Protein AF-0000000075660914 (afdb_homodimer)

Secondary structure (DSSP, 8-state):
------------------------------GGGGGGBGGG-SEEEE----GGGB-TTSSB-HHHHHHHHHHHHHHHHHHHH---TTTEEEEEEEEEEEESS---TT---EEEEEEEEE-SSEEEEEEEEE-GGGGTT-EEEHHHHHHH-EEGGGSPTT-TTPBPSEEEEEEEEEEETTT-SB-PPPHHHHHHHHTTB-------/------------------------------GGGGGGBGGG-SEEEE----GGGB-TTSSB-HHHHHHHHHHHHHHHHHHHH---TTTEEEEEEEEEEEESS---TT---EEEEEEEEE-SSEEEEEEEEE-GGGGTT-EEEHHHHHHH-EEGGGSPTT-TTPBPSEEEEEEEEEEETTT-SB-PPPHHHHHHHHTTB-------

Foldseek 3Di:
DDPDDPVPPVPPPDPPPPPPPPPPDDPPVDLQQQQQWQLQFWFKAKDWDDPVLADPVQFRDPVVVVVVVVVVVVLLCCQQLVDDVLWKDWDWDDKDKDFDATHGPGWTKMKTKFWADDDFQKTKMKIFIFGPCLQPPQDDDPVCCNRRTDTPVRGDPPSRGTGTRMIMMIMIGMATPVVRHGGGDDPSNVVRNVSRHDNSPHPD/DDPDDPVPDDDDDDPPPPPPPPPPDPCPVDLQQQQQWQLQFWFKAKDWDDPVLQDPVQFRDPVVVVVVVVVVVVLLCCQQLVDDVLWKDWDWDDKDKDFDATHGPGWTKMKTKFWADDDFQKTKMKIFIFGPCLQPPQDDDPVCCNRNTDTPVRGDPPSRGGGTRMIMMIMIGMATPVVRHGGGDDPSNVVRNVSRHDNSPHPD

Radius of gyration: 24.12 Å; Cα contacts (8 Å, |Δi|>4): 795; chains: 2; bounding box: 74×70×70 Å

Nearest PDB structures (foldseek):
  5byu-assembly1_A  TM=9.144E-01  e=2.964E-08  Legionella pneumophila subsp. pneumophila str. Philadelphia 1
  5byu-assembly2_E  TM=9.136E-01  e=2.964E-08  Legionella pneumophila subsp. pneumophila str. Philadelphia 1
  2cye-assembly3_C  TM=8.266E-01  e=4.803E-08  Thermus thermophilus HB8
  2cye-assembly3_D  TM=8.338E-01  e=5.756E-08  Thermus thermophilus HB8
  5byu-assembly1_D  TM=9.098E-01  e=2.284E-06  Legionella pneumophila subsp. pneumophila str. Philadelphia 1

pLDDT: mean 85.23, std 25.12, range [21.45, 98.88]

Solvent-accessible surface area (backbone atoms only — not comparable to full-atom values): 22889 Å² total; per-residue (Å²): 140,83,83,86,77,86,66,82,75,70,80,76,73,81,72,72,76,74,77,71,78,73,74,78,65,82,75,70,88,52,68,55,64,43,68,41,25,46,61,67,34,37,32,37,34,71,51,66,55,40,57,81,44,34,42,99,85,59,30,42,38,75,76,55,53,54,50,55,52,51,24,53,54,50,42,44,37,47,74,58,19,60,62,52,70,82,54,39,44,69,41,80,76,48,75,50,74,48,80,77,52,87,51,36,66,77,44,47,32,26,40,31,28,27,29,59,43,80,56,61,34,33,40,33,35,36,37,26,37,25,54,51,64,49,47,50,86,34,64,42,52,39,62,56,38,67,62,68,34,41,46,52,88,69,50,43,89,88,28,46,73,37,61,42,28,28,39,34,37,39,27,32,41,25,22,30,58,88,75,70,37,78,34,69,65,53,67,53,44,51,58,34,48,57,76,29,53,45,81,74,61,71,72,123,140,83,82,84,77,85,66,83,76,83,84,87,83,81,76,70,75,73,75,69,76,71,74,77,64,82,74,70,87,53,68,55,62,42,69,41,25,45,60,67,34,37,34,37,36,70,50,68,54,40,56,81,44,35,40,98,84,58,29,43,37,74,76,56,52,55,49,54,53,52,24,53,56,49,42,44,37,47,72,59,18,60,62,53,69,82,54,39,43,69,42,79,76,46,76,50,74,49,80,77,52,88,51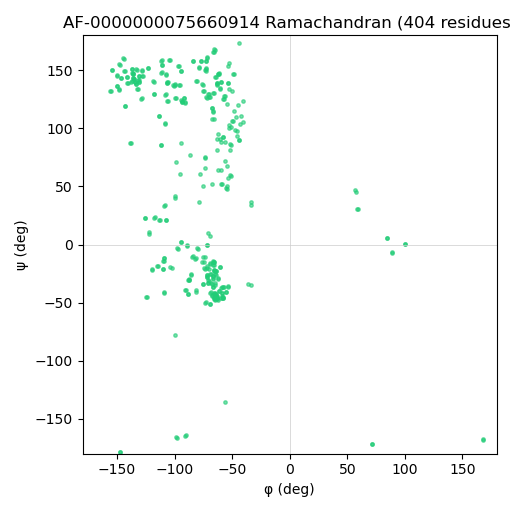,38,65,75,44,46,32,25,39,32,29,29,29,60,44,79,58,62,34,35,40,33,33,36,37,26,35,26,53,50,64,49,46,49,87,34,64,41,52,40,61,57,39,66,61,68,34,42,45,51,87,68,51,43,89,87,29,47,73,36,61,41,28,27,38,34,37,38,28,33,42,25,22,29,58,88,76,69,38,79,33,70,66,52,68,53,43,51,58,34,48,54,76,30,53,46,81,73,63,71,72,123

Structure (mmCIF, N/CA/C/O backbone):
data_AF-0000000075660914-model_v1
#
loop_
_entity.id
_entity.type
_entity.pdbx_description
1 polymer 'Uncharacterized protein LOC118406920'
#
loop_
_atom_site.group_PDB
_atom_site.id
_atom_site.type_symbol
_atom_site.label_atom_id
_atom_site.label_alt_id
_atom_site.label_comp_id
_atom_site.label_asym_id
_atom_site.label_entity_id
_atom_site.label_seq_id
_atom_site.pdbx_PDB_ins_code
_atom_site.Cartn_x
_atom_site.Cartn_y
_atom_site.Cartn_z
_atom_site.occupancy
_atom_site.B_iso_or_equiv
_atom_site.auth_seq_id
_atom_site.auth_comp_id
_atom_site.auth_asym_id
_atom_site.auth_atom_id
_atom_site.pdbx_PDB_model_num
ATOM 1 N N . MET A 1 1 ? 9.711 9.539 49.094 1 25.92 1 MET A N 1
ATOM 2 C CA . MET A 1 1 ? 9.797 8.172 48.625 1 25.92 1 MET A CA 1
ATOM 3 C C . MET A 1 1 ? 9.875 8.141 47.094 1 25.92 1 MET A C 1
ATOM 5 O O . MET A 1 1 ? 8.875 8.398 46.406 1 25.92 1 MET A O 1
ATOM 9 N N . MET A 1 2 ? 10.992 8.648 46.406 1 26.61 2 MET A N 1
ATOM 10 C CA . MET A 1 2 ? 11.625 9.375 45.312 1 26.61 2 MET A CA 1
ATOM 11 C C . MET A 1 2 ? 11.859 8.453 44.125 1 26.61 2 MET A C 1
ATOM 13 O O . MET A 1 2 ? 12.648 7.508 44.219 1 26.61 2 MET A O 1
ATOM 17 N N . ILE A 1 3 ? 10.711 8.148 43.312 1 29.27 3 ILE A N 1
ATOM 18 C CA . ILE A 1 3 ? 10.523 7.234 42.188 1 29.27 3 ILE A CA 1
ATOM 19 C C . ILE A 1 3 ? 11.648 7.43 41.188 1 29.27 3 ILE A C 1
ATOM 21 O O . ILE A 1 3 ? 11.961 8.562 40.812 1 29.27 3 ILE A O 1
ATOM 25 N N . GLN A 1 4 ? 12.555 6.414 40.938 1 26.14 4 GLN A N 1
ATOM 26 C CA . GLN A 1 4 ? 13.711 6.098 40.094 1 26.14 4 GLN A CA 1
ATOM 27 C C . GLN A 1 4 ? 13.469 6.5 38.656 1 26.14 4 GLN A C 1
ATOM 29 O O . GLN A 1 4 ? 12.438 6.164 38.062 1 26.14 4 GLN A O 1
ATOM 34 N N . ARG A 1 5 ? 14.258 7.426 37.969 1 27.78 5 ARG A N 1
ATOM 35 C CA . ARG A 1 5 ? 14.805 8.219 36.875 1 27.78 5 ARG A CA 1
ATOM 36 C C . ARG A 1 5 ? 15.297 7.316 35.75 1 27.78 5 ARG A C 1
ATOM 38 O O . ARG A 1 5 ? 16.453 6.906 35.75 1 27.78 5 ARG A O 1
ATOM 45 N N . PHE A 1 6 ? 14.516 6.273 35.219 1 28.86 6 PHE A N 1
ATOM 46 C CA . PHE A 1 6 ? 15.141 5.352 34.281 1 28.86 6 PHE A CA 1
ATOM 47 C C . PHE A 1 6 ? 15.594 6.086 33.031 1 28.86 6 PHE A C 1
ATOM 49 O O . PHE A 1 6 ? 14.773 6.477 32.219 1 28.86 6 PHE A O 1
ATOM 56 N N . ILE A 1 7 ? 16.578 7.059 33.156 1 29.23 7 ILE A N 1
ATOM 57 C CA . ILE A 1 7 ? 17.062 7.914 32.094 1 29.23 7 ILE A CA 1
ATOM 58 C C . ILE A 1 7 ? 17.859 7.078 31.078 1 29.23 7 ILE A C 1
ATOM 60 O O . ILE A 1 7 ? 18.453 7.621 30.156 1 29.23 7 ILE A O 1
ATOM 64 N N . HIS A 1 8 ? 17.969 5.77 31.078 1 27.56 8 HIS A N 1
ATOM 65 C CA . HIS A 1 8 ? 19.172 5.277 30.422 1 27.56 8 HIS A CA 1
ATOM 66 C C . HIS A 1 8 ? 19.062 5.41 28.906 1 27.56 8 HIS A C 1
ATOM 68 O O . HIS A 1 8 ? 18.328 4.656 28.266 1 27.56 8 HIS A O 1
ATOM 74 N N . ILE A 1 9 ? 19 6.598 28.328 1 26.52 9 ILE A N 1
ATOM 75 C CA . ILE A 1 9 ? 18.844 6.672 26.875 1 26.52 9 ILE A CA 1
ATOM 76 C C . ILE A 1 9 ? 20.172 6.324 26.203 1 26.52 9 ILE A C 1
ATOM 78 O O . ILE A 1 9 ? 21.078 7.148 26.156 1 26.52 9 ILE A O 1
ATOM 82 N N . HIS A 1 10 ? 20.906 5.203 26.5 1 28.16 10 HIS A N 1
ATOM 83 C CA . HIS A 1 10 ? 22.234 4.93 26 1 28.16 10 HIS A CA 1
ATOM 84 C C . HIS A 1 10 ? 22.203 4.684 24.484 1 28.16 10 HIS A C 1
ATOM 86 O O . HIS A 1 10 ? 23.078 3.998 23.953 1 28.16 10 HIS A O 1
ATOM 92 N N . ILE A 1 11 ? 21.688 5.426 23.625 1 26.7 11 ILE A N 1
ATOM 93 C CA . ILE A 1 11 ? 21.656 4.82 22.297 1 26.7 11 ILE A CA 1
ATOM 94 C C . ILE A 1 11 ? 23.031 4.93 21.641 1 26.7 11 ILE A C 1
ATOM 96 O O . ILE A 1 11 ? 23.391 5.988 21.141 1 26.7 11 ILE A O 1
ATOM 100 N N . SER A 1 12 ? 24.141 4.801 22.375 1 28.62 12 SER A N 1
ATOM 101 C CA . SER A 1 12 ? 25.359 5.16 21.672 1 28.62 12 SER A CA 1
ATOM 102 C C . SER A 1 12 ? 25.5 4.375 20.359 1 28.62 12 SER A C 1
ATOM 104 O O . SER A 1 12 ? 25.344 3.15 20.359 1 28.62 12 SER A O 1
ATOM 106 N N . ARG A 1 13 ? 25.578 4.977 19.234 1 23.33 13 ARG A N 1
ATOM 107 C CA . ARG A 1 13 ? 25.453 4.836 17.781 1 23.33 13 ARG A CA 1
ATOM 108 C C . ARG A 1 13 ? 26.594 3.988 17.219 1 23.33 13 ARG A C 1
ATOM 110 O O . ARG A 1 13 ? 26.547 3.584 16.047 1 23.33 13 ARG A O 1
ATOM 117 N N . ARG A 1 14 ? 27.812 3.764 17.828 1 29 14 ARG A N 1
ATOM 118 C CA . ARG A 1 14 ? 28.891 3.625 16.844 1 29 14 ARG A CA 1
ATOM 119 C C . ARG A 1 14 ? 28.875 2.24 16.203 1 29 14 ARG A C 1
ATOM 121 O O . ARG A 1 14 ? 29.266 1.256 16.844 1 29 14 ARG A O 1
ATOM 128 N N . PHE A 1 15 ? 27.891 1.748 15.516 1 28.61 15 PHE A N 1
ATOM 129 C CA . PHE A 1 15 ? 28.125 0.426 14.953 1 28.61 15 PHE A CA 1
ATOM 130 C C . PHE A 1 15 ? 29.312 0.449 14 1 28.61 15 PHE A C 1
ATOM 132 O O . PHE A 1 15 ? 29.375 1.287 13.102 1 28.61 15 PHE A O 1
ATOM 139 N N . ASN A 1 16 ? 30.5 0.193 14.492 1 27.52 16 ASN A N 1
ATOM 140 C CA . ASN A 1 16 ? 31.656 0.015 13.609 1 27.52 16 ASN A CA 1
ATOM 141 C C . ASN A 1 16 ? 31.344 -0.958 12.477 1 27.52 16 ASN A C 1
ATOM 143 O O . ASN A 1 16 ? 30.922 -2.09 12.719 1 27.52 16 ASN A O 1
ATOM 147 N N . PRO A 1 17 ? 31.172 -0.411 11.305 1 27.55 17 PRO A N 1
ATOM 148 C CA . PRO A 1 17 ? 30.906 -1.319 10.188 1 27.55 17 PRO A CA 1
ATOM 149 C C . PRO A 1 17 ? 31.984 -2.381 10.023 1 27.55 17 PRO A C 1
ATOM 151 O O . PRO A 1 17 ? 33.188 -2.057 10.008 1 27.55 17 PRO A O 1
ATOM 154 N N . ILE A 1 18 ? 31.859 -3.48 10.68 1 30.09 18 ILE A N 1
ATOM 155 C CA . ILE A 1 18 ? 32.812 -4.559 10.461 1 30.09 18 ILE A CA 1
ATOM 156 C C . ILE A 1 18 ? 33.094 -4.719 8.961 1 30.09 18 ILE A C 1
ATOM 158 O O . ILE A 1 18 ? 32.156 -4.852 8.172 1 30.09 18 ILE A O 1
ATOM 162 N N . THR A 1 19 ? 34.25 -4.242 8.562 1 27.22 19 THR A N 1
ATOM 163 C CA . THR A 1 19 ? 34.719 -4.402 7.195 1 27.22 19 THR A CA 1
ATOM 164 C C . THR A 1 19 ? 34.75 -5.879 6.805 1 27.22 19 THR A C 1
ATOM 166 O O . THR A 1 19 ? 35.531 -6.652 7.363 1 27.22 19 THR A O 1
ATOM 169 N N . MET A 1 20 ? 33.688 -6.469 6.613 1 25.95 20 MET A N 1
ATOM 170 C CA . MET A 1 20 ? 33.781 -7.844 6.133 1 25.95 20 MET A CA 1
ATOM 171 C C . MET A 1 20 ? 34.656 -7.918 4.887 1 25.95 20 MET A C 1
ATOM 173 O O . MET A 1 20 ? 34.469 -7.172 3.928 1 25.95 20 MET A O 1
ATOM 177 N N . THR A 1 21 ? 35.812 -8.297 5.039 1 28.05 21 THR A N 1
ATOM 178 C CA . THR A 1 21 ? 36.719 -8.617 3.941 1 28.05 21 THR A CA 1
ATOM 179 C C . THR A 1 21 ? 36.062 -9.594 2.969 1 28.05 21 THR A C 1
ATOM 181 O O . THR A 1 21 ? 35.719 -10.727 3.344 1 28.05 21 THR A O 1
ATOM 184 N N . THR A 1 22 ? 35.344 -9.078 2.078 1 27.03 22 THR A N 1
ATOM 185 C CA . THR A 1 22 ? 34.781 -9.945 1.039 1 27.03 22 THR A CA 1
ATOM 186 C C . THR A 1 22 ? 35.906 -10.57 0.219 1 27.03 22 THR A C 1
ATOM 188 O O . THR A 1 22 ? 36.719 -9.867 -0.385 1 27.03 22 THR A O 1
ATOM 191 N N . ARG A 1 23 ? 36.375 -11.727 0.612 1 28.3 23 ARG A N 1
ATOM 192 C CA . ARG A 1 23 ? 37.219 -12.492 -0.309 1 28.3 23 ARG A CA 1
ATOM 193 C C . ARG A 1 23 ? 36.594 -12.539 -1.699 1 28.3 23 ARG A C 1
ATOM 195 O O . ARG A 1 23 ? 35.375 -12.766 -1.837 1 28.3 23 ARG A O 1
ATOM 202 N N . HIS A 1 24 ? 37.156 -11.891 -2.604 1 30.09 24 HIS A N 1
ATOM 203 C CA . HIS A 1 24 ? 36.844 -11.922 -4.027 1 30.09 24 HIS A CA 1
ATOM 204 C C . HIS A 1 24 ? 36.812 -13.359 -4.555 1 30.09 24 HIS A C 1
ATOM 206 O O . HIS A 1 24 ? 37.875 -13.969 -4.75 1 30.09 24 HIS A O 1
ATOM 212 N N . LEU A 1 25 ? 35.969 -14.203 -4.051 1 31.86 25 LEU A N 1
ATOM 213 C CA . LEU A 1 25 ? 35.969 -15.43 -4.828 1 31.86 25 LEU A CA 1
ATOM 214 C C . LEU A 1 25 ? 35.75 -15.133 -6.309 1 31.86 25 LEU A C 1
ATOM 216 O O . LEU A 1 25 ? 35.094 -14.148 -6.66 1 31.86 25 LEU A O 1
ATOM 220 N N . SER A 1 26 ? 36.438 -15.656 -7.113 1 32.34 26 SER A N 1
ATOM 221 C CA . SER A 1 26 ? 36.438 -15.664 -8.57 1 32.34 26 SER A CA 1
ATOM 222 C C . SER A 1 26 ? 35.031 -15.875 -9.117 1 32.34 26 SER A C 1
ATOM 224 O O . SER A 1 26 ? 34.312 -16.797 -8.695 1 32.34 26 SER A O 1
ATOM 226 N N . SER A 1 27 ? 34.312 -14.797 -9.508 1 34.66 27 SER A N 1
ATOM 227 C CA . SER A 1 27 ? 32.938 -14.57 -9.938 1 34.66 27 SER A CA 1
ATOM 228 C C . SER A 1 27 ? 32.562 -15.477 -11.109 1 34.66 27 SER A C 1
ATOM 230 O O . SER A 1 27 ? 33 -15.234 -12.242 1 34.66 27 SER A O 1
ATOM 232 N N . SER A 1 28 ? 32.781 -16.734 -11.039 1 35.34 28 SER A N 1
ATOM 233 C CA . SER A 1 28 ? 31.984 -17.406 -12.07 1 35.34 28 SER A CA 1
ATOM 234 C C . SER A 1 28 ? 30.562 -16.859 -12.133 1 35.34 28 SER A C 1
ATOM 236 O O . SER A 1 28 ? 29.844 -16.859 -11.133 1 35.34 28 SER A O 1
ATOM 238 N N . SER A 1 29 ? 30.234 -15.867 -12.891 1 39.25 29 SER A N 1
ATOM 239 C CA . SER A 1 29 ? 28.984 -15.195 -13.211 1 39.25 29 SER A CA 1
ATOM 240 C C . SER A 1 29 ? 27.812 -16.172 -13.219 1 39.25 29 SER A C 1
ATOM 242 O O . SER A 1 29 ? 27.469 -16.734 -14.266 1 39.25 29 SER A O 1
ATOM 244 N N . SER A 1 30 ? 27.672 -17.203 -12.391 1 40.03 30 SER A N 1
ATOM 245 C CA . SER A 1 30 ? 26.797 -18.359 -12.297 1 40.03 30 SER A CA 1
ATOM 246 C C . SER A 1 30 ? 25.328 -17.953 -12.328 1 40.03 30 SER A C 1
ATOM 248 O O . SER A 1 30 ? 25 -16.797 -12.039 1 40.03 30 SER A O 1
ATOM 250 N N . SER A 1 31 ? 24.328 -18.859 -12.805 1 47 31 SER A N 1
ATOM 251 C CA . SER A 1 31 ? 22.891 -19.016 -12.898 1 47 31 SER A CA 1
ATOM 252 C C . SER A 1 31 ? 22.188 -18.391 -11.688 1 47 31 SER A C 1
ATOM 254 O O . SER A 1 31 ? 21.047 -17.922 -11.797 1 47 31 SER A O 1
ATOM 256 N N . SER A 1 32 ? 22.797 -18.438 -10.438 1 52.03 32 SER A N 1
ATOM 257 C CA . SER A 1 32 ? 22.266 -17.984 -9.164 1 52.03 32 SER A CA 1
ATOM 258 C C . SER A 1 32 ? 22.062 -16.469 -9.164 1 52.03 32 SER A C 1
ATOM 260 O O . SER A 1 32 ? 21.172 -15.953 -8.477 1 52.03 32 SER A O 1
ATOM 262 N N . ASP A 1 33 ? 22.891 -15.672 -9.82 1 60.09 33 ASP A N 1
ATOM 263 C CA . ASP A 1 33 ? 22.922 -14.219 -9.797 1 60.09 33 ASP A CA 1
ATOM 264 C C . ASP A 1 33 ? 21.734 -13.633 -10.547 1 60.09 33 ASP A C 1
ATOM 266 O O . ASP A 1 33 ? 21.359 -12.469 -10.336 1 60.09 33 ASP A O 1
ATOM 270 N N . ASP A 1 34 ? 20.938 -14.57 -11.07 1 83.19 34 ASP A N 1
ATOM 271 C CA . ASP A 1 34 ? 19.891 -14.109 -11.969 1 83.19 34 ASP A CA 1
ATOM 272 C C . ASP A 1 34 ? 18.641 -13.688 -11.195 1 83.19 34 ASP A C 1
ATOM 274 O O . ASP A 1 34 ? 18.031 -12.664 -11.5 1 83.19 34 ASP A O 1
ATOM 278 N N . LEU A 1 35 ? 18.516 -14.297 -9.977 1 93.69 35 LEU A N 1
ATOM 279 C CA . LEU A 1 35 ? 17.266 -14.023 -9.25 1 93.69 35 LEU A CA 1
ATOM 280 C C . LEU A 1 35 ? 17.297 -12.625 -8.641 1 93.69 35 LEU A C 1
ATOM 282 O O . LEU A 1 35 ? 16.25 -12.109 -8.219 1 93.69 35 LEU A O 1
ATOM 286 N N . TRP A 1 36 ? 18.484 -12.062 -8.602 1 96.38 36 TRP A N 1
ATOM 287 C CA . TRP A 1 36 ? 18.625 -10.758 -7.965 1 96.38 36 TRP A CA 1
ATOM 288 C C . TRP A 1 36 ? 18.391 -9.633 -8.969 1 96.38 36 TRP A C 1
ATOM 290 O O . TRP A 1 36 ? 18.391 -8.453 -8.609 1 96.38 36 TRP A O 1
ATOM 300 N N . LEU A 1 37 ? 18.141 -10.062 -10.188 1 96.44 37 LEU A N 1
ATOM 301 C CA . LEU A 1 37 ? 17.906 -9.07 -11.227 1 96.44 37 LEU A CA 1
ATOM 302 C C . LEU A 1 37 ? 16.422 -9.047 -11.625 1 96.44 37 LEU A C 1
ATOM 304 O O . LEU A 1 37 ? 15.789 -10.094 -11.719 1 96.44 37 LEU A O 1
ATOM 308 N N . SER A 1 38 ? 15.953 -7.848 -11.953 1 97.69 38 SER A N 1
ATOM 309 C CA . SER A 1 38 ? 14.547 -7.66 -12.297 1 97.69 38 SER A CA 1
ATOM 310 C C . SER A 1 38 ? 14.18 -8.414 -13.57 1 97.69 38 SER A C 1
ATOM 312 O O . SER A 1 38 ? 13.031 -8.836 -13.742 1 97.69 38 SER A O 1
ATOM 314 N N . SER A 1 39 ? 15.109 -8.719 -14.414 1 96.06 39 SER A N 1
ATOM 315 C CA . SER A 1 39 ? 14.859 -9.375 -15.695 1 96.06 39 SER A CA 1
ATOM 316 C C . SER A 1 39 ? 14.406 -10.82 -15.492 1 96.06 39 SER A C 1
ATOM 318 O O . SER A 1 39 ? 13.852 -11.43 -16.406 1 96.06 39 SER A O 1
ATOM 320 N N . SER A 1 40 ? 14.602 -11.359 -14.352 1 96.25 40 SER A N 1
ATOM 321 C CA . SER A 1 40 ? 14.242 -12.742 -14.078 1 96.25 40 SER A CA 1
ATOM 322 C C . SER A 1 40 ? 12.758 -12.875 -13.742 1 96.25 40 SER A C 1
ATOM 324 O O . SER A 1 40 ? 12.219 -13.977 -13.711 1 96.25 40 SER A O 1
ATOM 326 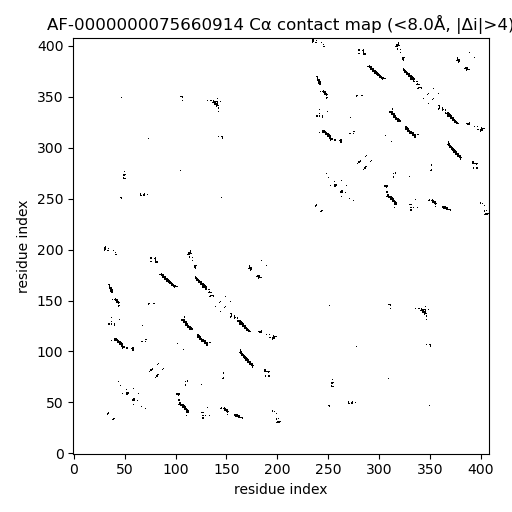N N . TYR A 1 41 ? 12.094 -11.789 -13.508 1 97.88 41 TYR A N 1
ATOM 327 C CA . TYR A 1 41 ? 10.727 -11.812 -13.008 1 97.88 41 TYR A CA 1
ATOM 328 C C . TYR A 1 41 ? 9.727 -11.484 -14.109 1 97.88 41 TYR A C 1
ATOM 330 O O . TYR A 1 41 ? 10.086 -10.852 -15.109 1 97.88 41 TYR A O 1
ATOM 338 N N . LYS A 1 42 ? 8.469 -11.883 -13.938 1 98.25 42 LYS A N 1
ATOM 339 C CA . LYS A 1 42 ? 7.504 -11.836 -15.031 1 98.25 42 LYS A CA 1
ATOM 340 C C . LYS A 1 42 ? 6.32 -10.93 -14.68 1 98.25 42 LYS A C 1
ATOM 342 O O . LYS A 1 42 ? 5.559 -10.531 -15.562 1 98.25 42 LYS A O 1
ATOM 347 N N . PHE A 1 43 ? 6.105 -10.719 -13.477 1 98.75 43 PHE A N 1
ATOM 348 C CA . PHE A 1 43 ? 5.004 -9.906 -12.984 1 98.75 43 PHE A CA 1
ATOM 349 C C . PHE A 1 43 ? 5.48 -8.953 -11.891 1 98.75 43 PHE A C 1
ATOM 351 O O . PHE A 1 43 ? 6.32 -9.32 -11.062 1 98.75 43 PHE A O 1
ATOM 358 N N . PHE A 1 44 ? 4.941 -7.73 -11.867 1 98.81 44 PHE A N 1
ATOM 359 C CA . PHE A 1 44 ? 5.375 -6.699 -10.938 1 98.81 44 PHE A CA 1
ATOM 360 C C . PHE A 1 44 ? 4.176 -5.953 -10.359 1 98.81 44 PHE A C 1
ATOM 362 O O . PHE A 1 44 ? 3.219 -5.66 -11.078 1 98.81 44 PHE A O 1
ATOM 369 N N . LEU A 1 45 ? 4.219 -5.641 -9.117 1 98.69 45 LEU A N 1
ATOM 370 C CA . LEU A 1 45 ? 3.164 -4.906 -8.43 1 98.69 45 LEU A CA 1
ATOM 371 C C . LEU A 1 45 ? 3.75 -3.951 -7.395 1 98.69 45 LEU A C 1
ATOM 373 O O . LEU A 1 45 ? 4.414 -4.383 -6.449 1 98.69 45 LEU A O 1
ATOM 377 N N . PRO A 1 46 ? 3.49 -2.637 -7.566 1 97.94 46 PRO A N 1
ATOM 378 C CA . PRO A 1 46 ? 3.918 -1.712 -6.516 1 97.94 46 PRO A CA 1
ATOM 379 C C . PRO A 1 46 ? 3.221 -1.972 -5.184 1 97.94 46 PRO A C 1
ATOM 381 O O . PRO A 1 46 ? 2.035 -2.314 -5.156 1 97.94 46 PRO A O 1
ATOM 384 N N . ASN A 1 47 ? 3.945 -1.895 -4.148 1 97 47 ASN A N 1
ATOM 385 C CA . ASN A 1 47 ? 3.447 -2.111 -2.793 1 97 47 ASN A CA 1
ATOM 386 C C . ASN A 1 47 ? 4.023 -1.092 -1.814 1 97 47 ASN A C 1
ATOM 388 O O . ASN A 1 47 ? 5.008 -1.373 -1.127 1 97 47 ASN A O 1
ATOM 392 N N . PRO A 1 48 ? 3.373 0.036 -1.69 1 97.56 48 PRO A N 1
ATOM 393 C CA . PRO A 1 48 ? 3.938 1.087 -0.84 1 97.56 48 PRO A CA 1
ATOM 394 C C . PRO A 1 48 ? 4.066 0.659 0.62 1 97.56 48 PRO A C 1
ATOM 396 O O . PRO A 1 48 ? 3.211 -0.067 1.133 1 97.56 48 PRO A O 1
ATOM 399 N N . THR A 1 49 ? 5.156 1.201 1.267 1 98.5 49 THR A N 1
ATOM 400 C CA . THR A 1 49 ? 5.316 0.992 2.701 1 98.5 49 THR A CA 1
ATOM 401 C C . THR A 1 49 ? 4.309 1.821 3.486 1 98.5 49 THR A C 1
ATOM 403 O O . THR A 1 49 ? 3.73 2.773 2.957 1 98.5 49 THR A O 1
ATOM 406 N N . ARG A 1 50 ? 4.086 1.369 4.664 1 98.38 50 ARG A N 1
ATOM 407 C CA . ARG A 1 50 ? 3.291 2.119 5.633 1 98.38 50 ARG A CA 1
ATOM 408 C C . ARG A 1 50 ? 4.16 2.617 6.781 1 98.38 50 ARG A C 1
ATOM 410 O O . ARG A 1 50 ? 5.219 2.049 7.059 1 98.38 50 ARG A O 1
ATOM 417 N N . TRP A 1 51 ? 3.701 3.611 7.438 1 97 51 TRP A N 1
ATOM 418 C CA . TRP A 1 51 ? 4.445 4.215 8.539 1 97 51 TRP A CA 1
ATOM 419 C C . TRP A 1 51 ? 4.812 3.168 9.586 1 97 51 TRP A C 1
ATOM 421 O O . TRP A 1 51 ? 5.961 3.105 10.031 1 97 51 TRP A O 1
ATOM 431 N N . MET A 1 52 ? 3.934 2.285 9.883 1 96.25 52 MET A N 1
ATOM 432 C CA . MET A 1 52 ? 4.105 1.332 10.969 1 96.25 52 MET A CA 1
ATOM 433 C C . MET A 1 52 ? 5 0.171 10.547 1 96.25 52 MET A C 1
ATOM 435 O O . MET A 1 52 ? 5.324 -0.698 11.352 1 96.25 52 MET A O 1
ATOM 439 N N . ASP A 1 53 ? 5.387 0.203 9.273 1 97.88 53 ASP A N 1
ATOM 440 C CA . ASP A 1 53 ? 6.234 -0.892 8.805 1 97.88 53 ASP A CA 1
ATOM 441 C C . ASP A 1 53 ? 7.641 -0.79 9.391 1 97.88 53 ASP A C 1
ATOM 443 O O . ASP A 1 53 ? 8.344 -1.796 9.516 1 97.88 53 ASP A O 1
ATOM 447 N N . ASN A 1 54 ? 8.078 0.424 9.711 1 96.94 54 ASN A N 1
ATOM 448 C CA . ASN A 1 54 ? 9.406 0.642 10.258 1 96.94 54 ASN A CA 1
ATOM 449 C C . ASN A 1 54 ? 9.492 0.221 11.719 1 96.94 54 ASN A C 1
ATOM 451 O O . ASN A 1 54 ? 8.562 0.474 12.492 1 96.94 54 ASN A O 1
ATOM 455 N N . ASP A 1 55 ? 10.602 -0.429 11.992 1 93.62 55 ASP A N 1
ATOM 456 C CA . ASP A 1 55 ? 10.797 -0.79 13.391 1 93.62 55 ASP A CA 1
ATOM 457 C C . ASP A 1 55 ? 11.719 0.206 14.094 1 93.62 55 ASP A C 1
ATOM 459 O O . ASP A 1 55 ? 11.93 1.319 13.602 1 93.62 55 ASP A O 1
ATOM 463 N N . GLN A 1 56 ? 12.18 -0.198 15.266 1 90 56 GLN A N 1
ATOM 464 C CA . GLN A 1 56 ? 12.938 0.712 16.125 1 90 56 GLN A CA 1
ATOM 465 C C . GLN A 1 56 ? 14.266 1.096 15.477 1 90 56 GLN A C 1
ATOM 467 O O . GLN A 1 56 ? 14.891 2.08 15.875 1 90 56 GLN A O 1
ATOM 472 N N . PHE A 1 57 ? 14.672 0.355 14.461 1 91 57 PHE A N 1
ATOM 473 C CA . PHE A 1 57 ? 15.93 0.679 13.805 1 91 57 PHE A CA 1
ATOM 474 C C . PHE A 1 57 ? 15.688 1.562 12.586 1 91 57 PHE A C 1
ATOM 476 O O . PHE A 1 57 ? 16.625 1.88 11.844 1 91 57 PHE A O 1
ATOM 483 N N . GLY A 1 58 ? 14.414 1.908 12.359 1 93.94 58 GLY A N 1
ATOM 484 C CA . GLY A 1 58 ? 14.078 2.84 11.297 1 93.94 58 GLY A CA 1
ATOM 485 C C . GLY A 1 58 ? 13.938 2.174 9.938 1 93.94 58 GLY A C 1
ATOM 486 O O . GLY A 1 58 ? 13.875 2.852 8.914 1 93.94 58 GLY A O 1
ATOM 487 N N . HIS A 1 59 ? 14.031 0.838 9.938 1 96.19 59 HIS A N 1
ATOM 488 C CA . HIS A 1 59 ? 13.852 0.067 8.719 1 96.19 59 HIS A CA 1
ATOM 489 C C . HIS A 1 59 ? 12.562 -0.746 8.758 1 96.19 59 HIS A C 1
ATOM 491 O O . HIS A 1 59 ? 12.055 -1.056 9.836 1 96.19 59 HIS A O 1
ATOM 497 N N . VAL A 1 60 ? 12.086 -1.014 7.59 1 97.94 60 VAL A N 1
ATOM 498 C CA . VAL A 1 60 ? 10.977 -1.958 7.52 1 97.94 60 VAL A CA 1
ATOM 499 C C . VAL A 1 60 ? 11.383 -3.283 8.156 1 97.94 60 VAL A C 1
ATOM 501 O O . VAL A 1 60 ? 12.406 -3.871 7.785 1 97.94 60 VAL A O 1
ATOM 504 N N . ASN A 1 61 ? 10.57 -3.693 9.117 1 96.5 61 ASN A N 1
ATOM 505 C CA . ASN A 1 61 ? 10.859 -4.977 9.75 1 96.5 61 ASN A CA 1
ATOM 506 C C . ASN A 1 61 ? 10.844 -6.117 8.742 1 96.5 61 ASN A C 1
ATOM 508 O O . ASN A 1 61 ? 9.961 -6.188 7.887 1 96.5 61 ASN A O 1
ATOM 512 N N . ASN A 1 62 ? 11.773 -7.051 8.875 1 94.12 62 ASN A N 1
ATOM 513 C CA . ASN A 1 62 ? 11.922 -8.125 7.902 1 94.12 62 ASN A CA 1
ATOM 514 C C . ASN A 1 62 ? 10.672 -9 7.836 1 94.12 62 ASN A C 1
ATOM 516 O O . ASN A 1 62 ? 10.391 -9.602 6.801 1 94.12 62 ASN A O 1
ATOM 520 N N . THR A 1 63 ? 9.938 -9.109 8.93 1 94.06 63 THR A N 1
ATOM 521 C CA . THR A 1 63 ? 8.734 -9.93 8.922 1 94.06 63 THR A CA 1
ATOM 522 C C . THR A 1 63 ? 7.656 -9.289 8.047 1 94.06 63 THR A C 1
ATOM 524 O O . THR A 1 63 ? 6.75 -9.984 7.57 1 94.06 63 THR A O 1
ATOM 527 N N . VAL A 1 64 ? 7.672 -7.93 7.852 1 97.62 64 VAL A N 1
ATOM 528 C CA . VAL A 1 64 ? 6.695 -7.219 7.039 1 97.62 64 VAL A CA 1
ATOM 529 C C . VAL A 1 64 ? 6.852 -7.613 5.574 1 97.62 64 VAL A C 1
ATOM 531 O O . VAL A 1 64 ? 5.875 -7.633 4.82 1 97.62 64 VAL A O 1
ATOM 534 N N . TYR A 1 65 ? 8.047 -8.016 5.129 1 97.69 65 TYR A N 1
ATOM 535 C CA . TYR A 1 65 ? 8.32 -8.398 3.75 1 97.69 65 TYR A CA 1
ATOM 536 C C . TYR A 1 65 ? 7.402 -9.539 3.311 1 97.69 65 TYR A C 1
ATOM 538 O O . TYR A 1 65 ? 6.93 -9.555 2.172 1 97.69 65 TYR A O 1
ATOM 546 N N . TYR A 1 66 ? 7.129 -10.422 4.199 1 97.31 66 TYR A N 1
ATOM 547 C CA . TYR A 1 66 ? 6.27 -11.555 3.879 1 97.31 66 TYR A CA 1
ATOM 548 C C . TYR A 1 66 ? 4.844 -11.094 3.594 1 97.31 66 TYR A C 1
ATOM 550 O O . TYR A 1 66 ? 4.129 -11.727 2.807 1 97.31 66 TYR A O 1
ATOM 558 N N . SER A 1 67 ? 4.406 -9.977 4.211 1 98.12 67 SER A N 1
ATOM 559 C CA . SER A 1 67 ? 3.084 -9.438 3.906 1 98.12 67 SER A CA 1
ATOM 560 C C . SER A 1 67 ? 3.02 -8.906 2.479 1 98.12 67 SER A C 1
ATOM 562 O O . SER A 1 67 ? 1.976 -8.984 1.827 1 98.12 67 SER A O 1
ATOM 564 N N . TYR A 1 68 ? 4.141 -8.359 2 1 98.56 68 TYR A N 1
ATOM 565 C CA . TYR A 1 68 ? 4.191 -7.934 0.606 1 98.56 68 TYR A CA 1
ATOM 566 C C . TYR A 1 68 ? 4.051 -9.125 -0.333 1 98.56 68 TYR A C 1
ATOM 568 O O . TYR A 1 68 ? 3.273 -9.078 -1.29 1 98.56 68 TYR A O 1
ATOM 576 N N . PHE A 1 69 ? 4.754 -10.219 0.01 1 98.44 69 PHE A N 1
ATOM 577 C CA . PHE A 1 69 ? 4.746 -11.406 -0.831 1 98.44 69 PHE A CA 1
ATOM 578 C C . PHE A 1 69 ? 3.357 -12.031 -0.869 1 98.44 69 PHE A C 1
ATOM 580 O O . PHE A 1 69 ? 2.832 -12.328 -1.944 1 98.44 69 PHE A O 1
ATOM 587 N N . ASP A 1 70 ? 2.76 -12.172 0.264 1 98.25 70 ASP A N 1
ATOM 588 C CA . ASP A 1 70 ? 1.412 -12.727 0.354 1 98.25 70 ASP A CA 1
ATOM 589 C C . ASP A 1 70 ? 0.422 -11.898 -0.459 1 98.25 70 ASP A C 1
ATOM 591 O O . ASP A 1 70 ? -0.427 -12.445 -1.164 1 98.25 70 ASP A O 1
ATOM 595 N N . SER A 1 71 ? 0.563 -10.648 -0.378 1 98.56 71 SER A N 1
ATOM 596 C CA . SER A 1 71 ? -0.378 -9.742 -1.038 1 98.56 71 SER A CA 1
ATOM 597 C C . SER A 1 71 ? -0.258 -9.836 -2.555 1 98.56 71 SER A C 1
ATOM 599 O O . SER A 1 71 ? -1.268 -9.906 -3.26 1 98.56 71 SER A O 1
ATOM 601 N N . VAL A 1 72 ? 0.939 -9.867 -3.078 1 98.69 72 VAL A N 1
ATOM 602 C CA . VAL A 1 72 ? 1.127 -9.898 -4.523 1 98.69 72 VAL A CA 1
ATOM 603 C C . VAL A 1 72 ? 0.653 -11.242 -5.078 1 98.69 72 VAL A C 1
ATOM 605 O O . VAL A 1 72 ? 0.012 -11.289 -6.133 1 98.69 72 VAL A O 1
ATOM 608 N N . ILE A 1 73 ? 0.954 -12.336 -4.387 1 98.75 73 ILE A N 1
ATOM 609 C CA . ILE A 1 73 ? 0.526 -13.664 -4.828 1 98.75 73 ILE A CA 1
ATOM 610 C C . ILE A 1 73 ? -0.998 -13.711 -4.914 1 98.75 73 ILE A C 1
ATOM 612 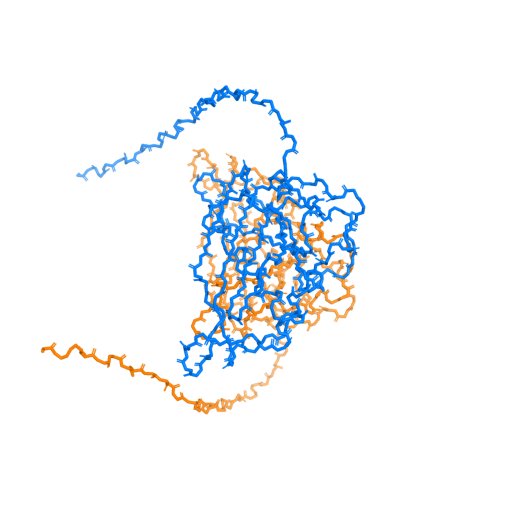O O . ILE A 1 73 ? -1.556 -14.094 -5.945 1 98.75 73 ILE A O 1
ATOM 616 N N . ASN A 1 74 ? -1.607 -13.219 -3.912 1 98.56 74 ASN A N 1
ATOM 617 C CA . ASN A 1 74 ? -3.064 -13.305 -3.879 1 98.56 74 ASN A CA 1
ATOM 618 C C . ASN A 1 74 ? -3.707 -12.297 -4.828 1 98.56 74 ASN A C 1
ATOM 620 O O . ASN A 1 74 ? -4.762 -12.57 -5.402 1 98.56 74 ASN A O 1
ATOM 624 N N . ARG A 1 75 ? -3.092 -11.156 -4.98 1 98.5 75 ARG A N 1
ATOM 625 C CA . ARG A 1 75 ? -3.576 -10.227 -5.996 1 98.5 75 ARG A CA 1
ATOM 626 C C . ARG A 1 75 ? -3.557 -10.867 -7.379 1 98.5 75 ARG A C 1
ATOM 628 O O . ARG A 1 75 ? -4.516 -10.742 -8.141 1 98.5 75 ARG A O 1
ATOM 635 N N . TYR A 1 76 ? -2.502 -11.531 -7.707 1 98.88 76 TYR A N 1
ATOM 636 C CA . TYR A 1 76 ? -2.383 -12.211 -8.992 1 98.88 76 TYR A CA 1
ATOM 637 C C . TYR A 1 76 ? -3.434 -13.297 -9.141 1 98.88 76 TYR A C 1
ATOM 639 O O . TYR A 1 76 ? -4.09 -13.406 -10.18 1 98.88 76 TYR A O 1
ATOM 647 N N . LEU A 1 77 ? -3.598 -14.156 -8.094 1 98.75 77 LEU A N 1
ATOM 648 C CA . LEU A 1 77 ? -4.566 -15.25 -8.133 1 98.75 77 LEU A CA 1
ATOM 649 C C . LEU A 1 77 ? -5.98 -14.711 -8.344 1 98.75 77 LEU A C 1
ATOM 651 O O . LEU A 1 77 ? -6.77 -15.312 -9.07 1 98.75 77 LEU A O 1
ATOM 655 N N . ILE A 1 78 ? -6.258 -13.586 -7.746 1 98.25 78 ILE A N 1
ATOM 656 C CA . ILE A 1 78 ? -7.586 -12.992 -7.848 1 98.25 78 ILE A CA 1
ATOM 657 C C . ILE A 1 78 ? -7.789 -12.406 -9.242 1 98.25 78 ILE A C 1
ATOM 659 O O . ILE A 1 78 ? -8.742 -12.766 -9.938 1 98.25 78 ILE A O 1
ATOM 663 N N . HIS A 1 79 ? -6.879 -11.625 -9.75 1 98.12 79 HIS A N 1
ATOM 664 C CA . HIS A 1 79 ? -7.113 -10.812 -10.945 1 98.12 79 HIS A CA 1
ATOM 665 C C . HIS A 1 79 ? -6.777 -11.594 -12.211 1 98.12 79 HIS A C 1
ATOM 667 O O . HIS A 1 79 ? -7.398 -11.383 -13.258 1 98.12 79 HIS A O 1
ATOM 673 N N . HIS A 1 80 ? -5.828 -12.492 -12.109 1 98.44 80 HIS A N 1
ATOM 674 C CA . HIS A 1 80 ? -5.336 -13.094 -13.344 1 98.44 80 HIS A CA 1
ATOM 675 C C . HIS A 1 80 ? -5.652 -14.578 -13.391 1 98.44 80 HIS A C 1
ATOM 677 O O . HIS A 1 80 ? -5.605 -15.195 -14.461 1 98.44 80 HIS A O 1
ATOM 683 N N . CYS A 1 81 ? -5.965 -15.219 -12.195 1 98.5 81 CYS A N 1
ATOM 684 C CA . CYS A 1 81 ? -6.344 -16.625 -12.188 1 98.5 81 CYS A CA 1
ATOM 685 C C . CYS A 1 81 ? -7.824 -16.797 -11.867 1 98.5 81 CYS A C 1
ATOM 687 O O . CYS A 1 81 ? -8.367 -17.891 -11.984 1 98.5 81 CYS A O 1
ATOM 689 N N . HIS A 1 82 ? -8.43 -15.719 -11.367 1 98.06 82 HIS A N 1
ATOM 690 C CA . HIS A 1 82 ? -9.852 -15.719 -11.039 1 98.06 82 HIS A CA 1
ATOM 691 C C . HIS A 1 82 ? -10.195 -16.828 -10.062 1 98.06 82 HIS A C 1
ATOM 693 O O . HIS A 1 82 ? -11.148 -17.578 -10.273 1 98.06 82 HIS A O 1
ATOM 699 N N . ILE A 1 83 ? -9.438 -16.922 -9.086 1 98.12 83 ILE A N 1
ATOM 700 C CA . ILE A 1 83 ? -9.617 -17.953 -8.062 1 98.12 83 ILE A CA 1
ATOM 701 C C . ILE A 1 83 ? -10.938 -17.719 -7.336 1 98.12 83 ILE A C 1
ATOM 703 O O . ILE A 1 83 ? -11.336 -16.578 -7.105 1 98.12 83 ILE A O 1
ATOM 707 N N . ASP A 1 84 ? -11.617 -18.766 -6.961 1 97.5 84 ASP A N 1
ATOM 708 C CA . ASP A 1 84 ? -12.789 -18.75 -6.094 1 97.5 84 ASP A CA 1
ATOM 709 C C . ASP A 1 84 ? -12.461 -19.312 -4.715 1 97.5 84 ASP A C 1
ATOM 711 O O . ASP A 1 84 ? -12.492 -20.531 -4.512 1 97.5 84 ASP A O 1
ATOM 715 N N . TYR A 1 85 ? -12.336 -18.438 -3.766 1 95.88 85 TYR A N 1
ATOM 716 C CA . TYR A 1 85 ? -11.844 -18.828 -2.451 1 95.88 85 TYR A CA 1
ATOM 717 C C . TYR A 1 85 ? -12.914 -19.578 -1.669 1 95.88 85 TYR A C 1
ATOM 719 O O . TYR A 1 85 ? -12.625 -20.188 -0.641 1 95.88 85 TYR A O 1
ATOM 727 N N . ASP A 1 86 ? -14.141 -19.578 -2.156 1 95.56 86 ASP A N 1
ATOM 728 C CA . ASP A 1 86 ? -15.188 -20.391 -1.54 1 95.56 86 ASP A CA 1
ATOM 729 C C . ASP A 1 86 ? -15 -21.859 -1.865 1 95.56 86 ASP A C 1
ATOM 731 O O . ASP A 1 86 ? -15.5 -22.734 -1.148 1 95.56 86 ASP A O 1
ATOM 735 N N . VAL A 1 87 ? -14.281 -22.125 -2.879 1 97.38 87 VAL A N 1
ATOM 736 C CA . VAL A 1 87 ? -14.164 -23.484 -3.387 1 97.38 87 VAL A CA 1
ATOM 737 C C . VAL A 1 87 ? -12.773 -24.031 -3.092 1 97.38 87 VAL A C 1
ATOM 739 O O . VAL A 1 87 ? -12.617 -25.188 -2.699 1 97.38 87 VAL A O 1
ATOM 742 N N . ILE A 1 88 ? -11.734 -23.188 -3.287 1 97.94 88 ILE A N 1
ATOM 743 C CA . ILE A 1 88 ? -10.344 -23.609 -3.184 1 97.94 88 ILE A CA 1
ATOM 744 C C . ILE A 1 88 ? -9.516 -22.531 -2.5 1 97.94 88 ILE A C 1
ATOM 746 O O . ILE A 1 88 ? -9.727 -21.344 -2.74 1 97.94 88 ILE A O 1
ATOM 750 N N . ARG A 1 89 ? -8.586 -22.984 -1.604 1 96.44 89 ARG A N 1
ATOM 751 C CA . ARG A 1 89 ? -7.719 -22.031 -0.931 1 96.44 89 ARG A CA 1
ATOM 752 C C . ARG A 1 89 ? -6.277 -22.516 -0.898 1 96.44 89 ARG A C 1
ATOM 754 O O . ARG A 1 89 ? -6.031 -23.734 -0.82 1 96.44 89 ARG A O 1
ATOM 761 N N . GLY A 1 90 ? -5.352 -21.609 -1.031 1 96.88 90 GLY A N 1
ATOM 762 C CA . GLY A 1 90 ? -3.938 -21.922 -0.918 1 96.88 90 GLY A CA 1
ATOM 763 C C . GLY A 1 90 ? -3.404 -21.781 0.494 1 96.88 90 GLY A C 1
ATOM 764 O O . GLY A 1 90 ? -3.459 -20.703 1.075 1 96.88 90 GLY A O 1
ATOM 765 N N . PHE A 1 91 ? -2.844 -22.812 1.058 1 96.56 91 PHE A N 1
ATOM 766 C CA . PHE A 1 91 ? -2.141 -22.766 2.334 1 96.56 91 PHE A CA 1
ATOM 767 C C . PHE A 1 91 ? -0.644 -22.578 2.119 1 96.56 91 PHE A C 1
ATOM 769 O O . PHE A 1 91 ? -0.014 -23.344 1.391 1 96.56 91 PHE A O 1
ATOM 776 N N . MET A 1 92 ? -0.147 -21.516 2.754 1 97.62 92 MET A N 1
ATOM 777 C CA . MET A 1 92 ? 1.301 -21.328 2.746 1 97.62 92 MET A CA 1
ATOM 778 C C . MET A 1 92 ? 1.995 -22.422 3.559 1 97.62 92 MET A C 1
ATOM 780 O O . MET A 1 92 ? 1.782 -22.531 4.766 1 97.62 92 MET A O 1
ATOM 784 N N . VAL A 1 93 ? 2.809 -23.203 2.902 1 97 93 VAL A N 1
ATOM 785 C CA . VAL A 1 93 ? 3.416 -24.312 3.621 1 97 93 VAL A CA 1
ATOM 786 C C . VAL A 1 93 ? 4.91 -24.062 3.805 1 97 93 VAL A C 1
ATOM 788 O O . VAL A 1 93 ? 5.562 -24.703 4.629 1 97 93 VAL A O 1
ATOM 791 N N . GLN A 1 94 ? 5.523 -23.188 2.984 1 95.62 94 GLN A N 1
ATOM 792 C CA . GLN A 1 94 ? 6.934 -22.828 3.092 1 95.62 94 GLN A CA 1
ATOM 793 C C . GLN A 1 94 ? 7.18 -21.406 2.615 1 95.62 94 GLN A C 1
ATOM 795 O O . GLN A 1 94 ? 6.609 -20.969 1.612 1 95.62 94 GLN A O 1
ATOM 800 N N . THR A 1 95 ? 7.969 -20.656 3.342 1 97.12 95 THR A N 1
ATOM 801 C CA . THR A 1 95 ? 8.469 -19.344 2.916 1 97.12 95 THR A CA 1
ATOM 802 C C . THR A 1 95 ? 9.953 -19.203 3.258 1 97.12 95 THR A C 1
ATOM 804 O O . THR A 1 95 ? 10.43 -19.797 4.227 1 97.12 95 THR A O 1
ATOM 807 N N . GLN A 1 96 ? 10.641 -18.484 2.441 1 96.31 96 GLN A N 1
ATOM 808 C CA . GLN A 1 96 ? 12.031 -18.109 2.682 1 96.31 96 GLN A CA 1
ATOM 809 C C . GLN A 1 96 ? 12.336 -16.734 2.078 1 96.31 96 GLN A C 1
ATOM 811 O O . GLN A 1 96 ? 11.703 -16.328 1.102 1 96.31 96 GLN A O 1
ATOM 816 N N . CYS A 1 97 ? 13.328 -16.109 2.658 1 97.38 97 CYS A N 1
ATOM 817 C CA . CYS A 1 97 ? 13.727 -14.805 2.146 1 97.38 97 CYS A CA 1
ATOM 818 C C . CYS A 1 97 ? 15.172 -14.5 2.496 1 97.38 97 CYS A C 1
ATOM 820 O O . CYS A 1 97 ? 15.609 -14.742 3.625 1 97.38 97 CYS A O 1
ATOM 822 N N . GLU A 1 98 ? 15.906 -14.07 1.538 1 96.56 98 GLU A N 1
ATOM 823 C CA . GLU A 1 98 ? 17.25 -13.523 1.697 1 96.56 98 GLU A CA 1
ATOM 824 C C . GLU A 1 98 ? 17.25 -12.008 1.523 1 96.56 98 GLU A C 1
ATOM 826 O O . GLU A 1 98 ? 16.578 -11.477 0.645 1 96.56 98 GLU A O 1
ATOM 831 N N . TYR A 1 99 ? 18.031 -11.391 2.367 1 97.19 99 TYR A N 1
ATOM 832 C CA . TYR A 1 99 ? 18 -9.938 2.414 1 97.19 99 TYR A CA 1
ATOM 833 C C . TYR A 1 99 ? 19.359 -9.352 2.049 1 97.19 99 TYR A C 1
ATOM 835 O O . TYR A 1 99 ? 20.406 -9.875 2.455 1 97.19 99 TYR A O 1
ATOM 843 N N . ARG A 1 100 ? 19.328 -8.242 1.273 1 96.62 100 ARG A N 1
ATOM 844 C CA . ARG A 1 100 ? 20.578 -7.598 0.903 1 96.62 100 ARG A CA 1
ATOM 845 C C . ARG A 1 100 ? 20.594 -6.129 1.307 1 96.62 100 ARG A C 1
ATOM 847 O O . ARG A 1 100 ? 21.578 -5.625 1.831 1 96.62 100 ARG A O 1
ATOM 854 N N . ARG A 1 101 ? 19.531 -5.344 1.071 1 97.19 101 ARG A N 1
ATOM 855 C CA . ARG A 1 101 ? 19.406 -3.932 1.414 1 97.19 101 ARG A CA 1
ATOM 856 C C . ARG A 1 101 ? 18.094 -3.652 2.123 1 97.19 101 ARG A C 1
ATOM 858 O O . ARG A 1 101 ? 17.062 -4.223 1.766 1 97.19 101 ARG A O 1
ATOM 865 N N . PRO A 1 102 ? 18.156 -2.816 3.072 1 97.44 102 PRO A N 1
ATOM 866 C CA . PRO A 1 102 ? 16.938 -2.543 3.832 1 97.44 102 PRO A CA 1
ATOM 867 C C . PRO A 1 102 ? 15.984 -1.592 3.105 1 97.44 102 PRO A C 1
ATOM 869 O O . PRO A 1 102 ? 16.422 -0.802 2.264 1 97.44 102 PRO A O 1
ATOM 872 N N . LEU A 1 103 ? 14.672 -1.722 3.396 1 97.25 103 LEU A N 1
ATOM 873 C CA . LEU A 1 103 ? 13.641 -0.753 3.053 1 97.25 103 LEU A CA 1
ATOM 874 C C . LEU A 1 103 ? 13.344 0.167 4.23 1 97.25 103 LEU A C 1
ATOM 876 O O . LEU A 1 103 ? 13.539 -0.214 5.387 1 97.25 103 LEU A O 1
ATOM 880 N N . GLN A 1 104 ? 12.898 1.319 3.914 1 97.81 104 GLN A N 1
ATOM 881 C CA . GLN A 1 104 ? 12.453 2.27 4.93 1 97.81 104 GLN A CA 1
ATOM 882 C C . GLN A 1 104 ? 11.297 3.119 4.418 1 97.81 104 GLN A C 1
ATOM 884 O O . GLN A 1 104 ? 11.289 3.541 3.262 1 97.81 104 GLN A O 1
ATOM 889 N N . TYR A 1 105 ? 10.375 3.42 5.312 1 98.12 105 TYR A N 1
ATOM 890 C CA . TYR A 1 105 ? 9.352 4.391 4.945 1 98.12 105 TYR A CA 1
ATOM 891 C C . TYR A 1 105 ? 9.977 5.742 4.613 1 98.12 105 TYR A C 1
ATOM 893 O O . TYR A 1 105 ? 10.867 6.211 5.316 1 98.12 105 TYR A O 1
ATOM 901 N N . PRO A 1 106 ? 9.523 6.289 3.561 1 97.88 106 PRO A N 1
ATOM 902 C CA . PRO A 1 106 ? 8.312 6.047 2.777 1 97.88 106 PRO A CA 1
ATOM 903 C C . PRO A 1 106 ? 8.594 5.383 1.434 1 97.88 106 PRO A C 1
ATOM 905 O O . PRO A 1 106 ? 7.945 5.695 0.434 1 97.88 106 PRO A O 1
ATOM 908 N N . ASP A 1 107 ? 9.594 4.512 1.336 1 97.62 107 ASP A N 1
ATOM 909 C CA . ASP A 1 107 ? 9.883 3.818 0.085 1 97.62 107 ASP A CA 1
ATOM 910 C C . ASP A 1 107 ? 8.617 3.203 -0.505 1 97.62 107 ASP A C 1
ATOM 912 O O . ASP A 1 107 ? 7.711 2.805 0.232 1 97.62 107 ASP A O 1
ATOM 916 N N . VAL A 1 108 ? 8.555 3.168 -1.828 1 98 108 VAL A N 1
ATOM 917 C CA . VAL A 1 108 ? 7.543 2.414 -2.559 1 98 108 VAL A CA 1
ATOM 918 C C . VAL A 1 108 ? 8.195 1.251 -3.299 1 98 108 VAL A C 1
ATOM 920 O O . VAL A 1 108 ? 8.484 1.349 -4.496 1 98 108 VAL A O 1
ATOM 923 N N . PRO A 1 109 ? 8.352 0.18 -2.607 1 98.25 109 PRO A N 1
ATOM 924 C CA . PRO A 1 109 ? 8.945 -0.97 -3.293 1 98.25 109 PRO A CA 1
ATOM 925 C C . PRO A 1 109 ? 7.992 -1.616 -4.293 1 98.25 109 PRO A C 1
ATOM 927 O O . PRO A 1 109 ? 6.785 -1.353 -4.266 1 98.25 109 PRO A O 1
ATOM 930 N N . VAL A 1 110 ? 8.625 -2.361 -5.176 1 98.69 110 VAL A N 1
ATOM 931 C CA . VAL A 1 110 ? 7.902 -3.152 -6.168 1 98.69 110 VAL A CA 1
ATOM 932 C C . VAL A 1 110 ? 8.203 -4.637 -5.961 1 98.69 110 VAL A C 1
ATOM 934 O O . VAL A 1 110 ? 9.359 -5.031 -5.84 1 98.69 110 VAL A O 1
ATOM 937 N N . VAL A 1 111 ? 7.145 -5.391 -5.895 1 98.81 111 VAL A N 1
ATOM 938 C CA . VAL A 1 111 ? 7.348 -6.828 -5.777 1 98.81 111 VAL A CA 1
ATOM 939 C C . VAL A 1 111 ? 7.328 -7.469 -7.168 1 98.81 111 VAL A C 1
ATOM 941 O O . VAL A 1 111 ? 6.375 -7.289 -7.926 1 98.81 111 VAL A O 1
ATOM 944 N N . GLY A 1 112 ? 8.414 -8.133 -7.477 1 98.69 112 GLY A N 1
ATOM 945 C CA . GLY A 1 112 ? 8.453 -9.008 -8.633 1 98.69 112 GLY A CA 1
ATOM 946 C C . GLY A 1 112 ? 8.148 -10.461 -8.305 1 98.69 112 GLY A C 1
ATOM 947 O O . GLY A 1 112 ? 8.492 -10.938 -7.223 1 98.69 112 GLY A O 1
ATOM 948 N N . MET A 1 113 ? 7.547 -11.125 -9.336 1 98.62 113 MET A N 1
ATOM 949 C CA . MET A 1 113 ? 7.152 -12.508 -9.078 1 98.62 113 MET A CA 1
ATOM 950 C C . MET A 1 113 ? 7.211 -13.336 -10.359 1 98.62 113 MET A C 1
ATOM 952 O O . MET A 1 113 ? 6.973 -12.812 -11.453 1 98.62 113 MET A O 1
ATOM 956 N N . PHE A 1 114 ? 7.566 -14.523 -10.211 1 98.56 114 PHE A N 1
ATOM 957 C CA . PHE A 1 114 ? 7.309 -15.547 -11.219 1 98.56 114 PHE A CA 1
ATOM 958 C C . PHE A 1 114 ? 7 -16.891 -10.562 1 98.56 114 PHE A C 1
ATOM 960 O O . PHE A 1 114 ? 7.176 -17.047 -9.352 1 98.56 114 PHE A O 1
ATOM 967 N N . VAL A 1 115 ? 6.34 -17.781 -11.336 1 98.69 115 VAL A N 1
ATOM 968 C CA . VAL A 1 115 ? 6.062 -19.141 -10.867 1 98.69 115 VAL A CA 1
ATOM 969 C C . VAL A 1 115 ? 7.191 -20.078 -11.289 1 98.69 115 VAL A C 1
ATOM 971 O O . VAL A 1 115 ? 7.539 -20.141 -12.477 1 98.69 115 VAL A O 1
ATOM 974 N N . ARG A 1 116 ? 7.703 -20.734 -10.312 1 97.81 116 ARG A N 1
ATOM 975 C CA . ARG A 1 116 ? 8.82 -21.625 -10.57 1 97.81 116 ARG A CA 1
ATOM 976 C C . ARG A 1 116 ? 8.328 -23.031 -10.906 1 97.81 116 ARG A C 1
ATOM 978 O O . ARG A 1 116 ? 8.93 -23.734 -11.727 1 97.81 116 ARG A O 1
ATOM 985 N N . LYS A 1 117 ? 7.289 -23.469 -10.203 1 98.06 117 LYS A N 1
ATOM 986 C CA . LYS A 1 117 ? 6.805 -24.828 -10.344 1 98.06 117 LYS A CA 1
ATOM 987 C C . LYS A 1 117 ? 5.297 -24.906 -10.133 1 98.06 117 LYS A C 1
ATOM 989 O O . LYS A 1 117 ? 4.762 -24.281 -9.219 1 98.06 117 LYS A O 1
ATOM 994 N N . ILE A 1 118 ? 4.656 -25.625 -11.055 1 98.31 118 ILE A N 1
ATOM 995 C CA . ILE A 1 118 ? 3.248 -25.969 -10.898 1 98.31 118 ILE A CA 1
ATOM 996 C C . ILE A 1 118 ? 3.105 -27.484 -10.727 1 98.31 118 ILE A C 1
ATOM 998 O O . ILE A 1 118 ? 3.357 -28.25 -11.656 1 98.31 118 ILE A O 1
ATOM 1002 N N . GLY A 1 119 ? 2.734 -27.859 -9.531 1 98.19 119 GLY A N 1
ATOM 1003 C CA . GLY A 1 119 ? 2.438 -29.25 -9.258 1 98.19 119 GLY A CA 1
ATOM 1004 C C . GLY A 1 119 ? 0.977 -29.609 -9.469 1 98.19 119 GLY A C 1
ATOM 1005 O O . GLY A 1 119 ? 0.244 -28.875 -10.125 1 98.19 119 GLY A O 1
ATOM 1006 N N . ARG A 1 120 ? 0.683 -30.781 -8.898 1 98.12 120 ARG A N 1
ATOM 1007 C CA . ARG A 1 120 ? -0.715 -31.188 -8.984 1 98.12 120 ARG A CA 1
ATOM 1008 C C . ARG A 1 120 ? -1.603 -30.297 -8.125 1 98.12 120 ARG A C 1
ATOM 1010 O O . ARG A 1 120 ? -2.635 -29.797 -8.586 1 98.12 120 ARG A O 1
ATOM 1017 N N . SER A 1 121 ? -1.167 -30.156 -6.816 1 98.69 121 SER A N 1
ATOM 1018 C CA . SER A 1 121 ? -1.942 -29.359 -5.879 1 98.69 121 SER A CA 1
ATOM 1019 C C . SER A 1 121 ? -1.101 -28.219 -5.293 1 98.69 121 SER A C 1
ATOM 1021 O O . SER A 1 121 ? -1.519 -27.562 -4.34 1 98.69 121 SER A O 1
ATOM 1023 N N . SER A 1 122 ? 0.097 -28.016 -5.855 1 98.69 122 SER A N 1
ATOM 1024 C CA . SER A 1 122 ? 1.006 -27.062 -5.227 1 98.69 122 SER A CA 1
ATOM 1025 C C . SER A 1 122 ? 1.61 -26.109 -6.258 1 98.69 122 SER A C 1
ATOM 1027 O O . SER A 1 122 ? 1.709 -26.453 -7.441 1 98.69 122 SER A O 1
ATOM 1029 N N . VAL A 1 123 ? 1.896 -24.953 -5.809 1 98.75 123 VAL A N 1
ATOM 1030 C CA . VAL A 1 123 ? 2.561 -23.953 -6.633 1 98.75 123 VAL A CA 1
ATOM 1031 C C . VAL A 1 123 ? 3.732 -23.344 -5.863 1 98.75 123 VAL A C 1
ATOM 1033 O O . VAL A 1 123 ? 3.605 -23.016 -4.684 1 98.75 123 VAL A O 1
ATOM 1036 N N . THR A 1 124 ? 4.914 -23.203 -6.492 1 98.56 124 THR A N 1
ATOM 1037 C CA . THR A 1 124 ? 6.082 -22.516 -5.961 1 98.56 124 THR A CA 1
ATOM 1038 C C . THR A 1 124 ? 6.281 -21.172 -6.664 1 98.56 124 THR A C 1
ATOM 1040 O O . THR A 1 124 ? 6.414 -21.109 -7.887 1 98.56 124 THR A O 1
ATOM 1043 N N . TYR A 1 125 ? 6.305 -20.172 -5.875 1 98.62 125 TYR A N 1
ATOM 1044 C CA . TYR A 1 125 ? 6.527 -18.812 -6.363 1 98.62 125 TYR A CA 1
ATOM 1045 C C . TYR A 1 125 ? 7.926 -18.328 -5.996 1 98.62 125 TYR A C 1
ATOM 1047 O O . TYR A 1 125 ? 8.414 -18.578 -4.895 1 98.62 125 TYR A O 1
ATOM 1055 N N . ASN A 1 126 ? 8.57 -17.656 -6.906 1 98.44 126 ASN A N 1
ATOM 1056 C CA . ASN A 1 126 ? 9.688 -16.781 -6.562 1 98.44 126 ASN A CA 1
ATOM 1057 C C . ASN A 1 126 ? 9.281 -15.32 -6.523 1 98.44 126 ASN A C 1
ATOM 1059 O O . ASN A 1 126 ? 8.523 -14.859 -7.383 1 98.44 126 ASN A O 1
ATOM 1063 N N . VAL A 1 127 ? 9.789 -14.68 -5.477 1 98.56 127 VAL A N 1
ATOM 1064 C CA . VAL A 1 127 ? 9.438 -13.281 -5.266 1 98.56 127 VAL A CA 1
ATOM 1065 C C . VAL A 1 127 ? 10.703 -12.461 -5.023 1 98.56 127 VAL A C 1
ATOM 1067 O O . VAL A 1 127 ? 11.688 -12.969 -4.473 1 98.56 127 VAL A O 1
ATOM 1070 N N . GLY A 1 128 ? 10.703 -11.25 -5.5 1 98.38 128 GLY A N 1
ATOM 1071 C CA . GLY A 1 128 ? 11.75 -10.266 -5.285 1 98.38 128 GLY A CA 1
ATOM 1072 C C . GLY A 1 128 ? 11.219 -8.898 -4.914 1 98.38 128 GLY A C 1
ATOM 1073 O O . GLY A 1 128 ? 10.188 -8.469 -5.434 1 98.38 128 GLY A O 1
ATOM 1074 N N . LEU A 1 129 ? 11.883 -8.312 -4.02 1 98.62 129 LEU A N 1
ATOM 1075 C CA . LEU A 1 129 ? 11.586 -6.926 -3.676 1 98.62 129 LEU A CA 1
ATOM 1076 C C . LEU A 1 129 ? 12.555 -5.977 -4.367 1 98.62 129 LEU A C 1
ATOM 1078 O O . LEU A 1 129 ? 13.773 -6.109 -4.215 1 98.62 129 LEU A O 1
ATOM 1082 N N . PHE A 1 130 ? 12.016 -5.027 -5.082 1 98.62 130 PHE A N 1
ATOM 1083 C CA . PHE A 1 130 ? 12.828 -4.113 -5.871 1 98.62 130 PHE A CA 1
ATOM 1084 C C . PHE A 1 130 ? 12.562 -2.666 -5.473 1 98.62 130 PHE A C 1
ATOM 1086 O O . PHE A 1 130 ? 11.469 -2.34 -5 1 98.62 130 PHE A O 1
ATOM 1093 N N . PRO A 1 131 ? 13.617 -1.811 -5.664 1 98.12 131 PRO A N 1
ATOM 1094 C CA . PRO A 1 131 ? 13.328 -0.382 -5.531 1 98.12 131 PRO A CA 1
ATOM 1095 C C . PRO A 1 131 ? 12.391 0.133 -6.621 1 98.12 131 PRO A C 1
ATOM 1097 O O . PRO A 1 131 ? 12.203 -0.531 -7.645 1 98.12 131 PRO A O 1
ATOM 1100 N N . SER A 1 132 ? 11.883 1.287 -6.383 1 97.56 132 SER A N 1
ATOM 1101 C CA . SER A 1 132 ? 10.875 1.876 -7.262 1 97.56 132 SER A CA 1
ATOM 1102 C C . SER A 1 132 ? 11.422 2.068 -8.672 1 97.56 132 SER A C 1
ATOM 1104 O O . SER A 1 132 ? 10.656 2.158 -9.633 1 97.56 132 SER A O 1
ATOM 1106 N N . SER A 1 133 ? 12.695 2.088 -8.852 1 96.94 133 SER A N 1
ATOM 1107 C CA . SER A 1 133 ? 13.328 2.375 -10.133 1 96.94 133 SER A CA 1
ATOM 1108 C C . SER A 1 133 ? 13.016 1.288 -11.156 1 96.94 133 SER A C 1
ATOM 1110 O O . SER A 1 133 ? 13.188 1.495 -12.359 1 96.94 133 SER A O 1
ATOM 1112 N N . VAL A 1 134 ? 12.586 0.155 -10.711 1 97.31 134 VAL A N 1
ATOM 1113 C CA . VAL A 1 134 ? 12.258 -0.922 -11.641 1 97.31 134 VAL A CA 1
ATOM 1114 C C . VAL A 1 134 ? 11.055 -0.524 -12.492 1 97.31 134 VAL A C 1
ATOM 1116 O O . VAL A 1 134 ? 10.852 -1.067 -13.578 1 97.31 134 VAL A O 1
ATOM 1119 N N . LEU A 1 135 ? 10.297 0.408 -11.984 1 97.25 135 LEU A N 1
ATOM 1120 C CA . LEU A 1 135 ? 9.148 0.902 -12.742 1 97.25 135 LEU A CA 1
ATOM 1121 C C . LEU A 1 135 ? 9.359 2.355 -13.148 1 97.25 135 LEU A C 1
ATOM 1123 O O . LEU A 1 135 ? 8.391 3.086 -13.367 1 97.25 135 LEU A O 1
ATOM 1127 N N . LYS A 1 136 ? 10.555 2.76 -13.172 1 94.94 136 LYS A N 1
ATOM 1128 C CA . LYS A 1 136 ? 10.852 4.113 -13.633 1 94.94 136 LYS A CA 1
ATOM 1129 C C . LYS A 1 136 ? 10.305 4.348 -15.039 1 94.94 136 LYS A C 1
ATOM 1131 O O . LYS A 1 136 ? 10.531 3.531 -15.938 1 94.94 136 LYS A O 1
ATOM 1136 N N . GLY A 1 137 ? 9.57 5.395 -15.195 1 93.25 137 GLY A N 1
ATOM 1137 C CA . GLY A 1 137 ? 9.117 5.781 -16.516 1 93.25 137 GLY A CA 1
ATOM 1138 C C . GLY A 1 137 ? 7.797 5.141 -16.906 1 93.25 137 GLY A C 1
ATOM 1139 O O . GLY A 1 137 ? 7.242 5.441 -17.969 1 93.25 137 GLY A O 1
ATOM 1140 N N . VAL A 1 138 ? 7.312 4.246 -16.109 1 95.94 138 VAL A N 1
ATOM 1141 C CA . VAL A 1 138 ? 6.031 3.623 -16.422 1 95.94 138 VAL A CA 1
ATOM 1142 C C . VAL A 1 138 ? 4.898 4.629 -16.203 1 95.94 138 VAL A C 1
ATOM 1144 O O . VAL A 1 138 ? 4.809 5.242 -15.141 1 95.94 138 VAL A O 1
ATOM 1147 N N . SER A 1 139 ? 4.133 4.734 -17.297 1 96.06 139 SER A N 1
ATOM 1148 C CA . SER A 1 139 ? 2.977 5.625 -17.266 1 96.06 139 SER A CA 1
ATOM 1149 C C . SER A 1 139 ? 1.709 4.906 -17.719 1 96.06 139 SER A C 1
ATOM 1151 O O . SER A 1 139 ? 1.77 3.986 -18.531 1 96.06 139 SER A O 1
ATOM 1153 N N . GLY A 1 140 ? 0.588 5.258 -17.109 1 95.25 140 GLY A N 1
ATOM 1154 C CA . GLY A 1 140 ? -0.708 4.684 -17.438 1 95.25 140 GLY A CA 1
ATOM 1155 C C . GLY A 1 140 ? -1.783 5.023 -16.422 1 95.25 140 GLY A C 1
ATOM 1156 O O . GLY A 1 140 ? -1.642 5.984 -15.664 1 95.25 140 GLY A O 1
ATOM 1157 N N . GLU A 1 141 ? -2.875 4.297 -16.578 1 95.5 141 GLU A N 1
ATOM 1158 C CA . GLU A 1 141 ? -3.916 4.453 -15.562 1 95.5 141 GLU A CA 1
ATOM 1159 C C . GLU A 1 141 ? -3.455 3.922 -14.211 1 95.5 141 GLU A C 1
ATOM 1161 O O . GLU A 1 141 ? -3.312 2.711 -14.023 1 95.5 141 GLU A O 1
ATOM 1166 N N . VAL A 1 142 ? -3.326 4.738 -13.297 1 94.38 142 VAL A N 1
ATOM 1167 C CA . VAL A 1 142 ? -2.625 4.453 -12.047 1 94.38 142 VAL A CA 1
ATOM 1168 C C . VAL A 1 142 ? -3.381 3.387 -11.258 1 94.38 142 VAL A C 1
ATOM 1170 O O . VAL A 1 142 ? -2.781 2.426 -10.773 1 94.38 142 VAL A O 1
ATOM 1173 N N . MET A 1 143 ? -4.652 3.551 -11.18 1 95.5 143 MET A N 1
ATOM 1174 C CA . MET A 1 143 ? -5.426 2.639 -10.344 1 95.5 143 MET A CA 1
ATOM 1175 C C . MET A 1 143 ? -5.488 1.248 -10.969 1 95.5 143 MET A C 1
ATOM 1177 O O . MET A 1 143 ? -5.551 0.245 -10.25 1 95.5 143 MET A O 1
ATOM 1181 N N . LYS A 1 144 ? -5.5 1.239 -12.266 1 95.5 144 LYS A N 1
ATOM 1182 C CA . LYS A 1 144 ? -5.449 -0.058 -12.93 1 95.5 144 LYS A CA 1
ATOM 1183 C C . LYS A 1 144 ? -4.145 -0.787 -12.625 1 95.5 144 LYS A C 1
ATOM 1185 O O . LYS A 1 144 ? -4.156 -1.976 -12.297 1 95.5 144 LYS A O 1
ATOM 1190 N N . ILE A 1 145 ? -3.09 -0.068 -12.688 1 95.44 145 ILE A N 1
ATOM 1191 C CA . ILE A 1 145 ? -1.772 -0.644 -12.445 1 95.44 145 ILE A CA 1
ATOM 1192 C C . ILE A 1 145 ? -1.662 -1.072 -10.984 1 95.44 145 ILE A C 1
ATOM 1194 O O . ILE A 1 145 ? -1.128 -2.143 -10.68 1 95.44 145 ILE A O 1
ATOM 1198 N N . MET A 1 146 ? -2.213 -0.356 -10.125 1 95.5 146 MET A N 1
ATOM 1199 C CA . MET A 1 146 ? -2.152 -0.676 -8.703 1 95.5 146 MET A CA 1
ATOM 1200 C C . MET A 1 146 ? -3.02 -1.888 -8.383 1 95.5 146 MET A C 1
ATOM 1202 O O . MET A 1 146 ? -2.756 -2.605 -7.414 1 95.5 146 MET A O 1
ATOM 1206 N N . SER A 1 147 ? -3.992 -2.088 -9.18 1 95.88 147 SER A N 1
ATOM 1207 C CA . SER A 1 147 ? -4.914 -3.195 -8.945 1 95.88 147 SER A CA 1
ATOM 1208 C C . SER A 1 147 ? -4.426 -4.473 -9.617 1 95.88 147 SER A C 1
ATOM 1210 O O . SER A 1 147 ? -4.438 -5.547 -9.016 1 95.88 147 SER A O 1
ATOM 1212 N N . GLU A 1 148 ? -3.947 -4.305 -10.836 1 97.06 148 GLU A N 1
ATOM 1213 C CA . GLU A 1 148 ? -3.73 -5.488 -11.664 1 97.06 148 GLU A CA 1
ATOM 1214 C C . GLU A 1 148 ? -2.242 -5.773 -11.844 1 97.06 148 GLU A C 1
ATOM 1216 O O . GLU A 1 148 ? -1.863 -6.828 -12.352 1 97.06 148 GLU A O 1
ATOM 1221 N N . GLY A 1 149 ? -1.449 -4.855 -11.469 1 98 149 GLY A N 1
ATOM 1222 C CA . GLY A 1 149 ? -0.017 -5.02 -11.664 1 98 149 GLY A CA 1
ATOM 1223 C C . GLY A 1 149 ? 0.399 -4.922 -13.117 1 98 149 GLY A C 1
ATOM 1224 O O . GLY A 1 149 ? -0.361 -4.43 -13.961 1 98 149 GLY A O 1
ATOM 1225 N N . LEU A 1 150 ? 1.7 -5.25 -13.352 1 98.06 150 LEU A N 1
ATOM 1226 C CA . LEU A 1 150 ? 2.301 -5.172 -14.68 1 98.06 150 LEU A CA 1
ATOM 1227 C C . LEU A 1 150 ? 3.045 -6.457 -15.016 1 98.06 150 LEU A C 1
ATOM 1229 O O . LEU A 1 150 ? 3.738 -7.02 -14.164 1 98.06 150 LEU A O 1
ATOM 1233 N N . PHE A 1 151 ? 2.881 -6.836 -16.234 1 98.06 151 PHE A N 1
ATOM 1234 C CA . PHE A 1 151 ? 3.742 -7.898 -16.734 1 98.06 151 PHE A CA 1
ATOM 1235 C C . PHE A 1 151 ? 5.07 -7.336 -17.219 1 98.06 151 PHE A C 1
ATOM 1237 O O . PHE A 1 151 ? 5.168 -6.148 -17.547 1 98.06 151 PHE A O 1
ATOM 1244 N N . ALA A 1 152 ? 6.027 -8.219 -17.25 1 96.94 152 ALA A N 1
ATOM 1245 C CA . ALA A 1 152 ? 7.383 -7.812 -17.609 1 96.94 152 ALA A CA 1
ATOM 1246 C C . ALA A 1 152 ? 7.391 -7.078 -18.953 1 96.94 152 ALA A C 1
ATOM 1248 O O . ALA A 1 152 ? 8.164 -6.133 -19.141 1 96.94 152 ALA A O 1
ATOM 1249 N N . SER A 1 153 ? 6.602 -7.457 -19.859 1 95.19 153 SER A N 1
ATOM 1250 C CA . SER A 1 153 ? 6.559 -6.883 -21.203 1 95.19 153 SER A CA 1
ATOM 1251 C C . SER A 1 153 ? 6.082 -5.434 -21.156 1 95.19 153 SER A C 1
ATOM 1253 O O . SER A 1 153 ? 6.227 -4.699 -22.141 1 95.19 153 SER A O 1
ATOM 1255 N N . GLN A 1 154 ? 5.5 -4.988 -20.062 1 95 154 GLN A N 1
ATOM 1256 C CA . GLN A 1 154 ? 4.922 -3.656 -19.953 1 95 154 GLN A CA 1
ATOM 1257 C C . GLN A 1 154 ? 5.895 -2.684 -19.297 1 95 154 GLN A C 1
ATOM 1259 O O . GLN A 1 154 ? 5.605 -1.49 -19.172 1 95 154 GLN A O 1
ATOM 1264 N N . LEU A 1 155 ? 7.016 -3.18 -18.875 1 94.88 155 LEU A N 1
ATOM 1265 C CA . LEU A 1 155 ? 8.016 -2.33 -18.234 1 94.88 155 LEU A CA 1
ATOM 1266 C C . LEU A 1 155 ? 8.773 -1.512 -19.266 1 94.88 155 LEU A C 1
ATOM 1268 O O . LEU A 1 155 ? 8.805 -1.869 -20.438 1 94.88 155 LEU A O 1
ATOM 1272 N N . THR A 1 156 ? 9.328 -0.43 -18.766 1 92.56 156 THR A N 1
ATOM 1273 C CA . THR A 1 156 ? 10.133 0.411 -19.656 1 92.56 156 THR A CA 1
ATOM 1274 C C . THR A 1 156 ? 11.469 -0.255 -19.953 1 92.56 156 THR A C 1
ATOM 1276 O O . THR A 1 156 ? 12.016 -0.98 -19.125 1 92.56 156 THR A O 1
ATOM 1279 N N . LYS A 1 157 ? 11.914 0.065 -21.109 1 90.75 157 LYS A N 1
ATOM 1280 C CA . LYS A 1 157 ? 13.234 -0.436 -21.484 1 90.75 157 LYS A CA 1
ATOM 1281 C C . LYS A 1 157 ? 14.32 0.122 -20.562 1 90.75 157 LYS A C 1
ATOM 1283 O O . LYS A 1 157 ? 14.273 1.296 -20.188 1 90.75 157 LYS A O 1
ATOM 1288 N N . GLY A 1 158 ? 15.25 -0.727 -20.156 1 91.38 158 GLY A N 1
ATOM 1289 C CA . GLY A 1 158 ? 16.359 -0.273 -19.344 1 91.38 158 GLY A CA 1
ATOM 1290 C C . GLY A 1 158 ? 16.188 -0.569 -17.875 1 91.38 158 GLY A C 1
ATOM 1291 O O . GLY A 1 158 ? 17.016 -0.172 -17.047 1 91.38 158 GLY A O 1
ATOM 1292 N N . THR A 1 159 ? 15.078 -1.2 -17.531 1 92 159 THR A N 1
ATOM 1293 C CA . THR A 1 159 ? 14.844 -1.519 -16.125 1 92 159 THR A CA 1
ATOM 1294 C C . THR A 1 159 ? 15.016 -3.016 -15.867 1 92 159 THR A C 1
ATOM 1296 O O . THR A 1 159 ? 14.5 -3.547 -14.883 1 92 159 THR A O 1
ATOM 1299 N N . GLU A 1 160 ? 15.719 -3.66 -16.75 1 89.5 160 GLU A N 1
ATOM 1300 C CA . GLU A 1 160 ? 15.883 -5.109 -16.672 1 89.5 160 GLU A CA 1
ATOM 1301 C C . GLU A 1 160 ? 17.031 -5.484 -15.742 1 89.5 160 GLU A C 1
ATOM 1303 O O . GLU A 1 160 ? 17.156 -6.641 -15.336 1 89.5 160 GLU A O 1
ATOM 1308 N N . ASP A 1 161 ? 17.844 -4.539 -15.312 1 91.88 161 ASP A N 1
ATOM 1309 C CA . ASP A 1 161 ? 19.031 -4.863 -14.516 1 91.88 161 ASP A CA 1
ATOM 1310 C C . ASP A 1 161 ? 18.938 -4.246 -13.125 1 91.88 161 ASP A C 1
ATOM 1312 O O . ASP A 1 161 ? 19.953 -4.012 -12.477 1 91.88 161 ASP A O 1
ATOM 1316 N N . VAL A 1 162 ? 17.797 -4.004 -12.734 1 97.25 162 VAL A N 1
ATOM 1317 C CA . VAL A 1 162 ? 17.656 -3.479 -11.383 1 97.25 162 VAL A CA 1
ATOM 1318 C C . VAL A 1 162 ? 17.859 -4.598 -10.367 1 97.25 162 VAL A C 1
ATOM 1320 O O . VAL A 1 162 ? 17.297 -5.684 -10.508 1 97.25 162 VAL A O 1
ATOM 1323 N N . ASN A 1 163 ? 18.719 -4.285 -9.344 1 97.38 163 ASN A N 1
ATOM 1324 C CA . ASN A 1 163 ? 18.984 -5.285 -8.32 1 97.38 163 ASN A CA 1
ATOM 1325 C C . ASN A 1 163 ? 17.875 -5.336 -7.273 1 97.38 163 ASN A C 1
ATOM 1327 O O . ASN A 1 163 ? 17.406 -4.297 -6.805 1 97.38 163 ASN A O 1
ATOM 1331 N N . ALA A 1 164 ? 17.609 -6.562 -6.906 1 98.38 164 ALA A N 1
ATOM 1332 C CA . ALA A 1 164 ? 16.641 -6.766 -5.832 1 98.38 164 ALA A CA 1
ATOM 1333 C C . ALA A 1 164 ? 17.219 -6.371 -4.48 1 98.38 164 ALA A C 1
ATOM 1335 O O . ALA A 1 164 ? 18.438 -6.469 -4.27 1 98.38 164 ALA A O 1
ATOM 1336 N N . LEU A 1 165 ? 16.328 -5.961 -3.646 1 98.44 165 LEU A N 1
ATOM 1337 C CA . LEU A 1 165 ? 16.672 -5.668 -2.256 1 98.44 165 LEU A CA 1
ATOM 1338 C C . LEU A 1 165 ? 16.562 -6.926 -1.398 1 98.44 165 LEU A C 1
ATOM 1340 O O . LEU A 1 165 ? 17.281 -7.055 -0.399 1 98.44 165 LEU A O 1
ATOM 1344 N N . ALA A 1 166 ? 15.734 -7.805 -1.724 1 98.56 166 ALA A N 1
ATOM 1345 C CA . ALA A 1 166 ? 15.484 -9.102 -1.096 1 98.56 166 ALA A CA 1
ATOM 1346 C C . ALA A 1 166 ? 14.898 -10.086 -2.098 1 98.56 166 ALA A C 1
ATOM 1348 O O . ALA A 1 166 ? 14.203 -9.695 -3.037 1 98.56 166 ALA A O 1
ATOM 1349 N N . VAL A 1 167 ? 15.172 -11.312 -1.905 1 98.06 167 VAL A N 1
ATOM 1350 C CA . VAL A 1 167 ? 14.672 -12.383 -2.76 1 98.06 167 VAL A CA 1
ATOM 1351 C C . VAL A 1 167 ? 14.125 -13.516 -1.899 1 98.06 167 VAL A C 1
ATOM 1353 O O . VAL A 1 167 ? 14.727 -13.883 -0.888 1 98.06 167 VAL A O 1
ATOM 1356 N N . GLY A 1 168 ? 12.969 -14.039 -2.352 1 97.69 168 GLY A N 1
ATOM 1357 C CA . GLY A 1 168 ? 12.383 -15.109 -1.567 1 97.69 168 GLY A CA 1
ATOM 1358 C C . GLY A 1 168 ? 11.641 -16.125 -2.412 1 97.69 168 GLY A C 1
ATOM 1359 O O . GLY A 1 168 ? 11.695 -16.078 -3.643 1 97.69 168 GLY A O 1
ATOM 1360 N N . SER A 1 169 ? 11.07 -17.078 -1.735 1 97.75 169 SER A N 1
ATOM 1361 C CA . SER A 1 169 ? 10.195 -18.078 -2.33 1 97.75 169 SER A CA 1
ATOM 1362 C C . SER A 1 169 ? 9.055 -18.453 -1.389 1 97.75 169 SER A C 1
ATOM 1364 O O . SER A 1 169 ? 9.195 -18.359 -0.168 1 97.75 169 SER A O 1
ATOM 1366 N N . CYS A 1 170 ? 7.973 -18.797 -1.956 1 98.44 170 CYS A N 1
ATOM 1367 C CA . CYS A 1 170 ? 6.766 -19.219 -1.255 1 98.44 170 CYS A CA 1
ATOM 1368 C C . CYS A 1 170 ? 6.152 -20.438 -1.914 1 98.44 170 CYS A C 1
ATOM 1370 O O . CYS A 1 170 ? 6.156 -20.562 -3.141 1 98.44 170 CYS A O 1
ATOM 1372 N N . VAL A 1 171 ? 5.543 -21.297 -1.103 1 98.44 171 VAL A N 1
ATOM 1373 C CA . VAL A 1 171 ? 4.867 -22.469 -1.65 1 98.44 171 VAL A CA 1
ATOM 1374 C C . VAL A 1 171 ? 3.441 -22.547 -1.106 1 98.44 171 VAL A C 1
ATOM 1376 O O . VAL A 1 171 ? 3.234 -22.547 0.11 1 98.44 171 VAL A O 1
ATOM 1379 N N . HIS A 1 172 ? 2.521 -22.625 -1.987 1 98.75 172 HIS A N 1
ATOM 1380 C CA . HIS A 1 172 ? 1.138 -22.938 -1.642 1 98.75 172 HIS A CA 1
ATOM 1381 C C . HIS A 1 172 ? 0.818 -24.406 -1.896 1 98.75 172 HIS A C 1
ATOM 1383 O O . HIS A 1 172 ? 1.217 -24.969 -2.92 1 98.75 172 HIS A O 1
ATOM 1389 N N . VAL A 1 173 ? 0.114 -24.953 -0.981 1 98.81 173 VAL A N 1
ATOM 1390 C CA . VAL A 1 173 ? -0.674 -26.141 -1.263 1 98.81 173 VAL A CA 1
ATOM 1391 C C . VAL A 1 173 ? -2.158 -25.797 -1.285 1 98.81 173 VAL A C 1
ATOM 1393 O O . VAL A 1 173 ? -2.682 -25.219 -0.326 1 98.81 173 VAL A O 1
ATOM 1396 N N . PHE A 1 174 ? -2.803 -26.203 -2.342 1 98.69 174 PHE A N 1
ATOM 1397 C CA . PHE A 1 174 ? -4.207 -25.859 -2.516 1 98.69 174 PHE A CA 1
ATOM 1398 C C . PHE A 1 174 ? -5.109 -26.984 -2.025 1 98.69 174 PHE A C 1
ATOM 1400 O O . PHE A 1 174 ? -4.852 -28.156 -2.303 1 98.69 174 PHE A O 1
ATOM 1407 N N . VAL A 1 175 ? -6.172 -26.562 -1.305 1 98.19 175 VAL A N 1
ATOM 1408 C CA . VAL A 1 175 ? -7.078 -27.531 -0.713 1 98.19 175 VAL A CA 1
ATOM 1409 C C . VAL A 1 175 ? -8.523 -27.203 -1.097 1 98.19 175 VAL A C 1
ATOM 1411 O O . VAL A 1 175 ? -8.859 -26.047 -1.318 1 98.19 175 VAL A O 1
ATOM 1414 N N . ASP A 1 176 ? -9.312 -28.219 -1.177 1 97.81 176 ASP A N 1
ATOM 1415 C CA . ASP A 1 176 ? -10.758 -28.047 -1.311 1 97.81 176 ASP A CA 1
ATOM 1416 C C . ASP A 1 176 ? -11.375 -27.531 -0.013 1 97.81 176 ASP A C 1
ATOM 1418 O O . ASP A 1 176 ? -11.156 -28.109 1.056 1 97.81 176 ASP A O 1
ATOM 1422 N N . THR A 1 177 ? -12.156 -26.469 -0.155 1 96.44 177 THR A N 1
ATOM 1423 C CA . THR A 1 177 ? -12.609 -25.812 1.07 1 96.44 177 THR A CA 1
ATOM 1424 C C . THR A 1 177 ? -13.648 -26.672 1.788 1 96.44 177 THR A C 1
ATOM 1426 O O . THR A 1 177 ? -13.852 -26.531 2.996 1 96.44 177 THR A O 1
ATOM 1429 N N . ARG A 1 178 ? -14.266 -27.594 1.153 1 97 178 ARG A N 1
ATOM 1430 C CA . ARG A 1 178 ? -15.25 -28.484 1.767 1 97 178 ARG A CA 1
ATOM 1431 C C . ARG A 1 178 ? -14.57 -29.625 2.498 1 97 178 ARG A C 1
ATOM 1433 O O . ARG A 1 178 ? -14.961 -29.984 3.617 1 97 178 ARG A O 1
ATOM 1440 N N . THR A 1 179 ? -13.531 -30.188 1.95 1 97.31 179 THR A N 1
ATOM 1441 C CA . THR A 1 179 ? -12.906 -31.391 2.492 1 97.31 179 THR A CA 1
ATOM 1442 C C . THR A 1 179 ? -11.633 -31.047 3.248 1 97.31 179 THR A C 1
ATOM 1444 O O . THR A 1 179 ? -11.117 -31.859 4.02 1 97.31 179 THR A O 1
ATOM 1447 N N . ASN A 1 180 ? -11.078 -29.891 2.975 1 96.5 180 ASN A N 1
ATOM 1448 C CA . ASN A 1 180 ? -9.797 -29.453 3.516 1 96.5 180 ASN A CA 1
ATOM 1449 C C . ASN A 1 180 ? -8.672 -30.406 3.137 1 96.5 180 ASN A C 1
ATOM 1451 O O . ASN A 1 180 ? -7.734 -30.594 3.914 1 96.5 180 ASN A O 1
ATOM 1455 N N . LYS A 1 181 ? -8.812 -31.031 1.992 1 97.38 181 LYS A N 1
ATOM 1456 C CA . LYS A 1 181 ? -7.785 -31.922 1.459 1 97.38 181 LYS A CA 1
ATOM 1457 C C . LYS A 1 181 ? -7.145 -31.328 0.206 1 97.38 181 LYS A C 1
ATOM 1459 O O . LYS A 1 181 ? -7.809 -30.625 -0.56 1 97.38 181 LYS A O 1
ATOM 1464 N N . PRO A 1 182 ? -5.828 -31.672 0.061 1 97.69 182 PRO A N 1
ATOM 1465 C CA . PRO A 1 182 ? -5.195 -31.203 -1.178 1 97.69 182 PRO A CA 1
ATOM 1466 C C . PRO A 1 182 ? -5.973 -31.609 -2.426 1 97.69 182 PRO A C 1
ATOM 1468 O O . PRO A 1 182 ? -6.504 -32.719 -2.486 1 97.69 182 PRO A O 1
ATOM 1471 N N . THR A 1 183 ? -6.086 -30.75 -3.367 1 98.5 183 THR A N 1
ATOM 1472 C CA . THR A 1 183 ? -6.863 -30.984 -4.578 1 98.5 183 THR A CA 1
ATOM 1473 C C . THR A 1 183 ? -6.109 -30.5 -5.812 1 98.5 183 THR A C 1
ATOM 1475 O O . THR A 1 183 ? -5.332 -29.547 -5.73 1 98.5 183 THR A O 1
ATOM 1478 N N . PRO A 1 184 ? -6.383 -31.156 -6.91 1 98.25 184 PRO A N 1
ATOM 1479 C CA . PRO A 1 184 ? -5.75 -30.672 -8.141 1 98.25 184 PRO A CA 1
ATOM 1480 C C . PRO A 1 184 ? -6.152 -29.25 -8.492 1 98.25 184 PRO A C 1
ATOM 1482 O O . PRO A 1 184 ? -7.293 -28.844 -8.25 1 98.25 184 PRO A O 1
ATOM 1485 N N . LEU A 1 185 ? -5.238 -28.531 -9.078 1 98.38 185 LEU A N 1
ATOM 1486 C CA . LEU A 1 185 ? -5.535 -27.172 -9.492 1 98.38 185 LEU A CA 1
ATOM 1487 C C . LEU A 1 185 ? -6.574 -27.141 -10.609 1 98.38 185 LEU A C 1
ATOM 1489 O O . LEU A 1 185 ? -6.453 -27.891 -11.586 1 98.38 185 LEU A O 1
ATOM 1493 N N . PRO A 1 186 ? -7.574 -26.328 -10.438 1 98.12 186 PRO A N 1
ATOM 1494 C CA . PRO A 1 186 ? -8.516 -26.156 -11.547 1 98.12 186 PRO A CA 1
ATOM 1495 C C . PRO A 1 186 ? -7.871 -25.5 -12.773 1 98.12 186 PRO A C 1
ATOM 1497 O O . PRO A 1 186 ? -6.805 -24.891 -12.664 1 98.12 186 PRO A O 1
ATOM 1500 N N . ASP A 1 187 ? -8.539 -25.531 -13.914 1 97.81 187 ASP A N 1
ATOM 1501 C CA . ASP A 1 187 ? -7.977 -25.094 -15.188 1 97.81 187 ASP A CA 1
ATOM 1502 C C . ASP A 1 187 ? -7.684 -23.594 -15.172 1 97.81 187 ASP A C 1
ATOM 1504 O O . ASP A 1 187 ? -6.68 -23.141 -15.727 1 97.81 187 ASP A O 1
ATOM 1508 N N . ASN A 1 188 ? -8.555 -22.797 -14.625 1 97.88 188 ASN A N 1
ATOM 1509 C CA . ASN A 1 188 ? -8.336 -21.359 -14.617 1 97.88 188 ASN A CA 1
ATOM 1510 C C . ASN A 1 188 ? -7.066 -21 -13.859 1 97.88 188 ASN A C 1
ATOM 1512 O O . ASN A 1 188 ? -6.328 -20.094 -14.273 1 97.88 188 ASN A O 1
ATOM 1516 N N . LEU A 1 189 ? -6.797 -21.672 -12.742 1 98.44 189 LEU A N 1
ATOM 1517 C CA . LEU A 1 189 ? -5.562 -21.422 -12.008 1 98.44 189 LEU A CA 1
ATOM 1518 C C . LEU A 1 189 ? -4.348 -21.828 -12.836 1 98.44 189 LEU A C 1
ATOM 1520 O O . LEU A 1 189 ? -3.389 -21.062 -12.945 1 98.44 189 LEU A O 1
ATOM 1524 N N . LYS A 1 190 ? -4.422 -22.969 -13.391 1 98.19 190 LYS A N 1
ATOM 1525 C CA . LYS A 1 190 ? -3.299 -23.438 -14.203 1 98.19 190 LYS A CA 1
ATOM 1526 C C . LYS A 1 190 ? -2.996 -22.469 -15.336 1 98.19 190 LYS A C 1
ATOM 1528 O O . LYS A 1 190 ? -1.84 -22.094 -15.555 1 98.19 190 LYS A O 1
ATOM 1533 N N . THR A 1 191 ? -4.016 -22.031 -16.031 1 98.31 191 THR A N 1
ATOM 1534 C CA . THR A 1 191 ? -3.867 -21.141 -17.172 1 98.31 191 THR A CA 1
ATOM 1535 C C . THR A 1 191 ? -3.266 -19.797 -16.734 1 98.31 191 THR A C 1
ATOM 1537 O O . THR A 1 191 ? -2.346 -19.297 -17.375 1 98.31 191 THR A O 1
ATOM 1540 N N . GLY A 1 192 ? -3.764 -19.234 -15.664 1 98.69 192 GLY A N 1
ATOM 1541 C CA . GLY A 1 192 ? -3.246 -17.969 -15.172 1 98.69 192 GLY A CA 1
ATOM 1542 C C . GLY A 1 192 ? -1.809 -18.062 -14.688 1 98.69 192 GLY A C 1
ATOM 1543 O O . GLY A 1 192 ? -0.998 -17.188 -14.969 1 98.69 192 GLY A O 1
ATOM 1544 N N . LEU A 1 193 ? -1.527 -19.141 -13.977 1 98.75 193 LEU A N 1
ATOM 1545 C CA . LEU A 1 193 ? -0.199 -19.312 -13.398 1 98.75 193 LEU A CA 1
ATOM 1546 C C . LEU A 1 193 ? 0.835 -19.594 -14.484 1 98.75 193 LEU A C 1
ATOM 1548 O O . LEU A 1 193 ? 1.991 -19.172 -14.367 1 98.75 193 LEU A O 1
ATOM 1552 N N . GLN A 1 194 ? 0.481 -20.219 -15.547 1 98.38 194 GLN A N 1
ATOM 1553 C CA . GLN A 1 194 ? 1.382 -20.547 -16.656 1 98.38 194 GLN A CA 1
ATOM 1554 C C . GLN A 1 194 ? 1.896 -19.297 -17.328 1 98.38 194 GLN A C 1
ATOM 1556 O O . GLN A 1 194 ? 2.984 -19.297 -17.922 1 98.38 194 GLN A O 1
ATOM 1561 N N . LYS A 1 195 ? 1.15 -18.25 -17.25 1 98.38 195 LYS A N 1
ATOM 1562 C CA . LYS A 1 195 ? 1.521 -17 -17.906 1 98.38 195 LYS A CA 1
ATOM 1563 C C . LYS A 1 195 ? 2.814 -16.438 -17.312 1 98.38 195 LYS A C 1
ATOM 1565 O O . LYS A 1 195 ? 3.51 -15.656 -17.969 1 98.38 195 LYS A O 1
ATOM 1570 N N . ILE A 1 196 ? 3.107 -16.859 -16.062 1 98.5 196 ILE A N 1
ATOM 1571 C CA . ILE A 1 196 ? 4.309 -16.312 -15.445 1 98.5 196 ILE A CA 1
ATOM 1572 C C . ILE A 1 196 ? 5.223 -17.453 -14.984 1 98.5 196 ILE A C 1
ATOM 1574 O O . ILE A 1 196 ? 5.992 -17.281 -14.039 1 98.5 196 ILE A O 1
ATOM 1578 N N . LEU A 1 197 ? 5.074 -18.594 -15.57 1 98.12 197 LEU A N 1
ATOM 1579 C CA . LEU A 1 197 ? 5.977 -19.703 -15.328 1 98.12 197 LEU A CA 1
ATOM 1580 C C . LEU A 1 197 ? 7.352 -19.438 -15.93 1 98.12 197 LEU A C 1
ATOM 1582 O O . LEU A 1 197 ? 7.457 -18.984 -17.062 1 98.12 197 LEU A O 1
ATOM 1586 N N . SER A 1 198 ? 8.359 -19.562 -15.141 1 95 198 SER A N 1
ATOM 1587 C CA . SER A 1 198 ? 9.727 -19.359 -15.609 1 95 198 SER A CA 1
ATOM 1588 C C . SER A 1 198 ? 10.688 -20.359 -14.969 1 95 198 SER A C 1
ATOM 1590 O O . SER A 1 198 ? 10.492 -20.766 -13.82 1 95 198 SER A O 1
ATOM 1592 N N . ASN A 1 199 ? 11.703 -20.844 -15.68 1 84.75 199 ASN A N 1
ATOM 1593 C CA . ASN A 1 199 ? 12.688 -21.797 -15.195 1 84.75 199 ASN A CA 1
ATOM 1594 C C . ASN A 1 199 ? 13.984 -21.109 -14.781 1 84.75 199 ASN A C 1
ATOM 1596 O O . ASN A 1 199 ? 15.07 -21.688 -14.914 1 84.75 199 ASN A O 1
ATOM 1600 N N . VAL A 1 200 ? 13.797 -20.062 -14.195 1 69.44 200 VAL A N 1
ATOM 1601 C CA . VAL A 1 200 ? 15.023 -19.422 -13.734 1 69.44 200 VAL A CA 1
ATOM 1602 C C . VAL A 1 200 ? 15.688 -20.281 -12.664 1 69.44 200 VAL A C 1
ATOM 1604 O O . VAL A 1 200 ? 15.023 -20.75 -11.734 1 69.44 200 VAL A O 1
ATOM 1607 N N . GLU A 1 201 ? 16.766 -20.984 -12.781 1 58.75 201 GLU A N 1
ATOM 1608 C CA . GLU A 1 201 ? 17.438 -21.906 -11.875 1 58.75 201 GLU A CA 1
ATOM 1609 C C . GLU A 1 201 ? 17.797 -21.219 -10.562 1 58.75 201 GLU A C 1
ATOM 1611 O O . GLU A 1 201 ? 18.344 -20.125 -10.555 1 58.75 201 GLU A O 1
ATOM 1616 N N . SER A 1 202 ? 16.891 -21.297 -9.516 1 54.28 202 SER A N 1
ATOM 1617 C CA . SER A 1 202 ? 17 -20.688 -8.195 1 54.28 202 SER A CA 1
ATOM 1618 C C . SER A 1 202 ? 18.031 -21.422 -7.332 1 54.28 202 SER A C 1
ATOM 1620 O O . SER A 1 202 ? 17.969 -22.656 -7.219 1 54.28 202 SER A O 1
ATOM 1622 N N . ARG A 1 203 ? 19.297 -21.438 -7.352 1 43.88 203 ARG A N 1
ATOM 1623 C CA . ARG A 1 203 ? 19.984 -22 -6.191 1 43.88 203 ARG A CA 1
ATOM 1624 C C . ARG A 1 203 ? 19.609 -21.234 -4.918 1 43.88 203 ARG A C 1
ATOM 1626 O O . ARG A 1 203 ? 20.094 -20.125 -4.688 1 43.88 203 ARG A O 1
ATOM 1633 N N . LEU A 1 204 ? 18.453 -20.922 -4.414 1 38.34 204 LEU A N 1
ATOM 1634 C CA . LEU A 1 204 ? 18.328 -20.469 -3.029 1 38.34 204 LEU A CA 1
ATOM 1635 C C . LEU A 1 204 ? 18.812 -21.562 -2.068 1 38.34 204 LEU A C 1
ATOM 1637 O O . LEU A 1 204 ? 18.609 -22.75 -2.318 1 38.34 204 LEU A O 1
ATOM 1641 N N . MET B 1 1 ? -8.102 -44.125 25.906 1 25.59 1 MET B N 1
ATOM 1642 C CA . MET B 1 1 ? -8.211 -42.844 26.562 1 25.59 1 MET B CA 1
ATOM 1643 C C . MET B 1 1 ? -8.297 -41.719 25.547 1 25.59 1 MET B C 1
ATOM 1645 O O . MET B 1 1 ? -7.344 -41.469 24.797 1 25.59 1 MET B O 1
ATOM 1649 N N . MET B 1 2 ? -9.453 -41.375 25 1 26.16 2 MET B N 1
ATOM 1650 C CA . MET B 1 2 ? -10.305 -41.125 23.828 1 26.16 2 MET B CA 1
ATOM 1651 C C . MET B 1 2 ? -10.398 -39.656 23.516 1 26.16 2 MET B C 1
ATOM 1653 O O . MET B 1 2 ? -10.984 -38.875 24.281 1 26.16 2 MET B O 1
ATOM 1657 N N . ILE B 1 3 ? -9.195 -39.062 22.984 1 28.06 3 ILE B N 1
ATOM 1658 C CA . ILE B 1 3 ? -8.828 -37.688 22.656 1 28.06 3 ILE B CA 1
ATOM 1659 C C . ILE B 1 3 ? -9.945 -37.031 21.828 1 28.06 3 ILE B C 1
ATOM 1661 O O . ILE B 1 3 ? -10.328 -37.562 20.781 1 28.06 3 ILE B O 1
ATOM 1665 N N . GLN B 1 4 ? -10.852 -36.219 22.516 1 25.56 4 GLN B N 1
ATOM 1666 C CA . GLN B 1 4 ? -12 -35.375 22.156 1 25.56 4 GLN B CA 1
ATOM 1667 C C . GLN B 1 4 ? -11.742 -34.594 20.875 1 25.56 4 GLN B C 1
ATOM 1669 O O . GLN B 1 4 ? -10.68 -34 20.719 1 25.56 4 GLN B O 1
ATOM 1674 N N . ARG B 1 5 ? -12.562 -34.688 19.797 1 25.56 5 ARG B N 1
ATOM 1675 C CA . ARG B 1 5 ? -13.125 -34.375 18.484 1 25.56 5 ARG B CA 1
ATOM 1676 C C . ARG B 1 5 ? -13.516 -32.906 18.375 1 25.56 5 ARG B C 1
ATOM 1678 O O . ARG B 1 5 ? -14.641 -32.531 18.719 1 25.56 5 ARG B O 1
ATOM 1685 N N . PHE B 1 6 ? -12.711 -31.875 18.75 1 27 6 PHE B N 1
ATOM 1686 C CA . PHE B 1 6 ? -13.281 -30.531 18.734 1 27 6 PHE B CA 1
ATOM 1687 C C . PHE B 1 6 ? -13.75 -30.156 17.328 1 27 6 PHE B C 1
ATOM 1689 O O . PHE B 1 6 ? -12.93 -29.859 16.453 1 27 6 PHE B O 1
ATOM 1696 N N . ILE B 1 7 ? -14.75 -30.859 16.75 1 26.81 7 ILE B N 1
ATOM 1697 C CA . ILE B 1 7 ? -15.211 -30.609 15.398 1 26.81 7 ILE B CA 1
ATOM 1698 C C . ILE B 1 7 ? -15.953 -29.281 15.344 1 26.81 7 ILE B C 1
ATOM 1700 O O . ILE B 1 7 ? -17.188 -29.25 15.305 1 26.81 7 ILE B O 1
ATOM 1704 N N . HIS B 1 8 ? -16.031 -28.328 16.328 1 26.97 8 HIS B N 1
ATOM 1705 C CA . HIS B 1 8 ? -17.156 -27.422 16.156 1 26.97 8 HIS B CA 1
ATOM 1706 C C . HIS B 1 8 ? -17.031 -26.609 14.867 1 26.97 8 HIS B C 1
ATOM 1708 O O . HIS B 1 8 ? -16.188 -25.734 14.758 1 26.97 8 HIS B O 1
ATOM 1714 N N . ILE B 1 9 ? -17.391 -27.156 13.805 1 25.19 9 ILE B N 1
ATOM 1715 C CA . ILE B 1 9 ? -17.438 -26.594 12.461 1 25.19 9 ILE B CA 1
ATOM 1716 C C . ILE B 1 9 ? -18.297 -25.344 12.445 1 25.19 9 ILE B C 1
ATOM 1718 O O . ILE B 1 9 ? -19.078 -25.094 13.375 1 25.19 9 ILE B O 1
ATOM 1722 N N . HIS B 1 10 ? -19.125 -25.219 11.484 1 27.66 10 HIS B N 1
ATOM 1723 C CA . HIS B 1 10 ? -19.609 -24.344 10.43 1 27.66 10 HIS B CA 1
ATOM 1724 C C . HIS B 1 10 ? -20.812 -23.531 10.883 1 27.66 10 HIS B C 1
ATOM 1726 O O . HIS B 1 10 ? -21.859 -24.109 11.195 1 27.66 10 HIS B O 1
ATOM 1732 N N . ILE B 1 11 ? -20.625 -22.328 11.523 1 26.7 11 ILE B N 1
ATOM 1733 C CA . ILE B 1 11 ? -21.516 -21.281 12 1 26.7 11 ILE B CA 1
ATOM 1734 C C . ILE B 1 11 ? -22.438 -20.844 10.867 1 26.7 11 ILE B C 1
ATOM 1736 O O . ILE B 1 11 ? -21.969 -20.422 9.805 1 26.7 11 ILE B O 1
ATOM 1740 N N . SER B 1 12 ? -23.719 -21.25 10.812 1 26.69 12 SER B N 1
ATOM 1741 C CA . SER B 1 12 ? -24.875 -21.016 9.945 1 26.69 12 SER B CA 1
ATOM 1742 C C . SER B 1 12 ? -25.016 -19.531 9.602 1 26.69 12 SER B C 1
ATOM 1744 O O . SER B 1 12 ? -24.484 -18.672 10.32 1 26.69 12 SER B O 1
ATOM 1746 N N . ARG B 1 13 ? -26 -19.047 8.633 1 21.45 13 ARG B N 1
ATOM 1747 C CA . ARG B 1 13 ? -26.375 -18.312 7.43 1 21.45 13 ARG B CA 1
ATOM 1748 C C . ARG B 1 13 ? -26.922 -16.922 7.789 1 21.45 13 ARG B C 1
ATOM 1750 O O . ARG B 1 13 ? -26.484 -15.914 7.227 1 21.45 13 ARG B O 1
ATOM 1757 N N . ARG B 1 14 ? -28.219 -16.719 8.266 1 28.03 14 ARG B N 1
ATOM 1758 C CA . ARG B 1 14 ? -29.219 -15.789 7.762 1 28.03 14 ARG B CA 1
ATOM 1759 C C . ARG B 1 14 ? -29.188 -14.484 8.547 1 28.03 14 ARG B C 1
ATOM 1761 O O . ARG B 1 14 ? -29.688 -14.414 9.672 1 28.03 14 ARG B O 1
ATOM 1768 N N . PHE B 1 15 ? -28.234 -13.648 8.688 1 28.2 15 PHE B N 1
ATOM 1769 C CA . PHE B 1 15 ? -28.547 -12.43 9.422 1 28.2 15 PHE B CA 1
ATOM 1770 C C . PHE B 1 15 ? -29.625 -11.625 8.711 1 28.2 15 PHE B C 1
ATOM 1772 O O . PHE B 1 15 ? -29.516 -11.352 7.512 1 28.2 15 PHE B O 1
ATOM 1779 N N . ASN B 1 16 ? -30.891 -11.82 9.117 1 27.25 16 ASN B N 1
ATOM 1780 C CA . ASN B 1 16 ? -31.953 -10.953 8.609 1 27.25 16 ASN B CA 1
ATOM 1781 C C . ASN B 1 16 ? -31.562 -9.477 8.758 1 27.25 16 ASN B C 1
ATOM 1783 O O . ASN B 1 16 ? -31.219 -9.023 9.844 1 27.25 16 ASN B O 1
ATOM 1787 N N . PRO B 1 17 ? -31.25 -8.922 7.652 1 26.89 17 PRO B N 1
ATOM 1788 C CA . PRO B 1 17 ? -30.938 -7.496 7.73 1 26.89 17 PRO B CA 1
ATOM 1789 C C . PRO B 1 17 ? -32.031 -6.691 8.43 1 26.89 17 PRO B C 1
ATOM 1791 O O . PRO B 1 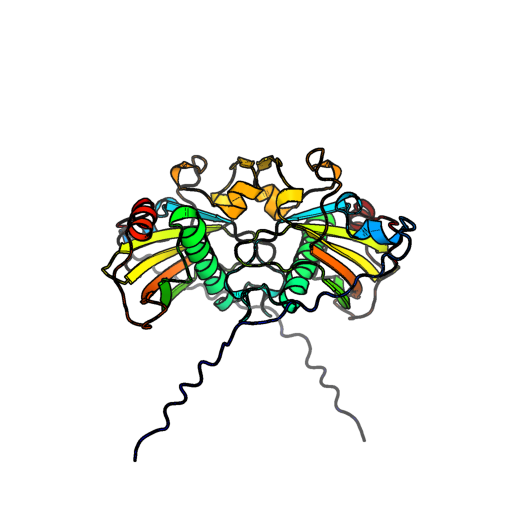17 ? -33.219 -6.812 8.078 1 26.89 17 PRO B O 1
ATOM 1794 N N . ILE B 1 18 ? -31.969 -6.598 9.727 1 29.69 18 ILE B N 1
ATOM 1795 C CA . ILE B 1 18 ? -32.938 -5.723 10.375 1 29.69 18 ILE B CA 1
ATOM 1796 C C . ILE B 1 18 ? -33.125 -4.449 9.547 1 29.69 18 ILE B C 1
ATOM 1798 O O . ILE B 1 18 ? -32.156 -3.775 9.219 1 29.69 18 ILE B O 1
ATOM 1802 N N . THR B 1 19 ? -34.219 -4.398 8.898 1 26.83 19 THR B N 1
ATOM 1803 C CA . THR B 1 19 ? -34.656 -3.213 8.164 1 26.83 19 THR B CA 1
ATOM 1804 C C . THR B 1 19 ? -34.688 -1.988 9.07 1 26.83 19 THR B C 1
ATOM 1806 O O . THR B 1 19 ? -35.469 -1.917 10 1 26.83 19 THR B O 1
ATOM 1809 N N . MET B 1 20 ? -33.594 -1.541 9.492 1 24.91 20 MET B N 1
ATOM 1810 C CA . MET B 1 20 ? -33.719 -0.292 10.242 1 24.91 20 MET B CA 1
ATOM 1811 C C . MET B 1 20 ? -34.531 0.73 9.461 1 24.91 20 MET B C 1
ATOM 1813 O O . MET B 1 20 ? -34.25 1.005 8.297 1 24.91 20 MET B O 1
ATOM 1817 N N . THR B 1 21 ? -35.688 0.833 9.82 1 28.56 21 THR B N 1
ATOM 1818 C CA . THR B 1 21 ? -36.562 1.908 9.32 1 28.56 21 THR B CA 1
ATOM 1819 C C . THR B 1 21 ? -35.875 3.264 9.508 1 28.56 21 THR B C 1
ATOM 1821 O O . THR B 1 21 ? -35.625 3.689 10.633 1 28.56 21 THR B O 1
ATOM 1824 N N . THR B 1 22 ? -35.062 3.547 8.641 1 26.53 22 THR B N 1
ATOM 1825 C CA . THR B 1 22 ? -34.531 4.902 8.719 1 26.53 22 THR B CA 1
ATOM 1826 C C . THR B 1 22 ? -35.656 5.934 8.602 1 26.53 22 THR B C 1
ATOM 1828 O O . THR B 1 22 ? -36.344 5.984 7.594 1 26.53 22 THR B O 1
ATOM 1831 N N . ARG B 1 23 ? -36.25 6.293 9.672 1 25.44 23 ARG B N 1
ATOM 1832 C CA . ARG B 1 23 ? -37.094 7.48 9.602 1 25.44 23 ARG B CA 1
ATOM 1833 C C . ARG B 1 23 ? -36.438 8.586 8.789 1 25.44 23 ARG B C 1
ATOM 1835 O O . ARG B 1 23 ? -35.25 8.867 8.984 1 25.44 23 ARG B O 1
ATOM 1842 N N . HIS B 1 24 ? -36.906 8.906 7.684 1 28.97 24 HIS B N 1
ATOM 1843 C CA . HIS B 1 24 ? -36.531 10.008 6.801 1 28.97 24 HIS B CA 1
ATOM 1844 C C . HIS B 1 24 ? -36.5 11.328 7.562 1 28.97 24 HIS B C 1
ATOM 1846 O O . HIS B 1 24 ? -37.531 11.914 7.871 1 28.97 24 HIS B O 1
ATOM 1852 N N . LEU B 1 25 ? -35.688 11.414 8.578 1 31.34 25 LEU B N 1
ATOM 1853 C CA . LEU B 1 25 ? -35.656 12.812 9.008 1 31.34 25 LEU B CA 1
ATOM 1854 C C . LEU B 1 25 ? -35.406 13.742 7.828 1 31.34 25 LEU B C 1
ATOM 1856 O O . LEU B 1 25 ? -34.719 13.367 6.879 1 31.34 25 LEU B O 1
ATOM 1860 N N . SER B 1 26 ? -36.094 14.672 7.711 1 31.98 26 SER B N 1
ATOM 1861 C CA . SER B 1 26 ? -36.062 15.773 6.758 1 31.98 26 SER B CA 1
ATOM 1862 C C . SER B 1 26 ? -34.656 16.312 6.586 1 31.98 26 SER B C 1
ATOM 1864 O O . SER B 1 26 ? -34 16.656 7.566 1 31.98 26 SER B O 1
ATOM 1866 N N . SER B 1 27 ? -33.938 15.812 5.598 1 34.5 27 SER B N 1
ATOM 1867 C CA . SER B 1 27 ? -32.531 16.016 5.195 1 34.5 27 SER B CA 1
ATOM 1868 C C . SER B 1 27 ? -32.219 17.484 5.016 1 34.5 27 SER B C 1
ATOM 1870 O O . SER B 1 27 ? -32.656 18.109 4.043 1 34.5 27 SER B O 1
ATOM 1872 N N . SER B 1 28 ? -32.406 18.297 5.977 1 35.09 28 SER B N 1
ATOM 1873 C CA . SER B 1 28 ? -31.672 19.547 5.77 1 35.09 28 SER B CA 1
ATOM 1874 C C . SER B 1 28 ? -30.25 19.266 5.277 1 35.09 28 SER B C 1
ATOM 1876 O O . SER B 1 28 ? -29.5 18.531 5.926 1 35.09 28 SER B O 1
ATOM 1878 N N . SER B 1 29 ? -29.938 19.172 4.055 1 39.5 29 SER B N 1
ATOM 1879 C CA . SER B 1 29 ? -28.703 18.984 3.283 1 39.5 29 SER B CA 1
ATOM 1880 C C . SER B 1 29 ? -27.516 19.672 3.957 1 39.5 29 SER B C 1
ATOM 1882 O O . SER B 1 29 ? -27.203 20.828 3.654 1 39.5 29 SER B O 1
ATOM 1884 N N . SER B 1 30 ? -27.344 19.797 5.277 1 40.19 30 SER B N 1
ATOM 1885 C CA . SER B 1 30 ? -26.453 20.531 6.168 1 40.19 30 SER B CA 1
ATOM 1886 C C . SER B 1 30 ? -25 20.281 5.824 1 40.19 30 SER B C 1
ATOM 1888 O O . SER B 1 30 ? -24.672 19.297 5.156 1 40.19 30 SER B O 1
ATOM 1890 N N . SER B 1 31 ? -23.984 21.25 6.199 1 47.03 31 SER B N 1
ATOM 1891 C CA . SER B 1 31 ? -22.547 21.438 6.219 1 47.03 31 SER B CA 1
ATOM 1892 C C . SER B 1 31 ? -21.812 20.141 6.535 1 47.03 31 SER B C 1
ATOM 1894 O O . SER B 1 31 ? -20.703 19.906 6.074 1 47.03 31 SER B O 1
ATOM 1896 N N . SER B 1 32 ? -22.406 19.234 7.414 1 51.81 32 SER B N 1
ATOM 1897 C CA . SER B 1 32 ? -21.844 17.984 7.906 1 51.81 32 SER B CA 1
ATOM 1898 C C . SER B 1 32 ? -21.656 16.969 6.773 1 51.81 32 SER B C 1
ATOM 1900 O O . SER B 1 32 ? -20.75 16.141 6.82 1 51.81 32 SER B O 1
ATOM 1902 N N . ASP B 1 33 ? -22.5 16.938 5.766 1 60.09 33 ASP B N 1
ATOM 1903 C CA . ASP B 1 33 ? -22.547 15.961 4.684 1 60.09 33 ASP B CA 1
ATOM 1904 C C . ASP B 1 33 ? -21.375 16.156 3.719 1 60.09 33 ASP B C 1
ATOM 1906 O O . ASP B 1 33 ? -21.016 15.25 2.973 1 60.09 33 ASP B O 1
ATOM 1910 N N . ASP B 1 34 ? -20.578 17.188 4.078 1 83.56 34 ASP B N 1
ATOM 1911 C CA . ASP B 1 34 ? -19.562 17.578 3.107 1 83.56 34 ASP B CA 1
ATOM 1912 C C . ASP B 1 34 ? -18.297 16.734 3.268 1 83.56 34 ASP B C 1
ATOM 1914 O O . ASP B 1 34 ? -17.703 16.297 2.275 1 83.56 34 ASP B O 1
ATOM 1918 N N . LEU B 1 35 ? -18.125 16.234 4.523 1 93.69 35 LEU B N 1
ATOM 1919 C CA . LEU B 1 35 ? -16.875 15.516 4.758 1 93.69 35 LEU B CA 1
ATOM 1920 C C . LEU B 1 35 ? -16.891 14.141 4.113 1 93.69 35 LEU B C 1
ATOM 1922 O O . LEU B 1 35 ? -15.852 13.492 3.963 1 93.69 35 LEU B O 1
ATOM 1926 N N . TRP B 1 36 ? -18.094 13.711 3.744 1 96.38 36 TRP B N 1
ATOM 1927 C CA . TRP B 1 36 ? -18.219 12.367 3.184 1 96.38 36 TRP B CA 1
ATOM 1928 C C . TRP B 1 36 ? -18.031 12.391 1.671 1 96.38 36 TRP B C 1
ATOM 1930 O O . TRP B 1 36 ? -18.047 11.344 1.023 1 96.38 36 TRP B O 1
ATOM 1940 N N . LEU B 1 37 ? -17.812 13.602 1.188 1 96.38 37 LEU B N 1
ATOM 1941 C CA . LEU B 1 37 ? -17.625 13.734 -0.25 1 96.38 37 LEU B CA 1
ATOM 1942 C C . LEU B 1 37 ? -16.156 14.031 -0.574 1 96.38 37 LEU B C 1
ATOM 1944 O O . LEU B 1 37 ? -15.508 14.797 0.138 1 96.38 37 LEU B O 1
ATOM 1948 N N . SER B 1 38 ? -15.711 13.516 -1.716 1 97.69 38 SER B N 1
ATOM 1949 C CA . SER B 1 38 ? -14.312 13.664 -2.123 1 97.69 38 SER B CA 1
ATOM 1950 C C . SER B 1 38 ? -13.977 15.125 -2.4 1 97.69 38 SER B C 1
ATOM 1952 O O . SER B 1 38 ? -12.828 15.539 -2.234 1 97.69 38 SER B O 1
ATOM 1954 N N . SER B 1 39 ? -14.922 15.945 -2.695 1 96.06 39 SER B N 1
ATOM 1955 C CA . SER B 1 39 ? -14.695 17.344 -3.049 1 96.06 39 SER B CA 1
ATOM 1956 C C . SER B 1 39 ? -14.219 18.141 -1.844 1 96.06 39 SER B C 1
ATOM 1958 O O . SER B 1 39 ? -13.68 19.25 -1.998 1 96.06 39 SER B O 1
ATOM 1960 N N . SER B 1 40 ? -14.383 17.641 -0.675 1 96.25 40 SER B N 1
ATOM 1961 C CA . SER B 1 40 ? -14 18.344 0.54 1 96.25 40 SER B CA 1
ATOM 1962 C C . SER B 1 40 ? -12.508 18.203 0.815 1 96.25 40 SER B C 1
ATOM 1964 O O . SER B 1 40 ? -11.945 18.906 1.656 1 96.25 40 SER B O 1
ATOM 1966 N N . TYR B 1 41 ? -11.844 17.328 0.122 1 97.88 41 TYR B N 1
ATOM 1967 C CA . TYR B 1 41 ? -10.461 16.984 0.436 1 97.88 41 TYR B CA 1
ATOM 1968 C C . TYR B 1 41 ? -9.508 17.609 -0.566 1 97.88 41 TYR B C 1
ATOM 1970 O O . TYR B 1 41 ? -9.898 17.938 -1.686 1 97.88 41 TYR B O 1
ATOM 1978 N N . LYS B 1 42 ? -8.234 17.75 -0.18 1 98.25 42 LYS B N 1
ATOM 1979 C CA . LYS B 1 42 ? -7.297 18.547 -0.96 1 98.25 42 LYS B CA 1
ATOM 1980 C C . LYS B 1 42 ? -6.117 17.719 -1.442 1 98.25 42 LYS B C 1
ATOM 1982 O O . LYS B 1 42 ? -5.383 18.125 -2.346 1 98.25 42 LYS B O 1
ATOM 1987 N N . PHE B 1 43 ? -5.871 16.672 -0.824 1 98.75 43 PHE B N 1
ATOM 1988 C CA . PHE B 1 43 ? -4.766 15.773 -1.144 1 98.75 43 PHE B CA 1
ATOM 1989 C C . PHE B 1 43 ? -5.223 14.32 -1.13 1 98.75 43 PHE B C 1
ATOM 1991 O O . PHE B 1 43 ? -6.035 13.93 -0.287 1 98.75 43 PHE B O 1
ATOM 1998 N N . PHE B 1 44 ? -4.699 13.5 -2.053 1 98.81 44 PHE B N 1
ATOM 1999 C CA . PHE B 1 44 ? -5.121 12.117 -2.207 1 98.81 44 PHE B CA 1
ATOM 2000 C C . PHE B 1 44 ? -3.918 11.203 -2.424 1 98.81 44 PHE B C 1
ATOM 2002 O O . PHE B 1 44 ? -2.98 11.57 -3.141 1 98.81 44 PHE B O 1
ATOM 2009 N N . LEU B 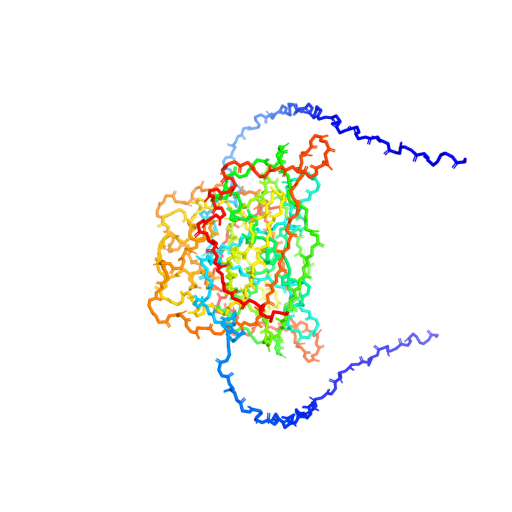1 45 ? -3.936 10.062 -1.836 1 98.69 45 LEU B N 1
ATOM 2010 C CA . LEU B 1 45 ? -2.871 9.07 -1.967 1 98.69 45 LEU B CA 1
ATOM 2011 C C . LEU B 1 45 ? -3.441 7.66 -1.995 1 98.69 45 LEU B C 1
ATOM 2013 O O . LEU B 1 45 ? -4.078 7.223 -1.033 1 98.69 45 LEU B O 1
ATOM 2017 N N . PRO B 1 46 ? -3.199 6.934 -3.109 1 97.88 46 PRO B N 1
ATOM 2018 C CA . PRO B 1 46 ? -3.611 5.527 -3.104 1 97.88 46 PRO B CA 1
ATOM 2019 C C . PRO B 1 46 ? -2.877 4.703 -2.049 1 97.88 46 PRO B C 1
ATOM 2021 O O . PRO B 1 46 ? -1.688 4.926 -1.803 1 97.88 46 PRO B O 1
ATOM 2024 N N . ASN B 1 47 ? -3.576 3.857 -1.416 1 97 47 ASN B N 1
ATOM 2025 C CA . ASN B 1 47 ? -3.041 2.99 -0.373 1 97 47 ASN B CA 1
ATOM 2026 C C . ASN B 1 47 ? -3.6 1.574 -0.479 1 97 47 ASN B C 1
ATOM 2028 O O . ASN B 1 47 ? -4.555 1.226 0.218 1 97 47 ASN B O 1
ATOM 2032 N N . PRO B 1 48 ? -2.965 0.754 -1.261 1 97.56 48 PRO B N 1
ATOM 2033 C CA . PRO B 1 48 ? -3.514 -0.586 -1.481 1 97.56 48 PRO B CA 1
ATOM 2034 C C . PRO B 1 48 ? -3.594 -1.409 -0.198 1 97.56 48 PRO B C 1
ATOM 2036 O O . PRO B 1 48 ? -2.715 -1.307 0.662 1 97.56 48 PRO B O 1
ATOM 2039 N N . THR B 1 49 ? -4.668 -2.281 -0.149 1 98.5 49 THR B N 1
ATOM 2040 C CA . THR B 1 49 ? -4.793 -3.225 0.956 1 98.5 49 THR B CA 1
ATOM 2041 C C . THR B 1 49 ? -3.768 -4.348 0.823 1 98.5 49 THR B C 1
ATOM 2043 O O . THR B 1 49 ? -3.217 -4.57 -0.258 1 98.5 49 THR B O 1
ATOM 2046 N N . ARG B 1 50 ? -3.506 -4.93 1.931 1 98.38 50 ARG B N 1
ATOM 2047 C CA . ARG B 1 50 ? -2.693 -6.141 1.982 1 98.38 50 ARG B CA 1
ATOM 2048 C C . ARG B 1 50 ? -3.537 -7.348 2.385 1 98.38 50 ARG B C 1
ATOM 2050 O O . ARG B 1 50 ? -4.586 -7.195 3.016 1 98.38 50 ARG B O 1
ATOM 2057 N N . TRP B 1 51 ? -3.059 -8.484 2.062 1 97.06 51 TRP B N 1
ATOM 2058 C CA . TRP B 1 51 ? -3.775 -9.727 2.35 1 97.06 51 TRP B CA 1
ATOM 2059 C C . TRP B 1 51 ? -4.109 -9.828 3.834 1 97.06 51 TRP B C 1
ATOM 2061 O O . TRP B 1 51 ? -5.246 -10.141 4.203 1 97.06 51 TRP B O 1
ATOM 2071 N N . MET B 1 52 ? -3.215 -9.453 4.668 1 96.19 52 MET B N 1
ATOM 2072 C CA . MET B 1 52 ? -3.35 -9.648 6.109 1 96.19 52 MET B CA 1
ATOM 2073 C C . MET B 1 52 ? -4.242 -8.578 6.727 1 96.19 52 MET B C 1
ATOM 2075 O O . MET B 1 52 ? -4.543 -8.625 7.918 1 96.19 52 MET B O 1
ATOM 2079 N N . ASP B 1 53 ? -4.664 -7.652 5.871 1 97.88 53 ASP B N 1
ATOM 2080 C CA . ASP B 1 53 ? -5.504 -6.59 6.406 1 97.88 53 ASP B CA 1
ATOM 2081 C C . ASP B 1 53 ? -6.895 -7.113 6.758 1 97.88 53 ASP B C 1
ATOM 2083 O O . ASP B 1 53 ? -7.578 -6.555 7.621 1 97.88 53 ASP B O 1
ATOM 2087 N N . ASN B 1 54 ? -7.34 -8.164 6.07 1 96.88 54 ASN B N 1
ATOM 2088 C CA . ASN B 1 54 ? -8.664 -8.734 6.301 1 96.88 54 ASN B CA 1
ATOM 2089 C C . ASN B 1 54 ? -8.695 -9.562 7.582 1 96.88 54 ASN B C 1
ATOM 2091 O O . ASN B 1 54 ? -7.758 -10.297 7.875 1 96.88 54 ASN B O 1
ATOM 2095 N N . ASP B 1 55 ? -9.797 -9.344 8.273 1 93.75 55 ASP B N 1
ATOM 2096 C CA . ASP B 1 55 ? -9.953 -10.164 9.477 1 93.75 55 ASP B CA 1
ATOM 2097 C C . ASP B 1 55 ? -10.859 -11.359 9.203 1 93.75 55 ASP B C 1
ATOM 2099 O O . ASP B 1 55 ? -11.102 -11.719 8.047 1 93.75 55 ASP B O 1
ATOM 2103 N N . GLN B 1 56 ? -11.273 -11.984 10.297 1 90.12 56 GLN B N 1
ATOM 2104 C CA . GLN B 1 56 ? -12.008 -13.242 10.188 1 90.12 56 GLN B CA 1
ATOM 2105 C C . GLN B 1 56 ? -13.359 -13.031 9.516 1 90.12 56 GLN B C 1
ATOM 2107 O O . GLN B 1 56 ? -13.984 -13.992 9.055 1 90.12 56 GLN B O 1
ATOM 2112 N N . PHE B 1 57 ? -13.789 -11.781 9.422 1 90.81 57 PHE B N 1
ATOM 2113 C CA . PHE B 1 57 ? -15.07 -11.516 8.773 1 90.81 57 PHE B CA 1
ATOM 2114 C C . PHE B 1 57 ? -14.875 -11.172 7.305 1 90.81 57 PHE B C 1
ATOM 2116 O O . PHE B 1 57 ? -15.836 -10.836 6.609 1 90.81 57 PHE B O 1
ATOM 2123 N N . GLY B 1 58 ? -13.609 -11.211 6.852 1 94 58 GLY B N 1
ATOM 2124 C CA . GLY B 1 58 ? -13.312 -11.016 5.441 1 94 58 GLY B CA 1
ATOM 2125 C C . GLY B 1 58 ? -13.203 -9.555 5.055 1 94 58 GLY B C 1
ATOM 2126 O O . GLY B 1 58 ? -13.188 -9.219 3.869 1 94 58 GLY B O 1
ATOM 2127 N N . HIS B 1 59 ? -13.273 -8.68 6.051 1 96.31 59 HIS B N 1
ATOM 2128 C CA . HIS B 1 59 ? -13.125 -7.242 5.828 1 96.31 59 HIS B CA 1
ATOM 2129 C C . HIS B 1 59 ? -11.828 -6.723 6.434 1 96.31 59 HIS B C 1
ATOM 2131 O O . HIS B 1 59 ? -11.281 -7.328 7.359 1 96.31 59 HIS B O 1
ATOM 2137 N N . VAL B 1 60 ? -11.391 -5.664 5.863 1 98 60 VAL B N 1
ATOM 2138 C CA . VAL B 1 60 ? -10.266 -4.98 6.496 1 98 60 VAL B CA 1
ATOM 2139 C C . VAL B 1 60 ? -10.641 -4.594 7.93 1 98 60 VAL B C 1
ATOM 2141 O O . VAL B 1 60 ? -11.664 -3.945 8.156 1 98 60 VAL B O 1
ATOM 2144 N N . ASN B 1 61 ? -9.797 -5.039 8.844 1 96.56 61 ASN B N 1
ATOM 2145 C CA . ASN B 1 61 ? -10.047 -4.68 10.234 1 96.56 61 ASN B CA 1
ATOM 2146 C C . ASN B 1 61 ? -10.047 -3.166 10.43 1 96.56 61 ASN B C 1
ATOM 2148 O O . ASN B 1 61 ? -9.18 -2.465 9.898 1 96.56 61 ASN B O 1
ATOM 2152 N N . ASN B 1 62 ? -10.953 -2.666 11.25 1 94 62 ASN B N 1
ATOM 2153 C CA . ASN B 1 62 ? -11.117 -1.228 11.43 1 94 62 ASN B CA 1
ATOM 2154 C C . ASN B 1 62 ? -9.859 -0.587 12.008 1 94 62 ASN B C 1
ATOM 2156 O O . ASN B 1 62 ? -9.594 0.595 11.781 1 94 62 ASN B O 1
ATOM 2160 N N . THR B 1 63 ? -9.086 -1.332 12.797 1 94.19 63 THR B N 1
ATOM 2161 C CA . THR B 1 63 ? -7.875 -0.769 13.375 1 94.19 63 THR B CA 1
ATOM 2162 C C . THR B 1 63 ? -6.832 -0.51 12.289 1 94.19 63 THR B C 1
ATOM 2164 O O . THR B 1 63 ? -5.938 0.319 12.469 1 94.19 63 THR B O 1
ATOM 2167 N N . VAL B 1 64 ? -6.879 -1.262 11.133 1 97.62 64 VAL B N 1
ATOM 2168 C CA . VAL B 1 64 ? -5.934 -1.107 10.031 1 97.62 64 VAL B CA 1
ATOM 2169 C C . VAL B 1 64 ? -6.129 0.255 9.367 1 97.62 64 VAL B C 1
ATOM 2171 O O . VAL B 1 64 ? -5.176 0.848 8.859 1 97.62 64 VAL B O 1
ATOM 2174 N N . TYR B 1 65 ? -7.336 0.846 9.422 1 97.69 65 TYR B N 1
ATOM 2175 C CA . TYR B 1 65 ? -7.637 2.135 8.812 1 97.69 65 TYR B CA 1
ATOM 2176 C C . TYR B 1 65 ? -6.723 3.225 9.352 1 97.69 65 TYR B C 1
ATOM 2178 O O . TYR B 1 65 ? -6.281 4.102 8.609 1 97.69 65 TYR B O 1
ATOM 2186 N N . TYR B 1 66 ? -6.414 3.141 10.594 1 97.38 66 TYR B N 1
ATOM 2187 C CA . TYR B 1 66 ? -5.551 4.141 11.211 1 97.38 66 TYR B CA 1
ATOM 2188 C C . TYR B 1 66 ? -4.141 4.074 10.641 1 97.38 66 TYR B C 1
ATOM 2190 O O . TYR B 1 66 ? -3.445 5.09 10.57 1 97.38 66 TYR B O 1
ATOM 2198 N N . SER B 1 67 ? -3.705 2.883 10.188 1 98.12 67 SER B N 1
ATOM 2199 C CA . SER B 1 67 ? -2.398 2.775 9.555 1 98.12 67 SER B CA 1
ATOM 2200 C C . SER B 1 67 ? -2.377 3.492 8.211 1 98.12 67 SER B C 1
ATOM 2202 O O . SER B 1 67 ? -1.352 4.051 7.812 1 98.12 67 SER B O 1
ATOM 2204 N N . TYR B 1 68 ? -3.52 3.48 7.508 1 98.56 68 TYR B N 1
ATOM 2205 C CA . TYR B 1 68 ? -3.613 4.25 6.273 1 98.56 68 TYR B CA 1
ATOM 2206 C C . TYR B 1 68 ? -3.48 5.742 6.547 1 98.56 68 TYR B C 1
ATOM 2208 O O . TYR B 1 68 ? -2.73 6.441 5.863 1 98.56 68 TYR B O 1
ATOM 2216 N N . PHE B 1 69 ? -4.164 6.195 7.609 1 98.44 69 PHE B N 1
ATOM 2217 C CA . PHE B 1 69 ? -4.16 7.613 7.953 1 98.44 69 PHE B CA 1
ATOM 2218 C C . PHE B 1 69 ? -2.768 8.07 8.367 1 98.44 69 PHE B C 1
ATOM 2220 O O . PHE B 1 69 ? -2.266 9.078 7.863 1 98.44 69 PHE B O 1
ATOM 2227 N N . ASP B 1 70 ? -2.137 7.312 9.195 1 98.25 70 ASP B N 1
ATOM 2228 C CA . ASP B 1 70 ? -0.782 7.629 9.641 1 98.25 70 ASP B CA 1
ATOM 2229 C C . ASP B 1 70 ? 0.179 7.707 8.453 1 98.25 70 ASP B C 1
ATOM 2231 O O . ASP B 1 70 ? 1.012 8.609 8.383 1 98.25 70 ASP B O 1
ATOM 2235 N N . SER B 1 71 ? 0.026 6.82 7.57 1 98.56 71 SER B N 1
ATOM 2236 C CA . SER B 1 71 ? 0.939 6.738 6.434 1 98.56 71 SER B CA 1
ATOM 2237 C C . SER B 1 71 ? 0.779 7.941 5.508 1 98.56 71 SER B C 1
ATOM 2239 O O . SER B 1 71 ? 1.77 8.531 5.074 1 98.56 71 SER B O 1
ATOM 2241 N N . VAL B 1 72 ? -0.429 8.344 5.223 1 98.69 72 VAL B N 1
ATOM 2242 C CA . VAL B 1 72 ? -0.656 9.445 4.301 1 98.69 72 VAL B CA 1
ATOM 2243 C C . VAL B 1 72 ? -0.181 10.75 4.934 1 98.69 72 VAL B C 1
ATOM 2245 O O . VAL B 1 72 ? 0.431 11.586 4.262 1 98.69 72 VAL B O 1
ATOM 2248 N N . ILE B 1 73 ? -0.456 10.953 6.219 1 98.75 73 ILE B N 1
ATOM 2249 C CA . ILE B 1 73 ? -0.023 12.164 6.914 1 98.75 73 ILE B CA 1
ATOM 2250 C C . ILE B 1 73 ? 1.498 12.273 6.852 1 98.75 73 ILE B C 1
ATOM 2252 O O . ILE B 1 73 ? 2.031 13.312 6.449 1 98.75 73 ILE B O 1
ATOM 2256 N N . ASN B 1 74 ? 2.139 11.211 7.121 1 98.56 74 ASN B N 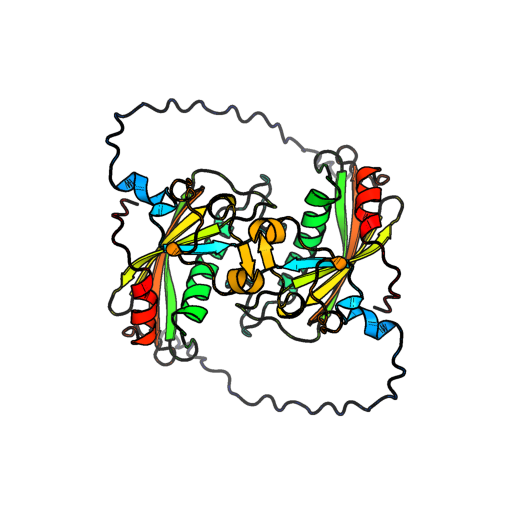1
ATOM 2257 C CA . ASN B 1 74 ? 3.596 11.25 7.164 1 98.56 74 ASN B CA 1
ATOM 2258 C C . ASN B 1 74 ? 4.199 11.312 5.766 1 98.56 74 ASN B C 1
ATOM 2260 O O . ASN B 1 74 ? 5.238 11.945 5.559 1 98.56 74 ASN B O 1
ATOM 2264 N N . ARG B 1 75 ? 3.555 10.68 4.828 1 98.5 75 ARG B N 1
ATOM 2265 C CA . ARG B 1 75 ? 3.998 10.836 3.445 1 98.5 75 ARG B CA 1
ATOM 2266 C C . ARG B 1 75 ? 3.949 12.297 3.018 1 98.5 75 ARG B C 1
ATOM 2268 O O . ARG B 1 75 ? 4.883 12.797 2.389 1 98.5 75 ARG B O 1
ATOM 2275 N N . TYR B 1 76 ? 2.896 12.969 3.342 1 98.81 76 TYR B N 1
ATOM 2276 C CA . TYR B 1 76 ? 2.75 14.383 3.01 1 98.81 76 TYR B CA 1
ATOM 2277 C C . TYR B 1 76 ? 3.811 15.219 3.711 1 98.81 76 TYR B C 1
ATOM 2279 O O . TYR B 1 76 ? 4.438 16.094 3.094 1 98.81 76 TYR B O 1
ATOM 2287 N N . LEU B 1 77 ? 4.02 15 5.031 1 98.75 77 LEU B N 1
ATOM 2288 C CA . LEU B 1 77 ? 5.004 15.75 5.805 1 98.75 77 LEU B CA 1
ATOM 2289 C C . LEU B 1 77 ? 6.402 15.578 5.223 1 98.75 77 LEU B C 1
ATOM 2291 O O . LEU B 1 77 ? 7.18 16.531 5.176 1 98.75 77 LEU B O 1
ATOM 2295 N N . ILE B 1 78 ? 6.676 14.391 4.75 1 98.31 78 ILE B N 1
ATOM 2296 C CA . ILE B 1 78 ? 7.996 14.094 4.199 1 98.31 78 ILE B CA 1
ATOM 2297 C C . ILE B 1 78 ? 8.148 14.766 2.838 1 98.31 78 ILE B C 1
ATOM 2299 O O . ILE B 1 78 ? 9.094 15.531 2.621 1 98.31 78 ILE B O 1
ATOM 2303 N N . HIS B 1 79 ? 7.223 14.617 1.937 1 98.12 79 HIS B N 1
ATOM 2304 C CA . HIS B 1 79 ? 7.414 14.984 0.54 1 98.12 79 HIS B CA 1
ATOM 2305 C C . HIS B 1 79 ? 7.051 16.453 0.301 1 98.12 79 HIS B C 1
ATOM 2307 O O . HIS B 1 79 ? 7.637 17.109 -0.561 1 98.12 79 HIS B O 1
ATOM 2313 N N . HIS B 1 80 ? 6.109 16.953 1.07 1 98.44 80 HIS B N 1
ATOM 2314 C CA . HIS B 1 80 ? 5.59 18.266 0.726 1 98.44 80 HIS B CA 1
ATOM 2315 C C . HIS B 1 80 ? 5.926 19.297 1.807 1 98.44 80 HIS B C 1
ATOM 2317 O O . HIS B 1 80 ? 5.859 20.5 1.566 1 98.44 80 HIS B O 1
ATOM 2323 N N . CYS B 1 81 ? 6.285 18.812 3.053 1 98.56 81 CYS B N 1
ATOM 2324 C CA . CYS B 1 81 ? 6.684 19.734 4.109 1 98.56 81 CYS B CA 1
ATOM 2325 C C . CYS B 1 81 ? 8.172 19.609 4.406 1 98.56 81 CYS B C 1
ATOM 2327 O O . CYS B 1 81 ? 8.727 20.438 5.137 1 98.56 81 CYS B O 1
ATOM 2329 N N . HIS B 1 82 ? 8.789 18.531 3.912 1 98.06 82 HIS B N 1
ATOM 2330 C CA . HIS B 1 82 ? 10.219 18.312 4.09 1 98.06 82 HIS B CA 1
ATOM 2331 C C . HIS B 1 82 ? 10.602 18.297 5.566 1 98.06 82 HIS B C 1
ATOM 2333 O O . HIS B 1 82 ? 11.555 18.969 5.969 1 98.06 82 HIS B O 1
ATOM 2339 N N . ILE B 1 83 ? 9.859 17.625 6.289 1 98.12 83 ILE B N 1
ATOM 2340 C CA . ILE B 1 83 ? 10.086 17.531 7.727 1 98.12 83 ILE B CA 1
ATOM 2341 C C . ILE B 1 83 ? 11.422 16.844 7.996 1 98.12 83 ILE B C 1
ATOM 2343 O O . ILE B 1 83 ? 11.812 15.93 7.273 1 98.12 83 ILE B O 1
ATOM 2347 N N . ASP B 1 84 ? 12.125 17.266 9.031 1 97.56 84 ASP B N 1
ATOM 2348 C CA . ASP B 1 84 ? 13.32 16.609 9.555 1 97.56 84 ASP B CA 1
ATOM 2349 C C . ASP B 1 84 ? 13.039 15.945 10.891 1 97.56 84 ASP B C 1
ATOM 2351 O O . ASP B 1 84 ? 13.094 16.594 11.938 1 97.56 84 ASP B O 1
ATOM 2355 N N . TYR B 1 85 ? 12.914 14.641 10.844 1 95.88 85 TYR B N 1
ATOM 2356 C CA . TYR B 1 85 ? 12.469 13.906 12.023 1 95.88 85 TYR B CA 1
ATOM 2357 C C . TYR B 1 85 ? 13.57 13.828 13.07 1 95.88 85 TYR B C 1
ATOM 2359 O O . TYR B 1 85 ? 13.312 13.453 14.219 1 95.88 85 TYR B O 1
ATOM 2367 N N . ASP B 1 86 ? 14.781 14.203 12.719 1 95.5 86 ASP B N 1
ATOM 2368 C CA . ASP B 1 86 ? 15.859 14.289 13.703 1 95.5 86 ASP B CA 1
ATOM 2369 C C . ASP B 1 86 ? 15.672 15.5 14.609 1 95.5 86 ASP B C 1
ATOM 2371 O O . ASP B 1 86 ? 16.203 15.539 15.719 1 95.5 86 ASP B O 1
ATOM 2375 N N . VAL B 1 87 ? 14.938 16.422 14.164 1 97.44 87 VAL B N 1
ATOM 2376 C CA . VAL B 1 87 ? 14.828 17.703 14.859 1 97.44 87 VAL B CA 1
ATOM 2377 C C . VAL B 1 87 ? 13.445 17.828 15.5 1 97.44 87 VAL B C 1
ATOM 2379 O O . VAL B 1 87 ? 13.32 18.281 16.641 1 97.44 87 VAL B O 1
ATOM 2382 N N . ILE B 1 88 ? 12.391 17.391 14.766 1 97.94 88 ILE B N 1
ATOM 2383 C CA . ILE B 1 88 ? 11.016 17.578 15.195 1 97.94 88 ILE B CA 1
ATOM 2384 C C . ILE B 1 88 ? 10.188 16.344 14.852 1 97.94 88 ILE B C 1
ATOM 2386 O O . ILE B 1 88 ? 10.375 15.742 13.789 1 97.94 88 ILE B O 1
ATOM 2390 N N . ARG B 1 89 ? 9.297 15.961 15.805 1 96.44 89 ARG B N 1
ATOM 2391 C CA . ARG B 1 89 ? 8.438 14.812 15.547 1 96.44 89 ARG B CA 1
ATOM 2392 C C . ARG B 1 89 ? 7 15.102 15.984 1 96.44 89 ARG B C 1
ATOM 2394 O O . ARG B 1 89 ? 6.773 15.828 16.953 1 96.44 89 ARG B O 1
ATOM 2401 N N . GLY B 1 90 ? 6.055 14.602 15.242 1 96.94 90 GLY B N 1
ATOM 2402 C CA . GLY B 1 90 ? 4.648 14.703 15.594 1 96.94 90 GLY B CA 1
ATOM 2403 C C . GLY B 1 90 ? 4.152 13.531 16.422 1 96.94 90 GLY B C 1
ATOM 2404 O O . GLY B 1 90 ? 4.199 12.383 15.984 1 96.94 90 GLY B O 1
ATOM 2405 N N . PHE B 1 91 ? 3.643 13.781 17.594 1 96.62 91 PHE B N 1
ATOM 2406 C CA . PHE B 1 91 ? 2.977 12.773 18.422 1 96.62 91 PHE B CA 1
ATOM 2407 C C . PHE B 1 91 ? 1.472 12.789 18.188 1 96.62 91 PHE B C 1
ATOM 2409 O O . PHE B 1 91 ? 0.833 13.836 18.297 1 96.62 91 PHE B O 1
ATOM 2416 N N . MET B 1 92 ? 0.971 11.602 17.812 1 97.69 92 MET B N 1
ATOM 2417 C CA . MET B 1 92 ? -0.479 11.469 17.703 1 97.69 92 MET B CA 1
ATOM 2418 C C . MET B 1 92 ? -1.137 11.562 19.078 1 97.69 92 MET B C 1
ATOM 2420 O O . MET B 1 92 ? -0.887 10.734 19.953 1 97.69 92 MET B O 1
ATOM 2424 N N . VAL B 1 93 ? -1.959 12.562 19.25 1 97.06 93 VAL B N 1
ATOM 2425 C CA . VAL B 1 93 ? -2.535 12.75 20.578 1 97.06 93 VAL B CA 1
ATOM 2426 C C . VAL B 1 93 ? -4.027 12.422 20.547 1 97.06 93 VAL B C 1
ATOM 2428 O O . VAL B 1 93 ? -4.648 12.219 21.594 1 97.06 93 VAL B O 1
ATOM 2431 N N . GLN B 1 94 ? -4.672 12.461 19.359 1 95.75 94 GLN B N 1
ATOM 2432 C CA . GLN B 1 94 ? -6.082 12.125 19.203 1 95.75 94 GLN B CA 1
ATOM 2433 C C . GLN B 1 94 ? -6.359 11.547 17.828 1 95.75 94 GLN B C 1
ATOM 2435 O O . GLN B 1 94 ? -5.824 12.023 16.828 1 95.75 94 GLN B O 1
ATOM 2440 N N . THR B 1 95 ? -7.133 10.492 17.766 1 97.12 95 THR B N 1
ATOM 2441 C CA . THR B 1 95 ? -7.664 9.953 16.516 1 97.12 95 THR B CA 1
ATOM 2442 C C . THR B 1 95 ? -9.141 9.586 16.672 1 97.12 95 THR B C 1
ATOM 2444 O O . THR B 1 95 ? -9.586 9.234 17.766 1 97.12 95 THR B O 1
ATOM 2447 N N . GLN B 1 96 ? -9.859 9.727 15.609 1 96.38 96 GLN B N 1
ATOM 2448 C CA . GLN B 1 96 ? -11.242 9.281 15.516 1 96.38 96 GLN B CA 1
ATOM 2449 C C . GLN B 1 96 ? -11.586 8.836 14.102 1 96.38 96 GLN B C 1
ATOM 2451 O O . GLN B 1 96 ? -10.992 9.312 13.133 1 96.38 96 GLN B O 1
ATOM 2456 N N . CYS B 1 97 ? -12.57 7.965 14.047 1 97.31 97 CYS B N 1
ATOM 2457 C CA . CYS B 1 97 ? -12.992 7.488 12.734 1 97.31 97 CYS B CA 1
ATOM 2458 C C . CYS B 1 97 ? -14.438 7.004 12.781 1 97.31 97 CYS B C 1
ATOM 2460 O O . CYS B 1 97 ? -14.844 6.305 13.711 1 97.31 97 CYS B O 1
ATOM 2462 N N . GLU B 1 98 ? -15.203 7.434 11.836 1 96.56 98 GLU B N 1
ATOM 2463 C CA . GLU B 1 98 ? -16.547 6.941 11.57 1 96.56 98 GLU B CA 1
ATOM 2464 C C . GLU B 1 98 ? -16.578 6.074 10.312 1 96.56 98 GLU B C 1
ATOM 2466 O O . GLU B 1 98 ? -15.93 6.395 9.312 1 96.56 98 GLU B O 1
ATOM 2471 N N . TYR B 1 99 ? -17.344 5.023 10.43 1 97.19 99 TYR B N 1
ATOM 2472 C CA . TYR B 1 99 ? -17.328 4.035 9.359 1 97.19 99 TYR B CA 1
ATOM 2473 C C . TYR B 1 99 ? -18.703 3.908 8.727 1 97.19 99 TYR B C 1
ATOM 2475 O O . TYR B 1 99 ? -19.734 3.93 9.422 1 97.19 99 TYR B O 1
ATOM 2483 N N . ARG B 1 100 ? -18.703 3.76 7.371 1 96.62 100 ARG B N 1
ATOM 2484 C CA . ARG B 1 100 ? -19.984 3.602 6.684 1 96.62 100 ARG B CA 1
ATOM 2485 C C . ARG B 1 100 ? -20 2.33 5.84 1 96.62 100 ARG B C 1
ATOM 2487 O O . ARG B 1 100 ? -20.984 1.596 5.832 1 96.62 100 ARG B O 1
ATOM 2494 N N . ARG B 1 101 ? -18.969 2.008 5.066 1 97.12 101 ARG B N 1
ATOM 2495 C CA . ARG B 1 101 ? -18.859 0.822 4.223 1 97.12 101 ARG B CA 1
ATOM 2496 C C . ARG B 1 101 ? -17.516 0.117 4.438 1 97.12 101 ARG B C 1
ATOM 2498 O O . ARG B 1 101 ? -16.484 0.77 4.605 1 97.12 101 ARG B O 1
ATOM 2505 N N . PRO B 1 102 ? -17.562 -1.15 4.43 1 97.44 102 PRO B N 1
ATOM 2506 C CA . PRO B 1 102 ? -16.328 -1.891 4.688 1 97.44 102 PRO B CA 1
ATOM 2507 C C . PRO B 1 102 ? -15.406 -1.955 3.467 1 97.44 102 PRO B C 1
ATOM 2509 O O . PRO B 1 102 ? -15.883 -1.854 2.332 1 97.44 102 PRO B O 1
ATOM 2512 N N . LEU B 1 103 ? -14.086 -2.066 3.705 1 97.25 103 LEU B N 1
ATOM 2513 C CA . LEU B 1 103 ? -13.078 -2.432 2.721 1 97.25 103 LEU B CA 1
ATOM 2514 C C . LEU B 1 103 ? -12.758 -3.92 2.795 1 97.25 103 LEU B C 1
ATOM 2516 O O . LEU B 1 103 ? -12.922 -4.543 3.846 1 97.25 103 LEU B O 1
ATOM 2520 N N . GLN B 1 104 ? -12.336 -4.43 1.721 1 97.81 104 GLN B N 1
ATOM 2521 C CA . GLN B 1 104 ? -11.875 -5.816 1.66 1 97.81 104 GLN B CA 1
ATOM 2522 C C . GLN B 1 104 ? -10.742 -5.973 0.654 1 97.81 104 GLN B C 1
ATOM 2524 O O . GLN B 1 104 ? -10.773 -5.383 -0.427 1 97.81 104 GLN B O 1
ATOM 2529 N N . TYR B 1 105 ? -9.789 -6.832 0.991 1 98.12 105 TYR B N 1
ATOM 2530 C CA . TYR B 1 105 ? -8.789 -7.188 -0.009 1 98.12 105 TYR B CA 1
ATOM 2531 C C . TYR B 1 105 ? -9.445 -7.832 -1.228 1 98.12 105 TYR B C 1
ATOM 2533 O O . TYR B 1 105 ? -10.328 -8.68 -1.09 1 98.12 105 TYR B O 1
ATOM 2541 N N . PRO B 1 106 ? -9.047 -7.395 -2.348 1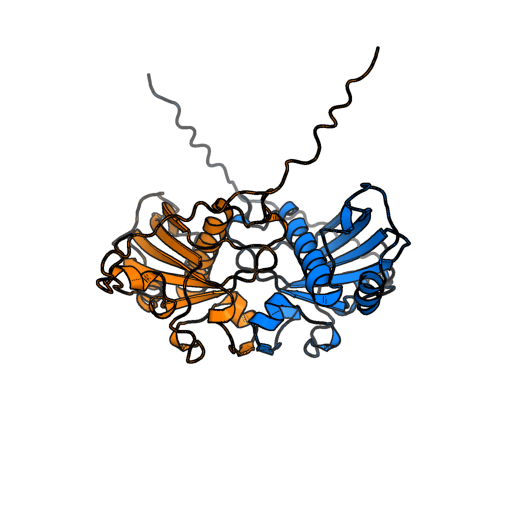 97.81 106 PRO B N 1
ATOM 2542 C CA . PRO B 1 106 ? -7.848 -6.637 -2.711 1 97.81 106 PRO B CA 1
ATOM 2543 C C . PRO B 1 106 ? -8.156 -5.188 -3.086 1 97.81 106 PRO B C 1
ATOM 2545 O O . PRO B 1 106 ? -7.539 -4.637 -3.998 1 97.81 106 PRO B O 1
ATOM 2548 N N . ASP B 1 107 ? -9.148 -4.551 -2.479 1 97.56 107 ASP B N 1
ATOM 2549 C CA . ASP B 1 107 ? -9.461 -3.156 -2.771 1 97.56 107 ASP B CA 1
ATOM 2550 C C . ASP B 1 107 ? -8.203 -2.291 -2.729 1 97.56 107 ASP B C 1
ATOM 2552 O O . ASP B 1 107 ? -7.273 -2.57 -1.964 1 97.56 107 ASP B O 1
ATOM 2556 N N . VAL B 1 108 ? -8.172 -1.279 -3.572 1 97.94 108 VAL B N 1
ATOM 2557 C CA . VAL B 1 108 ? -7.172 -0.221 -3.512 1 97.94 108 VAL B CA 1
ATOM 2558 C C . VAL B 1 108 ? -7.832 1.095 -3.107 1 97.94 108 VAL B C 1
ATOM 2560 O O . VAL B 1 108 ? -8.148 1.927 -3.961 1 97.94 108 VAL B O 1
ATOM 2563 N N . PRO B 1 109 ? -7.957 1.28 -1.841 1 98.25 109 PRO B N 1
ATOM 2564 C CA . PRO B 1 109 ? -8.555 2.545 -1.411 1 98.25 109 PRO B CA 1
ATOM 2565 C C . PRO B 1 109 ? -7.621 3.738 -1.609 1 98.25 109 PRO B C 1
ATOM 2567 O O . PRO B 1 109 ? -6.422 3.559 -1.826 1 98.25 109 PRO B O 1
ATOM 2570 N N . VAL B 1 110 ? -8.273 4.883 -1.609 1 98.69 110 VAL B N 1
ATOM 2571 C CA . VAL B 1 110 ? -7.566 6.16 -1.685 1 98.69 110 VAL B CA 1
ATOM 2572 C C . VAL B 1 110 ? -7.84 6.977 -0.424 1 98.69 110 VAL B C 1
ATOM 2574 O O . VAL B 1 110 ? -8.992 7.133 -0.015 1 98.69 110 VAL B O 1
ATOM 2577 N N . VAL B 1 111 ? -6.77 7.438 0.154 1 98.81 111 VAL B N 1
ATOM 2578 C CA . VAL B 1 111 ? -6.953 8.297 1.321 1 98.81 111 VAL B CA 1
ATOM 2579 C C . VAL B 1 111 ? -6.965 9.758 0.892 1 98.81 111 VAL B C 1
ATOM 2581 O O . VAL B 1 111 ? -6.035 10.227 0.229 1 98.81 111 VAL B O 1
ATOM 2584 N N . GLY B 1 112 ? -8.047 10.422 1.229 1 98.69 112 GLY B N 1
ATOM 2585 C CA . GLY B 1 112 ? -8.109 11.867 1.13 1 98.69 112 GLY B CA 1
ATOM 2586 C C . GLY B 1 112 ? -7.77 12.57 2.43 1 98.69 112 GLY B C 1
ATOM 2587 O O . GLY B 1 112 ? -8.07 12.07 3.512 1 98.69 112 GLY B O 1
ATOM 2588 N N . MET B 1 113 ? -7.188 13.797 2.236 1 98.62 113 MET B N 1
ATOM 2589 C CA . MET B 1 113 ? -6.77 14.516 3.436 1 98.62 113 MET B CA 1
ATOM 2590 C C . MET B 1 113 ? -6.848 16.031 3.219 1 98.62 113 MET B C 1
ATOM 2592 O O . MET B 1 113 ? -6.648 16.5 2.104 1 98.62 113 MET B O 1
ATOM 2596 N N . PHE B 1 114 ? -7.172 16.688 4.223 1 98.56 114 PHE B N 1
ATOM 2597 C CA . PHE B 1 114 ? -6.93 18.125 4.332 1 98.56 114 PHE B CA 1
ATOM 2598 C C . PHE B 1 114 ? -6.586 18.516 5.766 1 98.56 114 PHE B C 1
ATOM 2600 O O . PHE B 1 114 ? -6.73 17.703 6.684 1 98.56 114 PHE B O 1
ATOM 2607 N N . VAL B 1 115 ? -5.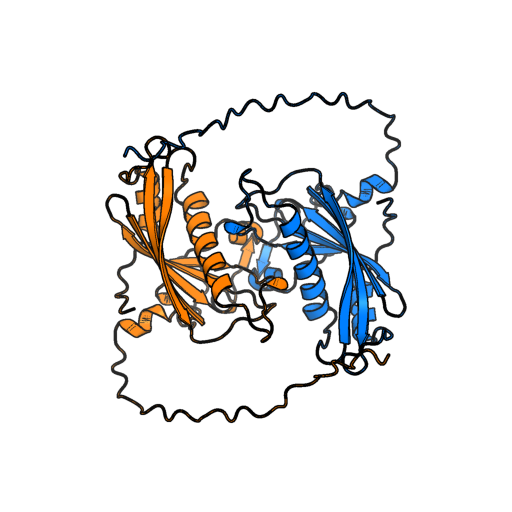953 19.688 5.91 1 98.69 115 VAL B N 1
ATOM 2608 C CA . VAL B 1 115 ? -5.645 20.234 7.227 1 98.69 115 VAL B CA 1
ATOM 2609 C C . VAL B 1 115 ? -6.777 21.156 7.684 1 98.69 115 VAL B C 1
ATOM 2611 O O . VAL B 1 115 ? -7.156 22.078 6.969 1 98.69 115 VAL B O 1
ATOM 2614 N N . ARG B 1 116 ? -7.242 20.844 8.844 1 97.88 116 ARG B N 1
ATOM 2615 C CA . ARG B 1 116 ? -8.359 21.625 9.383 1 97.88 116 ARG B CA 1
ATOM 2616 C C . ARG B 1 116 ? -7.855 22.797 10.203 1 97.88 116 ARG B C 1
ATOM 2618 O O . ARG B 1 116 ? -8.469 23.875 10.203 1 97.88 116 ARG B O 1
ATOM 2625 N N . LYS B 1 117 ? -6.793 22.562 10.961 1 98.06 117 LYS B N 1
ATOM 2626 C CA . LYS B 1 117 ? -6.297 23.578 11.891 1 98.06 117 LYS B CA 1
ATOM 2627 C C . LYS B 1 117 ? -4.781 23.484 12.047 1 98.06 117 LYS B C 1
ATOM 2629 O O . LYS B 1 117 ? -4.23 22.391 12.156 1 98.06 117 LYS B O 1
ATOM 2634 N N . ILE B 1 118 ? -4.152 24.656 11.961 1 98.38 118 ILE B N 1
ATOM 2635 C CA . ILE B 1 118 ? -2.734 24.781 12.289 1 98.38 118 ILE B CA 1
ATOM 2636 C C . ILE B 1 118 ? -2.566 25.641 13.531 1 98.38 118 ILE B C 1
ATOM 2638 O O . ILE B 1 118 ? -2.83 26.844 13.508 1 98.38 118 ILE B O 1
ATOM 2642 N N . GLY B 1 119 ? -2.164 25 14.602 1 98.25 119 GLY B N 1
ATOM 2643 C CA . GLY B 1 119 ? -1.837 25.719 15.82 1 98.25 119 GLY B CA 1
ATOM 2644 C C . GLY B 1 119 ? -0.378 26.125 15.906 1 98.25 119 GLY B C 1
ATOM 2645 O O . GLY B 1 119 ? 0.327 26.141 14.898 1 98.25 119 GLY B O 1
ATOM 2646 N N . ARG B 1 120 ? -0.047 26.469 17.156 1 98.19 120 ARG B N 1
ATOM 2647 C CA . ARG B 1 120 ? 1.354 26.812 17.359 1 98.19 120 ARG B CA 1
ATOM 2648 C C . ARG B 1 120 ? 2.25 25.594 17.234 1 98.19 120 ARG B C 1
ATOM 2650 O O . ARG B 1 120 ? 3.264 25.625 16.531 1 98.19 120 ARG B O 1
ATOM 2657 N N . SER B 1 121 ? 1.846 24.516 18 1 98.69 121 SER B N 1
ATOM 2658 C CA . SER B 1 121 ? 2.635 23.281 17.984 1 98.69 121 SER B CA 1
ATOM 2659 C C . SER B 1 121 ? 1.794 22.094 17.547 1 98.69 121 SER B C 1
ATOM 2661 O O . SER B 1 121 ? 2.221 20.938 17.672 1 98.69 121 SER B O 1
ATOM 2663 N N . SER B 1 122 ? 0.578 22.375 17.047 1 98.69 122 SER B N 1
ATOM 2664 C CA . SER B 1 122 ? -0.325 21.25 16.766 1 98.69 122 SER B CA 1
ATOM 2665 C C . SER B 1 122 ? -0.972 21.406 15.391 1 98.69 122 SER B C 1
ATOM 2667 O O . SER B 1 122 ? -1.098 22.516 14.875 1 98.69 122 SER B O 1
ATOM 2669 N N . VAL B 1 123 ? -1.273 20.297 14.828 1 98.75 123 VAL B N 1
ATOM 2670 C CA . VAL B 1 123 ? -1.977 20.25 13.547 1 98.75 123 VAL B CA 1
ATOM 2671 C C . VAL B 1 123 ? -3.135 19.25 13.633 1 98.75 123 VAL B C 1
ATOM 2673 O O . VAL B 1 123 ? -2.977 18.156 14.156 1 98.75 123 VAL B O 1
ATOM 2676 N N . THR B 1 124 ? -4.32 19.625 13.148 1 98.56 124 THR B N 1
ATOM 2677 C CA . THR B 1 124 ? -5.48 18.766 13 1 98.56 124 THR B CA 1
ATOM 2678 C C . THR B 1 124 ? -5.715 18.406 11.539 1 98.56 124 THR B C 1
ATOM 2680 O O . THR B 1 124 ? -5.871 19.297 10.695 1 98.56 124 THR B O 1
ATOM 2683 N N . TYR B 1 125 ? -5.738 17.156 11.297 1 98.62 125 TYR B N 1
ATOM 2684 C CA . TYR B 1 125 ? -5.988 16.625 9.961 1 98.62 125 TYR B CA 1
ATOM 2685 C C . TYR B 1 125 ? -7.383 16.016 9.867 1 98.62 125 TYR B C 1
ATOM 2687 O O . TYR B 1 125 ? -7.836 15.344 10.805 1 98.62 125 TYR B O 1
ATOM 2695 N N . ASN B 1 126 ? -8.055 16.25 8.781 1 98.44 126 ASN B N 1
ATOM 2696 C CA . ASN B 1 126 ? -9.18 15.414 8.391 1 98.44 126 ASN B CA 1
ATOM 2697 C C . ASN B 1 126 ? -8.789 14.43 7.293 1 98.44 126 ASN B C 1
ATOM 2699 O O . ASN B 1 126 ? -8.055 14.781 6.363 1 98.44 126 ASN B O 1
ATOM 2703 N N . VAL B 1 127 ? -9.289 13.203 7.512 1 98.56 127 VAL B N 1
ATOM 2704 C CA . VAL B 1 127 ? -8.953 12.133 6.582 1 98.56 127 VAL B CA 1
ATOM 2705 C C . VAL B 1 127 ? -10.219 11.391 6.164 1 98.56 127 VAL B C 1
ATOM 2707 O O . VAL B 1 127 ? -11.172 11.297 6.941 1 98.56 127 VAL B O 1
ATOM 2710 N N . GLY B 1 128 ? -10.234 10.961 4.945 1 98.38 128 GLY B N 1
ATOM 2711 C CA . GLY B 1 128 ? -11.289 10.133 4.379 1 98.38 128 GLY B CA 1
ATOM 2712 C C . GLY B 1 128 ? -10.766 8.961 3.574 1 98.38 128 GLY B C 1
ATOM 2713 O O . GLY B 1 128 ? -9.75 9.078 2.885 1 98.38 128 GLY B O 1
ATOM 2714 N N . LEU B 1 129 ? -11.414 7.891 3.732 1 98.69 129 LEU B N 1
ATOM 2715 C CA . LEU B 1 129 ? -11.125 6.723 2.908 1 98.69 129 LEU B CA 1
ATOM 2716 C C . LEU B 1 129 ? -12.133 6.602 1.766 1 98.69 129 LEU B C 1
ATOM 2718 O O . LEU B 1 129 ? -13.344 6.562 1.998 1 98.69 129 LEU B O 1
ATOM 2722 N N . PHE B 1 130 ? -11.609 6.523 0.562 1 98.62 130 PHE B N 1
ATOM 2723 C CA . PHE B 1 130 ? -12.461 6.508 -0.623 1 98.62 130 PHE B CA 1
ATOM 2724 C C . PHE B 1 130 ? -12.203 5.262 -1.459 1 98.62 130 PHE B C 1
ATOM 2726 O O . PHE B 1 130 ? -11.102 4.703 -1.424 1 98.62 130 PHE B O 1
ATOM 2733 N N . PRO B 1 131 ? -13.266 4.836 -2.205 1 98.12 131 PRO B N 1
ATOM 2734 C CA . PRO B 1 131 ? -12.992 3.797 -3.203 1 98.12 131 PRO B CA 1
ATOM 2735 C C . PRO B 1 131 ? -12.102 4.289 -4.336 1 98.12 131 PRO B C 1
ATOM 2737 O O . PRO B 1 131 ? -11.93 5.5 -4.512 1 98.12 131 PRO B O 1
ATOM 2740 N N . SER B 1 132 ? -11.609 3.363 -5.059 1 97.5 132 SER B N 1
ATOM 2741 C CA . SER B 1 132 ? -10.641 3.646 -6.113 1 97.5 132 SER B CA 1
ATOM 2742 C C . SER B 1 132 ? -11.227 4.578 -7.168 1 97.5 132 SER B C 1
ATOM 2744 O O . SER B 1 132 ? -10.492 5.25 -7.891 1 97.5 132 SER B O 1
ATOM 2746 N N . SER B 1 133 ? -12.508 4.695 -7.262 1 96.88 133 SER B N 1
ATOM 2747 C CA . SER B 1 133 ? -13.172 5.469 -8.305 1 96.88 133 SER B CA 1
ATOM 2748 C C . SER B 1 133 ? -12.875 6.957 -8.164 1 96.88 133 SER B C 1
ATOM 2750 O O . SER B 1 133 ? -13.078 7.723 -9.109 1 96.88 133 SER B O 1
ATOM 2752 N N . VAL B 1 134 ? -12.422 7.359 -7.027 1 97.38 134 VAL B N 1
ATOM 2753 C CA . VAL B 1 134 ? -12.102 8.773 -6.84 1 97.38 134 VAL B CA 1
ATOM 2754 C C . VAL B 1 134 ? -10.93 9.164 -7.734 1 97.38 134 VAL B C 1
ATOM 2756 O O . VAL B 1 134 ? -10.75 10.344 -8.047 1 97.38 134 VAL B O 1
ATOM 2759 N N . LEU B 1 135 ? -10.164 8.18 -8.117 1 97.25 135 LEU B N 1
ATOM 2760 C CA . LEU B 1 135 ? -9.047 8.438 -9.023 1 97.25 135 LEU B CA 1
ATOM 2761 C C . LEU B 1 135 ? -9.281 7.793 -10.383 1 97.25 135 LEU B C 1
ATOM 2763 O O . LEU B 1 135 ? -8.336 7.48 -11.102 1 97.25 135 LEU B O 1
ATOM 2767 N N . LYS B 1 136 ? -10.484 7.531 -10.672 1 94.94 136 LYS B N 1
ATOM 2768 C CA . LYS B 1 136 ? -10.812 6.984 -11.984 1 94.94 136 LYS B CA 1
ATOM 2769 C C . LYS B 1 136 ? -10.32 7.902 -13.102 1 94.94 136 LYS B C 1
ATOM 2771 O O . LYS B 1 136 ? -10.547 9.109 -13.062 1 94.94 136 LYS B O 1
ATOM 2776 N N . GLY B 1 137 ? -9.609 7.34 -14.008 1 93.12 137 GLY B N 1
ATOM 2777 C CA . GLY B 1 137 ? -9.195 8.094 -15.188 1 93.12 137 GLY B CA 1
ATOM 2778 C C . GLY B 1 137 ? -7.879 8.82 -14.992 1 93.12 137 GLY B C 1
ATOM 2779 O O . GLY B 1 137 ? -7.359 9.43 -15.93 1 93.12 137 GLY B O 1
ATOM 2780 N N . VAL B 1 138 ? -7.352 8.805 -13.812 1 95.88 138 VAL B N 1
ATOM 2781 C CA . VAL B 1 138 ? -6.07 9.469 -13.586 1 95.88 138 VAL B CA 1
ATOM 2782 C C . VAL B 1 138 ? -4.949 8.656 -14.227 1 95.88 138 VAL B C 1
ATOM 2784 O O . VAL B 1 138 ? -4.836 7.449 -13.992 1 95.88 138 VAL B O 1
ATOM 2787 N N . SER B 1 139 ? -4.211 9.43 -15.055 1 96 139 SER B N 1
ATOM 2788 C CA . SER B 1 139 ? -3.064 8.828 -15.727 1 96 139 SER B CA 1
ATOM 2789 C C . SER B 1 139 ? -1.802 9.648 -15.508 1 96 139 SER B C 1
ATOM 2791 O O . SER B 1 139 ? -1.872 10.875 -15.352 1 96 139 SER B O 1
ATOM 2793 N N . GLY B 1 140 ? -0.67 8.984 -15.406 1 95.38 140 GLY B N 1
ATOM 2794 C CA . GLY B 1 140 ? 0.623 9.617 -15.211 1 95.38 140 GLY B CA 1
ATOM 2795 C C . GLY B 1 140 ? 1.72 8.641 -14.836 1 95.38 140 GLY B C 1
ATOM 2796 O O . GLY B 1 140 ? 1.581 7.434 -15.047 1 95.38 140 GLY B O 1
ATOM 2797 N N . GLU B 1 141 ? 2.828 9.242 -14.422 1 95.62 141 GLU B N 1
ATOM 2798 C CA . GLU B 1 141 ? 3.895 8.391 -13.906 1 95.62 141 GLU B CA 1
ATOM 2799 C C . GLU B 1 141 ? 3.48 7.711 -12.602 1 95.62 141 GLU B C 1
ATOM 2801 O O . GLU B 1 141 ? 3.355 8.367 -11.57 1 95.62 141 GLU B O 1
ATOM 2806 N N . VAL B 1 142 ? 3.367 6.477 -12.625 1 94.5 142 VAL B N 1
ATOM 2807 C CA . VAL B 1 142 ? 2.709 5.707 -11.57 1 94.5 142 VAL B CA 1
ATOM 2808 C C . VAL B 1 142 ? 3.5 5.828 -10.273 1 94.5 142 VAL B C 1
ATOM 2810 O O . VAL B 1 142 ? 2.928 6.09 -9.211 1 94.5 142 VAL B O 1
ATOM 2813 N N . MET B 1 143 ? 4.773 5.676 -10.375 1 95.56 143 MET B N 1
ATOM 2814 C CA . MET B 1 143 ? 5.582 5.656 -9.156 1 95.56 143 MET B CA 1
ATOM 2815 C C . MET B 1 143 ? 5.645 7.039 -8.523 1 95.56 143 MET B C 1
ATOM 2817 O O . MET B 1 143 ? 5.742 7.164 -7.301 1 95.56 143 MET B O 1
ATOM 2821 N N . LYS B 1 144 ? 5.617 8.023 -9.359 1 95.5 144 LYS B N 1
ATOM 2822 C CA . LYS B 1 144 ? 5.562 9.383 -8.828 1 95.5 144 LYS B CA 1
ATOM 2823 C C . LYS B 1 144 ? 4.277 9.617 -8.039 1 95.5 144 LYS B C 1
ATOM 2825 O O . LYS B 1 144 ? 4.309 10.148 -6.93 1 95.5 144 LYS B O 1
ATOM 2830 N N . ILE B 1 145 ? 3.205 9.18 -8.609 1 95.56 145 ILE B N 1
ATOM 2831 C CA . ILE B 1 145 ? 1.901 9.359 -7.973 1 95.56 145 ILE B CA 1
ATOM 2832 C C . ILE B 1 145 ? 1.836 8.539 -6.688 1 95.56 145 ILE B C 1
ATOM 2834 O O . ILE B 1 145 ? 1.324 9.016 -5.668 1 95.56 145 ILE B O 1
ATOM 2838 N N . MET B 1 146 ? 2.4 7.422 -6.68 1 95.56 146 MET B N 1
ATOM 2839 C CA . MET B 1 146 ? 2.381 6.562 -5.5 1 95.56 146 MET B CA 1
ATOM 2840 C C . MET B 1 146 ? 3.271 7.125 -4.398 1 95.56 146 MET B C 1
ATOM 2842 O O . MET B 1 146 ? 3.041 6.867 -3.217 1 95.56 146 MET B O 1
ATOM 2846 N N . SER B 1 147 ? 4.23 7.871 -4.793 1 95.94 147 SER B N 1
ATOM 2847 C CA . SER B 1 147 ? 5.172 8.438 -3.832 1 95.94 147 SER B CA 1
ATOM 2848 C C . SER B 1 147 ? 4.684 9.781 -3.303 1 95.94 147 SER B C 1
ATOM 2850 O O . SER B 1 147 ? 4.715 10.023 -2.096 1 95.94 147 SER B O 1
ATOM 2852 N N . GLU B 1 148 ? 4.168 10.586 -4.207 1 97.12 148 GLU B N 1
ATOM 2853 C CA . GLU B 1 148 ? 3.945 11.984 -3.857 1 97.12 148 GLU B CA 1
ATOM 2854 C C . GLU B 1 148 ? 2.457 12.289 -3.721 1 97.12 148 GLU B C 1
ATOM 2856 O O . GLU B 1 148 ? 2.078 13.359 -3.252 1 97.12 148 GLU B O 1
ATOM 2861 N N . GLY B 1 149 ? 1.669 11.391 -4.145 1 98 149 GLY B N 1
ATOM 2862 C CA . GLY B 1 149 ? 0.235 11.633 -4.113 1 98 149 GLY B CA 1
ATOM 2863 C C . GLY B 1 149 ? -0.223 12.656 -5.133 1 98 149 GLY B C 1
ATOM 2864 O O . GLY B 1 149 ? 0.507 12.977 -6.074 1 98 149 GLY B O 1
ATOM 2865 N N . LEU B 1 150 ? -1.531 13.031 -5 1 98.06 150 LEU B N 1
ATOM 2866 C CA . LEU B 1 150 ? -2.17 13.977 -5.91 1 98.06 150 LEU B CA 1
ATOM 2867 C C . LEU B 1 150 ? -2.906 15.062 -5.137 1 98.06 150 LEU B C 1
ATOM 2869 O O . LEU B 1 150 ? -3.568 14.781 -4.137 1 98.06 150 LEU B O 1
ATOM 2873 N N . PHE B 1 151 ? -2.775 16.234 -5.656 1 98.06 151 PHE B N 1
ATOM 2874 C CA . PHE B 1 151 ? -3.637 17.297 -5.168 1 98.06 151 PHE B CA 1
ATOM 2875 C C . PHE B 1 151 ? -4.988 17.281 -5.875 1 98.06 151 PHE B C 1
ATOM 2877 O O . PHE B 1 151 ? -5.105 16.734 -6.977 1 98.06 151 PHE B O 1
ATOM 2884 N N . ALA B 1 152 ? -5.934 17.875 -5.191 1 96.94 152 ALA B N 1
ATOM 2885 C CA . ALA B 1 152 ? -7.301 17.859 -5.703 1 96.94 152 ALA B CA 1
ATOM 2886 C C . ALA B 1 152 ? -7.355 18.391 -7.133 1 96.94 152 ALA B C 1
ATOM 2888 O O . ALA B 1 152 ? -8.141 17.906 -7.953 1 96.94 152 ALA B O 1
ATOM 2889 N N . SER B 1 153 ? -6.586 19.328 -7.465 1 95.25 153 SER B N 1
ATOM 2890 C CA . SER B 1 153 ? -6.59 19.953 -8.781 1 95.25 153 SER B CA 1
ATOM 2891 C C . SER B 1 153 ? -6.133 18.984 -9.859 1 95.25 153 SER B C 1
ATOM 2893 O O . SER B 1 153 ? -6.316 19.234 -11.055 1 95.25 153 SER B O 1
ATOM 2895 N N . GLN B 1 154 ? -5.531 17.859 -9.484 1 95.06 154 GLN B N 1
ATOM 2896 C CA . GLN B 1 154 ? -4.969 16.922 -10.438 1 95.06 154 GLN B CA 1
ATOM 2897 C C . GLN B 1 154 ? -5.938 15.766 -10.711 1 95.06 154 GLN B C 1
ATOM 2899 O O . GLN B 1 154 ? -5.664 14.898 -11.547 1 95.06 154 GLN B O 1
ATOM 2904 N N . LEU B 1 155 ? -7.039 15.758 -10.031 1 95 155 LEU B N 1
ATOM 2905 C CA . LEU B 1 155 ? -8.031 14.703 -10.219 1 95 155 LEU B CA 1
ATOM 2906 C C . LEU B 1 155 ? -8.828 14.938 -11.492 1 95 155 LEU B C 1
ATOM 2908 O O . LEU B 1 155 ? -8.883 16.062 -12 1 95 155 LEU B O 1
ATOM 2912 N N . THR B 1 156 ? -9.375 13.859 -11.961 1 92.5 156 THR B N 1
ATOM 2913 C CA . THR B 1 156 ? -10.219 13.953 -13.148 1 92.5 156 THR B CA 1
ATOM 2914 C C . THR B 1 156 ? -11.555 14.609 -12.805 1 92.5 156 THR B C 1
ATOM 2916 O O . THR B 1 156 ? -12.07 14.453 -11.695 1 92.5 156 THR B O 1
ATOM 2919 N N . LYS B 1 157 ? -12.031 15.273 -13.828 1 90.94 157 LYS B N 1
ATOM 2920 C CA . LYS B 1 157 ? -13.352 15.867 -13.656 1 90.94 157 LYS B CA 1
ATOM 2921 C C . LYS B 1 157 ? -14.414 14.797 -13.445 1 90.94 157 LYS B C 1
ATOM 2923 O O . LYS B 1 157 ? -14.367 13.742 -14.078 1 90.94 157 LYS B O 1
ATOM 2928 N N . GLY B 1 158 ? -15.328 15.039 -12.508 1 91.5 158 GLY B N 1
ATOM 2929 C CA . GLY B 1 158 ? -16.422 14.109 -12.281 1 91.5 158 GLY B CA 1
ATOM 2930 C C . GLY B 1 158 ? -16.203 13.195 -11.094 1 91.5 158 GLY B C 1
ATOM 2931 O O . GLY B 1 158 ? -17.016 12.305 -10.828 1 91.5 158 GLY B O 1
ATOM 2932 N N . THR B 1 159 ? -15.094 13.359 -10.43 1 92 159 THR B N 1
ATOM 2933 C CA . THR B 1 159 ? -14.82 12.516 -9.273 1 92 159 THR B CA 1
ATOM 2934 C C . THR B 1 159 ? -14.961 13.312 -7.977 1 92 159 THR B C 1
ATOM 2936 O O . THR B 1 159 ? -14.406 12.93 -6.945 1 92 159 THR B O 1
ATOM 2939 N N . GLU B 1 160 ? -15.672 14.391 -8.047 1 89.5 160 GLU B N 1
ATOM 2940 C CA . GLU B 1 160 ? -15.82 15.281 -6.898 1 89.5 160 GLU B CA 1
ATOM 2941 C C . GLU B 1 160 ? -16.938 14.812 -5.969 1 89.5 160 GLU B C 1
ATOM 2943 O O . GLU B 1 160 ? -17.016 15.258 -4.824 1 89.5 160 GLU B O 1
ATOM 2948 N N . ASP B 1 161 ? -17.734 13.859 -6.355 1 91.81 161 ASP B N 1
ATOM 2949 C CA . ASP B 1 161 ? -18.891 13.461 -5.555 1 91.81 161 ASP B CA 1
ATOM 2950 C C . ASP B 1 161 ? -18.766 12 -5.109 1 91.81 161 ASP B C 1
ATOM 2952 O O . ASP B 1 161 ? -19.781 11.344 -4.844 1 91.81 161 ASP B O 1
ATOM 2956 N N . VAL B 1 162 ? -17.641 11.562 -5.078 1 97.25 162 VAL B N 1
ATOM 2957 C CA . VAL B 1 162 ? -17.453 10.195 -4.594 1 97.25 162 VAL B CA 1
ATOM 2958 C C . VAL B 1 162 ? -17.625 10.164 -3.074 1 97.25 162 VAL B C 1
ATOM 2960 O O . VAL B 1 162 ? -17.047 10.992 -2.363 1 97.25 162 VAL B O 1
ATOM 2963 N N . ASN B 1 163 ? -18.438 9.18 -2.609 1 97.31 163 ASN B N 1
ATOM 2964 C CA . ASN B 1 163 ? -18.672 9.055 -1.174 1 97.31 163 ASN B CA 1
ATOM 2965 C C . ASN B 1 163 ? -17.531 8.312 -0.483 1 97.31 163 ASN B C 1
ATOM 2967 O O . ASN B 1 163 ? -17.062 7.285 -0.974 1 97.31 163 ASN B O 1
ATOM 2971 N N . ALA B 1 164 ? -17.234 8.836 0.676 1 98.38 164 ALA B N 1
ATOM 2972 C CA . ALA B 1 164 ? -16.234 8.172 1.505 1 98.38 164 ALA B CA 1
ATOM 2973 C C . ALA B 1 164 ? -16.781 6.883 2.109 1 98.38 164 ALA B C 1
ATOM 2975 O O . ALA B 1 164 ? -17.984 6.773 2.354 1 98.38 164 ALA B O 1
ATOM 2976 N N . LEU B 1 165 ? -15.875 5.996 2.336 1 98.44 165 LEU B N 1
ATOM 2977 C CA . LEU B 1 165 ? -16.172 4.754 3.041 1 98.44 165 LEU B CA 1
ATOM 2978 C C . LEU B 1 165 ? -16.031 4.938 4.547 1 98.44 165 LEU B C 1
ATOM 2980 O O . LEU B 1 165 ? -16.719 4.262 5.324 1 98.44 165 LEU B O 1
ATOM 2984 N N . ALA B 1 166 ? -15.203 5.766 4.969 1 98.56 166 ALA B N 1
ATOM 2985 C CA . ALA B 1 166 ? -14.922 6.148 6.352 1 98.56 166 ALA B CA 1
ATOM 2986 C C . ALA B 1 166 ? -14.352 7.562 6.422 1 98.56 166 ALA B C 1
ATOM 2988 O O . ALA B 1 166 ? -13.688 8.016 5.484 1 98.56 166 ALA B O 1
ATOM 2989 N N . VAL B 1 167 ? -14.602 8.211 7.473 1 98 167 VAL B N 1
ATOM 2990 C CA . VAL B 1 167 ? -14.109 9.562 7.699 1 98 167 VAL B CA 1
ATOM 2991 C C . VAL B 1 167 ? -13.523 9.672 9.109 1 98 167 VAL B C 1
ATOM 2993 O O . VAL B 1 167 ? -14.094 9.141 10.062 1 98 167 VAL B O 1
ATOM 2996 N N . GLY B 1 168 ? -12.375 10.375 9.172 1 97.69 168 GLY B N 1
ATOM 2997 C CA . GLY B 1 168 ? -11.742 10.5 10.477 1 97.69 168 GLY B CA 1
ATOM 2998 C C . GLY B 1 168 ? -11.016 11.82 10.664 1 97.69 168 GLY B C 1
ATOM 2999 O O . GLY B 1 168 ? -11.109 12.711 9.82 1 97.69 168 GLY B O 1
ATOM 3000 N N . SER B 1 169 ? -10.422 11.938 11.812 1 97.81 169 SER B N 1
ATOM 3001 C CA . SER B 1 169 ? -9.555 13.062 12.156 1 97.81 169 SER B CA 1
ATOM 3002 C C . SER B 1 169 ? -8.383 12.609 13.016 1 97.81 169 SER B C 1
ATOM 3004 O O . SER B 1 169 ? -8.492 11.617 13.75 1 97.81 169 SER B O 1
ATOM 3006 N N . CYS B 1 170 ? -7.312 13.273 12.883 1 98.44 170 CYS B N 1
ATOM 3007 C CA . CYS B 1 170 ? -6.082 13.039 13.625 1 98.44 170 CYS B CA 1
ATOM 3008 C C . CYS B 1 170 ? -5.473 14.352 14.102 1 98.44 170 CYS B C 1
ATOM 3010 O O . CYS B 1 170 ? -5.508 15.352 13.391 1 98.44 170 CYS B O 1
ATOM 3012 N N . VAL B 1 171 ? -4.832 14.297 15.258 1 98.5 171 VAL B N 1
ATOM 3013 C CA . VAL B 1 171 ? -4.156 15.492 15.766 1 98.5 171 VAL B CA 1
ATOM 3014 C C . VAL B 1 171 ? -2.715 15.148 16.141 1 98.5 171 VAL B C 1
ATOM 3016 O O . VAL B 1 171 ? -2.475 14.234 16.938 1 98.5 171 VAL B O 1
ATOM 3019 N N . HIS B 1 172 ? -1.814 15.875 15.594 1 98.75 172 HIS B N 1
ATOM 3020 C CA . HIS B 1 172 ? -0.418 15.836 16.016 1 98.75 172 HIS B CA 1
ATOM 3021 C C . HIS B 1 172 ? -0.085 17 16.938 1 98.75 172 HIS B C 1
ATOM 3023 O O . HIS B 1 172 ? -0.499 18.125 16.703 1 98.75 172 HIS B O 1
ATOM 3029 N N . VAL B 1 173 ? 0.642 16.672 17.938 1 98.81 173 VAL B N 1
ATOM 3030 C CA . VAL B 1 173 ? 1.436 17.688 18.641 1 98.81 173 VAL B CA 1
ATOM 3031 C C . VAL B 1 173 ? 2.916 17.484 18.312 1 98.81 173 VAL B C 1
ATOM 3033 O O . VAL B 1 173 ? 3.459 16.406 18.5 1 98.81 173 VAL B O 1
ATOM 3036 N N . PHE B 1 174 ? 3.541 18.562 17.906 1 98.69 174 PHE B N 1
ATOM 3037 C CA . PHE B 1 174 ? 4.938 18.484 17.5 1 98.69 174 PHE B CA 1
ATOM 3038 C C . PHE B 1 174 ? 5.867 18.859 18.641 1 98.69 174 PHE B C 1
ATOM 3040 O O . PHE B 1 174 ? 5.613 19.828 19.344 1 98.69 174 PHE B O 1
ATOM 3047 N N . VAL B 1 175 ? 6.953 18.047 18.766 1 98.25 175 VAL B N 1
ATOM 3048 C CA . VAL B 1 175 ? 7.887 18.25 19.859 1 98.25 175 VAL B CA 1
ATOM 3049 C C . VAL B 1 175 ? 9.312 18.344 19.328 1 98.25 175 VAL B C 1
ATOM 3051 O O . VAL B 1 175 ? 9.625 17.75 18.281 1 98.25 175 VAL B O 1
ATOM 3054 N N . ASP B 1 176 ? 10.109 19.078 20 1 97.88 176 ASP B N 1
ATOM 3055 C CA . ASP B 1 176 ? 11.547 19.078 19.75 1 97.88 176 ASP B CA 1
ATOM 3056 C C . ASP B 1 176 ? 12.188 17.766 20.203 1 97.88 176 ASP B C 1
ATOM 3058 O O . ASP B 1 176 ? 12.016 17.344 21.344 1 97.88 176 ASP B O 1
ATOM 3062 N N . THR B 1 177 ? 12.961 17.188 19.281 1 96.38 177 THR B N 1
ATOM 3063 C CA . THR B 1 177 ? 13.438 15.844 19.578 1 96.38 177 THR B CA 1
ATOM 3064 C C . THR B 1 177 ? 14.5 15.883 20.672 1 96.38 177 THR B C 1
ATOM 3066 O O . THR B 1 177 ? 14.734 14.883 21.359 1 96.38 177 THR B O 1
ATOM 3069 N N . ARG B 1 178 ? 15.125 16.969 20.922 1 96.94 178 ARG B N 1
ATOM 3070 C CA . ARG B 1 178 ? 16.141 17.109 21.969 1 96.94 178 ARG B CA 1
ATOM 3071 C C . ARG B 1 178 ? 15.5 17.312 23.328 1 96.94 178 ARG B C 1
ATOM 3073 O O . ARG B 1 178 ? 15.922 16.703 24.312 1 96.94 178 ARG B O 1
ATOM 3080 N N . THR B 1 179 ? 14.445 18.062 23.422 1 97.31 179 THR B N 1
ATOM 3081 C CA . THR B 1 179 ? 13.852 18.438 24.703 1 97.31 179 THR B CA 1
ATOM 3082 C C . THR B 1 179 ? 12.594 17.641 24.969 1 97.31 179 THR B C 1
ATOM 3084 O O . THR B 1 179 ? 12.109 17.578 26.109 1 97.31 179 THR B O 1
ATOM 3087 N N . ASN B 1 180 ? 12.016 17.078 23.953 1 96.5 180 ASN B N 1
ATOM 3088 C CA . ASN B 1 180 ? 10.742 16.375 24 1 96.5 180 ASN B CA 1
ATOM 3089 C C . ASN B 1 180 ? 9.617 17.266 24.5 1 96.5 180 ASN B C 1
ATOM 3091 O O . ASN B 1 180 ? 8.711 16.812 25.188 1 96.5 180 ASN B O 1
ATOM 3095 N N . LYS B 1 181 ? 9.75 18.562 24.219 1 97.44 181 LYS B N 1
ATOM 3096 C CA . LYS B 1 181 ? 8.711 19.531 24.562 1 97.44 181 LYS B CA 1
ATOM 3097 C C . LYS B 1 181 ? 8.031 20.078 23.312 1 97.44 181 LYS B C 1
ATOM 3099 O O . LYS B 1 181 ? 8.664 20.203 22.266 1 97.44 181 LYS B O 1
ATOM 3104 N N . PRO B 1 182 ? 6.715 20.391 23.516 1 97.81 182 PRO B N 1
ATOM 3105 C CA . PRO B 1 182 ? 6.043 21 22.375 1 97.81 182 PRO B CA 1
ATOM 3106 C C . PRO B 1 182 ? 6.789 22.234 21.844 1 97.81 182 PRO B C 1
ATOM 3108 O O . PRO B 1 182 ? 7.336 23.016 22.625 1 97.81 182 PRO B O 1
ATOM 3111 N N . THR B 1 183 ? 6.859 22.375 20.578 1 98.5 183 THR B N 1
ATOM 3112 C CA . THR B 1 183 ? 7.605 23.438 19.938 1 98.5 183 THR B CA 1
ATOM 3113 C C . THR B 1 183 ? 6.812 24.047 18.766 1 98.5 183 THR B C 1
ATOM 3115 O O . THR B 1 183 ? 6.023 23.344 18.125 1 98.5 183 THR B O 1
ATOM 3118 N N . PRO B 1 184 ? 7.078 25.312 18.531 1 98.25 184 PRO B N 1
ATOM 3119 C CA . PRO B 1 184 ? 6.406 25.906 17.375 1 98.25 184 PRO B CA 1
ATOM 3120 C C . PRO B 1 184 ? 6.781 25.234 16.062 1 98.25 184 PRO B C 1
ATOM 3122 O O . PRO B 1 184 ? 7.922 24.812 15.891 1 98.25 184 PRO B O 1
ATOM 3125 N N . LEU B 1 185 ? 5.832 25.203 15.164 1 98.38 185 LEU B N 1
ATOM 3126 C CA . LEU B 1 185 ? 6.098 24.625 13.852 1 98.38 185 LEU B CA 1
ATOM 3127 C C . LEU B 1 185 ? 7.109 25.453 13.078 1 98.38 185 LEU B C 1
ATOM 3129 O O . LEU B 1 185 ? 6.973 26.688 13 1 98.38 185 LEU B O 1
ATOM 3133 N N . PRO B 1 186 ? 8.102 24.797 12.547 1 98.12 186 PRO B N 1
ATOM 3134 C CA . PRO B 1 186 ? 9.008 25.531 11.664 1 98.12 186 PRO B CA 1
ATOM 3135 C C . PRO B 1 186 ? 8.32 26.016 10.383 1 98.12 186 PRO B C 1
ATOM 3137 O O . PRO B 1 186 ? 7.25 25.531 10.031 1 98.12 186 PRO B O 1
ATOM 3140 N N . ASP B 1 187 ? 8.961 26.891 9.625 1 97.81 187 ASP B N 1
ATOM 3141 C CA . ASP B 1 187 ? 8.367 27.562 8.477 1 97.81 187 ASP B CA 1
ATOM 3142 C C . ASP B 1 187 ? 8.047 26.562 7.367 1 97.81 187 ASP B C 1
ATOM 3144 O O . ASP B 1 187 ? 7.023 26.672 6.691 1 97.81 187 ASP B O 1
ATOM 3148 N N . ASN B 1 188 ? 8.914 25.641 7.105 1 97.88 188 ASN B N 1
ATOM 3149 C CA . ASN B 1 188 ? 8.68 24.688 6.031 1 97.88 188 ASN B CA 1
ATOM 3150 C C . ASN B 1 188 ? 7.418 23.859 6.289 1 97.88 188 ASN B C 1
ATOM 3152 O O . ASN B 1 188 ? 6.656 23.578 5.363 1 97.88 188 ASN B O 1
ATOM 3156 N N . LEU B 1 189 ? 7.195 23.453 7.547 1 98.44 189 LEU B N 1
ATOM 3157 C CA . LEU B 1 189 ? 5.98 22.719 7.879 1 98.44 189 LEU B CA 1
ATOM 3158 C C . LEU B 1 189 ? 4.746 23.594 7.668 1 98.44 189 LEU B C 1
ATOM 3160 O O . LEU B 1 189 ? 3.773 23.172 7.043 1 98.44 189 LEU B O 1
ATOM 3164 N N . LYS B 1 190 ? 4.82 24.766 8.164 1 98.25 190 LYS B N 1
ATOM 3165 C CA . LYS B 1 190 ? 3.684 25.672 8.016 1 98.25 190 LYS B CA 1
ATOM 3166 C C . LYS B 1 190 ? 3.334 25.891 6.551 1 98.25 190 LYS B C 1
ATOM 3168 O O . LYS B 1 190 ? 2.168 25.797 6.164 1 98.25 190 LYS B O 1
ATOM 3173 N N . THR B 1 191 ? 4.32 26.141 5.738 1 98.31 191 THR B N 1
ATOM 3174 C CA . THR B 1 191 ? 4.125 26.422 4.32 1 98.31 191 THR B CA 1
ATOM 3175 C C . THR B 1 191 ? 3.518 25.203 3.615 1 98.31 191 THR B C 1
ATOM 3177 O O . THR B 1 191 ? 2.574 25.344 2.834 1 98.31 191 THR B O 1
ATOM 3180 N N . GLY B 1 192 ? 4.043 24.031 3.879 1 98.69 192 GLY B N 1
ATOM 3181 C CA . GLY B 1 192 ? 3.521 22.828 3.268 1 98.69 192 GLY B CA 1
ATOM 3182 C C . GLY B 1 192 ? 2.1 22.516 3.691 1 98.69 192 GLY B C 1
ATOM 3183 O O . GLY B 1 192 ? 1.269 22.125 2.863 1 98.69 192 GLY B O 1
ATOM 3184 N N . LEU B 1 193 ? 1.86 22.672 4.98 1 98.75 193 LEU B N 1
ATOM 3185 C CA . LEU B 1 193 ? 0.551 22.328 5.531 1 98.75 193 LEU B CA 1
ATOM 3186 C C . LEU B 1 193 ? -0.509 23.328 5.051 1 98.75 193 LEU B C 1
ATOM 3188 O O . LEU B 1 193 ? -1.665 22.953 4.844 1 98.75 193 LEU B O 1
ATOM 3192 N N . GLN B 1 194 ? -0.179 24.547 4.812 1 98.44 194 GLN B N 1
ATOM 3193 C CA . GLN B 1 194 ? -1.104 25.578 4.367 1 98.44 194 GLN B CA 1
ATOM 3194 C C . GLN B 1 194 ? -1.656 25.266 2.979 1 98.44 194 GLN B C 1
ATOM 3196 O O . GLN B 1 194 ? -2.758 25.688 2.629 1 98.44 194 GLN B O 1
ATOM 3201 N N . LYS B 1 195 ? -0.928 24.516 2.23 1 98.38 195 LYS B N 1
ATOM 3202 C CA . LYS B 1 195 ? -1.334 24.188 0.867 1 98.38 195 LYS B CA 1
ATOM 3203 C C . LYS B 1 195 ? -2.619 23.375 0.859 1 98.38 195 LYS B C 1
ATOM 3205 O O . LYS B 1 195 ? -3.344 23.344 -0.137 1 98.38 195 LYS B O 1
ATOM 3210 N N . ILE B 1 196 ? -2.867 22.703 2.014 1 98.5 196 ILE B N 1
ATOM 3211 C CA . ILE B 1 196 ? -4.059 21.859 2.035 1 98.5 196 ILE B CA 1
ATOM 3212 C C . ILE B 1 196 ? -4.941 22.25 3.221 1 98.5 196 ILE B C 1
ATOM 3214 O O . ILE B 1 196 ? -5.684 21.406 3.748 1 98.5 196 ILE B O 1
ATOM 3218 N N . LEU B 1 197 ? -4.793 23.438 3.699 1 98.12 197 LEU B N 1
ATOM 3219 C CA . LEU B 1 197 ? -5.676 23.984 4.73 1 98.12 197 LEU B CA 1
ATOM 3220 C C . LEU B 1 197 ? -7.07 24.234 4.172 1 98.12 197 LEU B C 1
ATOM 3222 O O . LEU B 1 197 ? -7.211 24.797 3.082 1 98.12 197 LEU B O 1
ATOM 3226 N N . SER B 1 198 ? -8.062 23.703 4.816 1 95.06 198 SER B N 1
ATOM 3227 C CA . SER B 1 198 ? -9.445 23.906 4.398 1 95.06 198 SER B CA 1
ATOM 3228 C C . SER B 1 198 ? -10.367 24.062 5.602 1 95.06 198 SER B C 1
ATOM 3230 O O . SER B 1 198 ? -10.133 23.469 6.656 1 95.06 198 SER B O 1
ATOM 3232 N N . ASN B 1 199 ? -11.398 24.906 5.523 1 84.75 199 ASN B N 1
ATOM 3233 C CA . ASN B 1 199 ? -12.359 25.156 6.594 1 84.75 199 ASN B CA 1
ATOM 3234 C C . ASN B 1 199 ? -13.656 24.375 6.375 1 84.75 199 ASN B C 1
ATOM 3236 O O . ASN B 1 199 ? -14.742 24.875 6.668 1 84.75 199 ASN B O 1
ATOM 3240 N N . VAL B 1 200 ? -13.453 23.234 5.988 1 69.31 200 VAL B N 1
ATOM 3241 C CA . VAL B 1 200 ? -14.672 22.453 5.836 1 69.31 200 VAL B CA 1
ATOM 3242 C C . VAL B 1 200 ? -15.305 22.203 7.207 1 69.31 200 VAL B C 1
ATOM 3244 O O . VAL B 1 200 ? -14.609 21.812 8.148 1 69.31 200 VAL B O 1
ATOM 3247 N N . GLU B 1 201 ? -16.375 22.734 7.684 1 58.84 201 GLU B N 1
ATOM 3248 C CA . GLU B 1 201 ? -17.016 22.641 8.992 1 58.84 201 GLU B CA 1
ATOM 3249 C C . GLU B 1 201 ? -17.344 21.203 9.336 1 58.84 201 GLU B C 1
ATOM 3251 O O . GLU B 1 201 ? -17.922 20.469 8.523 1 58.84 201 GLU B O 1
ATOM 3256 N N . SER B 1 202 ? -16.406 20.484 10.055 1 53.84 202 SER B N 1
ATOM 3257 C CA . SER B 1 202 ? -16.5 19.078 10.469 1 53.84 202 SER B CA 1
ATOM 3258 C C . SER B 1 202 ? -17.5 18.906 11.609 1 53.84 202 SER B C 1
ATOM 3260 O O . SER B 1 202 ? -17.438 19.625 12.617 1 53.84 202 SER B O 1
ATOM 3262 N N . ARG B 1 203 ? -18.766 18.906 11.625 1 43.84 203 ARG B N 1
ATOM 3263 C CA . ARG B 1 203 ? -19.422 18.391 12.82 1 43.84 203 ARG B CA 1
ATOM 3264 C C . ARG B 1 203 ? -19.047 16.938 13.078 1 43.84 203 ARG B C 1
ATOM 3266 O O . ARG B 1 203 ? -19.547 16.031 12.406 1 43.84 203 ARG B O 1
ATOM 3273 N N . LEU B 1 204 ? -17.859 16.359 13.156 1 38.38 204 LEU B N 1
ATOM 3274 C CA . LEU B 1 204 ? -17.703 15.023 13.727 1 38.38 204 LEU B CA 1
ATOM 3275 C C . LEU B 1 204 ? -18.203 14.984 15.164 1 38.38 204 LEU B C 1
ATOM 3277 O O . LEU B 1 204 ? -18.031 15.953 15.906 1 38.38 204 LEU B O 1
#

Organism: Branchiostoma floridae (NCBI:txid7739)

InterPro domains:
  IPR006683 Thioesterase domain [PF03061] (57-130)
  IPR029069 HotDog domain superfamily [SSF54637] (38-196)
  IPR050563 4-hydroxybenzoyl-CoA thioesterase [PTHR31793] (31-199)

Sequence (408 aa):
MMIQRFIHIHISRRFNPITMTTRHLSSSSSSSDDLWLSSSYKFFLPNPTRWMDNDQFGHVNNTVYYSYFDSVINRYLIHHCHIDYDVIRGFMVQTQCEYRRPLQYPDVPVVGMFVRKIGRSSVTYNVGLFPSSVLKGVSGEVMKIMSEGLFASQLTKGTEDVNALAVGSCVHVFVDTRTNKPTPLPDNLKTGLQKILSNVESRLMMIQRFIHIHISRRFNPITMTTRHLSSSSSSSDDLWLSSSYKFFLPNPTRWMDNDQFGHVNNTVYYSYFDSVINRYLIHHCHIDYDVIRGFMVQTQCEYRRPLQYPDVPVVGMFVRKIGRSSVTYNVGLFPSSVLKGVSGEVMKIMSEGLFASQLTKGTEDVNALAVGSCVHVFVDTRTNKPTPLPDNLKTGLQKILSNVESRL